Protein AF-A0A1H4ADT3-F1 (afdb_monomer)

Organism: NCBI:txid555874

Nearest PDB structures (foldseek):
  6vm5-assembly1_A  TM=3.570E-01  e=1.204E+00  Faucicola osloensis

pLDDT: mean 79.35, std 10.8, range [50.06, 96.25]

Structure (mmCIF, N/CA/C/O backbone):
data_AF-A0A1H4ADT3-F1
#
_entry.id   AF-A0A1H4ADT3-F1
#
loop_
_atom_site.group_PDB
_atom_site.id
_atom_site.type_symbol
_atom_site.label_atom_id
_atom_site.label_alt_id
_atom_site.label_comp_id
_atom_site.label_asym_id
_atom_site.label_entity_id
_atom_site.label_seq_id
_atom_site.pdbx_PDB_ins_code
_atom_site.Cartn_x
_atom_site.Cartn_y
_atom_site.Cartn_z
_atom_site.occupancy
_atom_site.B_iso_or_equiv
_atom_site.auth_seq_id
_atom_site.auth_comp_id
_atom_site.auth_asym_id
_atom_site.auth_atom_id
_atom_site.pdbx_PDB_model_num
ATOM 1 N N . MET A 1 1 ? 22.902 -7.382 -14.658 1.00 61.41 1 MET A N 1
ATOM 2 C CA . MET A 1 1 ? 22.842 -6.300 -13.655 1.00 61.41 1 MET A CA 1
ATOM 3 C C . MET A 1 1 ? 23.686 -5.143 -14.162 1.00 61.41 1 MET A C 1
ATOM 5 O O . MET A 1 1 ? 24.882 -5.331 -14.363 1.00 61.41 1 MET A O 1
ATOM 9 N N . LEU A 1 2 ? 23.043 -4.015 -14.463 1.00 73.69 2 LEU A N 1
ATOM 10 C CA . LEU A 1 2 ? 23.718 -2.799 -14.927 1.00 73.69 2 LEU A CA 1
ATOM 11 C C . LEU A 1 2 ? 24.548 -2.174 -13.803 1.00 73.69 2 LEU A C 1
ATOM 13 O O . LEU A 1 2 ? 24.147 -2.252 -12.641 1.00 73.69 2 LEU A O 1
ATOM 17 N N . SER A 1 3 ? 25.685 -1.561 -14.145 1.00 82.56 3 SER A N 1
ATOM 18 C CA . SER A 1 3 ? 26.408 -0.707 -13.197 1.00 82.56 3 SER A CA 1
ATOM 19 C C . SER A 1 3 ? 25.655 0.609 -12.965 1.00 82.56 3 SER A C 1
ATOM 21 O O . SER A 1 3 ? 24.796 1.001 -13.761 1.00 82.56 3 SER A O 1
ATOM 23 N N . ASP A 1 4 ? 25.994 1.319 -11.887 1.00 82.19 4 ASP A N 1
ATOM 24 C CA . ASP A 1 4 ? 25.439 2.650 -11.601 1.00 82.19 4 ASP A CA 1
ATOM 25 C C . ASP A 1 4 ? 25.806 3.661 -12.702 1.00 82.19 4 ASP A C 1
ATOM 27 O O . ASP A 1 4 ? 25.077 4.619 -12.969 1.00 82.19 4 ASP A O 1
ATOM 31 N N . GLU A 1 5 ? 26.957 3.469 -13.342 1.00 86.62 5 GLU A N 1
ATOM 32 C CA . GLU A 1 5 ? 27.428 4.231 -14.495 1.00 86.62 5 GLU A CA 1
ATOM 33 C C . GLU A 1 5 ? 26.579 3.952 -15.739 1.00 86.62 5 GLU A C 1
ATOM 35 O O . GLU A 1 5 ? 26.090 4.901 -16.357 1.00 86.62 5 GLU A O 1
ATOM 40 N N . ASP A 1 6 ? 26.323 2.676 -16.058 1.00 86.25 6 ASP A N 1
ATOM 41 C CA . ASP A 1 6 ? 25.465 2.301 -17.185 1.00 86.25 6 ASP A CA 1
ATOM 42 C C . ASP A 1 6 ? 24.042 2.835 -16.985 1.00 86.25 6 ASP A C 1
ATOM 44 O O . ASP A 1 6 ? 23.444 3.378 -17.911 1.00 86.25 6 ASP A O 1
ATOM 48 N N . ALA A 1 7 ? 23.499 2.726 -15.767 1.00 82.25 7 ALA A N 1
ATOM 49 C CA . ALA A 1 7 ? 22.165 3.222 -15.443 1.00 82.25 7 ALA A CA 1
ATOM 50 C C . ALA A 1 7 ? 22.060 4.745 -15.625 1.00 82.25 7 ALA A C 1
ATOM 52 O O . ALA A 1 7 ? 21.076 5.232 -16.183 1.00 82.25 7 ALA A O 1
ATOM 53 N N . ARG A 1 8 ? 23.081 5.509 -15.210 1.00 84.31 8 ARG A N 1
ATOM 54 C CA . ARG A 1 8 ? 23.125 6.968 -15.408 1.00 84.31 8 ARG A CA 1
ATOM 55 C C . ARG A 1 8 ? 23.204 7.349 -16.882 1.00 84.31 8 ARG A C 1
ATOM 57 O O . ARG A 1 8 ? 22.488 8.256 -17.307 1.00 84.31 8 ARG A O 1
ATOM 64 N N . PHE A 1 9 ? 24.041 6.658 -17.650 1.00 88.06 9 PHE A N 1
ATOM 65 C CA . PHE A 1 9 ? 24.161 6.887 -19.085 1.00 88.06 9 PHE A CA 1
ATOM 66 C C . PHE A 1 9 ? 22.857 6.561 -19.825 1.00 88.06 9 PHE A C 1
ATOM 68 O O . PHE A 1 9 ? 22.322 7.411 -20.536 1.00 88.06 9 PHE A O 1
ATOM 75 N N . LEU A 1 10 ? 22.289 5.376 -19.584 1.00 86.31 10 LEU A N 1
ATOM 76 C CA . LEU A 1 10 ? 21.028 4.946 -20.189 1.00 86.31 10 LEU A CA 1
ATOM 77 C C . LEU A 1 10 ? 19.874 5.881 -19.825 1.00 86.31 10 LEU A C 1
ATOM 79 O O . LEU A 1 10 ? 19.102 6.247 -20.706 1.00 86.31 10 LEU A O 1
ATOM 83 N N . ASN A 1 11 ? 19.775 6.333 -18.569 1.00 82.56 11 ASN A N 1
ATOM 84 C CA . ASN A 1 11 ? 18.749 7.301 -18.178 1.00 82.56 11 ASN A CA 1
ATOM 85 C C . ASN A 1 11 ? 18.854 8.589 -19.010 1.00 82.56 11 ASN A C 1
ATOM 87 O O . ASN A 1 11 ? 17.851 9.119 -19.493 1.00 82.56 11 ASN A O 1
ATOM 91 N N . ARG A 1 12 ? 20.084 9.064 -19.254 1.00 86.38 12 ARG A N 1
ATOM 92 C CA . ARG A 1 12 ? 20.294 10.252 -20.077 1.00 86.38 12 ARG A CA 1
ATOM 93 C C . ARG A 1 12 ? 19.873 10.029 -21.529 1.00 86.38 12 ARG A C 1
ATOM 95 O O . ARG A 1 12 ? 19.113 10.850 -22.037 1.00 86.38 12 ARG A O 1
ATOM 102 N N . CYS A 1 13 ? 20.292 8.936 -22.166 1.00 85.94 13 CYS A N 1
ATOM 103 C CA . CYS A 1 13 ? 19.871 8.603 -23.532 1.00 85.94 13 CYS A CA 1
ATOM 104 C C . CYS A 1 13 ? 18.343 8.522 -23.646 1.00 85.94 13 CYS A C 1
ATOM 106 O O . CYS A 1 13 ? 17.737 9.106 -24.540 1.00 85.94 13 CYS A O 1
ATOM 108 N N . LEU A 1 14 ? 17.703 7.818 -22.716 1.00 80.12 14 LEU A N 1
ATOM 109 C CA . LEU A 1 14 ? 16.277 7.512 -22.794 1.00 80.12 14 LEU A CA 1
ATOM 110 C C . LEU A 1 14 ? 15.388 8.722 -22.486 1.00 80.12 14 LEU A C 1
ATOM 112 O O . LEU A 1 14 ? 14.271 8.797 -22.988 1.00 80.12 14 LEU A O 1
ATOM 116 N N . SER A 1 15 ? 15.893 9.717 -21.751 1.00 79.00 15 SER A N 1
ATOM 117 C CA . SER A 1 15 ? 15.185 10.989 -21.545 1.00 79.00 15 SER A CA 1
ATOM 118 C C . SER A 1 15 ? 14.985 11.815 -22.828 1.00 79.00 15 SER A C 1
ATOM 120 O O . SER A 1 15 ? 14.126 12.697 -22.862 1.00 79.00 15 SER A O 1
ATOM 122 N N . GLU A 1 16 ? 15.731 11.516 -23.895 1.00 81.25 16 GLU A N 1
ATOM 123 C CA . GLU A 1 16 ? 15.599 12.174 -25.202 1.00 81.25 16 GLU A CA 1
ATOM 124 C C . GLU A 1 16 ? 14.550 11.516 -26.111 1.00 81.25 16 GLU A C 1
ATOM 126 O O . GLU A 1 16 ? 14.215 12.057 -27.169 1.00 81.25 16 GLU A O 1
ATOM 131 N N . VAL A 1 17 ? 14.005 10.364 -25.702 1.00 82.75 17 VAL A N 1
ATOM 132 C CA . VAL A 1 17 ? 12.922 9.695 -26.424 1.00 82.75 17 VAL A CA 1
ATOM 133 C C . VAL A 1 17 ? 11.679 10.589 -26.375 1.00 82.75 17 VAL A C 1
ATOM 135 O O . VAL A 1 17 ? 11.242 10.966 -25.288 1.00 82.75 17 VAL A O 1
ATOM 138 N N . PRO A 1 18 ? 11.084 10.950 -27.525 1.00 77.81 18 PRO A N 1
ATOM 139 C CA . PRO A 1 18 ? 9.972 11.888 -27.566 1.00 77.81 18 PRO A CA 1
ATOM 140 C C . PRO A 1 18 ? 8.718 11.337 -26.878 1.00 77.81 18 PRO A C 1
ATOM 142 O O . PRO A 1 18 ? 8.500 10.130 -26.798 1.00 77.81 18 PRO A O 1
ATOM 145 N N . SER A 1 19 ? 7.849 12.254 -26.449 1.00 76.31 19 SER A N 1
ATOM 146 C CA . SER A 1 19 ? 6.576 11.933 -25.792 1.00 76.31 19 SER A CA 1
ATOM 147 C C . SER A 1 19 ? 5.529 11.308 -26.706 1.00 76.31 19 SER A C 1
ATOM 149 O O . SER A 1 19 ? 4.576 10.702 -26.228 1.00 76.31 19 SER A O 1
ATOM 151 N N . HIS A 1 20 ? 5.694 11.451 -28.021 1.00 78.75 20 HIS A N 1
ATOM 152 C CA . HIS A 1 20 ? 4.776 10.927 -29.022 1.00 78.75 20 HIS A CA 1
ATOM 153 C C . HIS A 1 20 ? 5.537 10.149 -30.095 1.00 78.75 20 HIS A C 1
ATOM 155 O O . HIS A 1 20 ? 6.639 10.535 -30.488 1.00 78.75 20 HIS A O 1
ATOM 161 N N . GLY A 1 21 ? 4.882 9.121 -30.635 1.00 80.31 21 GLY A N 1
ATOM 162 C CA . GLY A 1 21 ? 5.435 8.247 -31.669 1.00 80.31 21 GLY A CA 1
ATOM 163 C C . GLY A 1 21 ? 6.061 6.976 -31.102 1.00 80.31 21 GLY A C 1
ATOM 164 O O . GLY A 1 21 ? 6.072 6.764 -29.887 1.00 80.31 21 GLY A O 1
ATOM 165 N N . ALA A 1 22 ? 6.539 6.120 -32.005 1.00 86.00 22 ALA A N 1
ATOM 166 C CA . ALA A 1 22 ? 7.173 4.862 -31.652 1.00 86.00 22 ALA A CA 1
ATOM 167 C C . ALA A 1 22 ? 8.625 5.090 -31.216 1.00 86.00 22 ALA A C 1
ATOM 169 O O . ALA A 1 22 ? 9.392 5.781 -31.887 1.00 86.00 22 ALA A O 1
ATOM 170 N N . VAL A 1 23 ? 9.024 4.442 -30.126 1.00 85.81 23 VAL A N 1
ATOM 171 C CA . VAL A 1 23 ? 10.401 4.458 -29.606 1.00 85.81 23 VAL A CA 1
ATOM 172 C C . VAL A 1 23 ? 11.405 3.986 -30.663 1.00 85.81 23 VAL A C 1
ATOM 174 O O . VAL A 1 23 ? 12.504 4.525 -30.766 1.00 85.81 23 VAL A O 1
ATOM 177 N N . THR A 1 24 ? 11.006 3.023 -31.495 1.00 86.88 24 THR A N 1
ATOM 178 C CA . THR A 1 24 ? 11.825 2.453 -32.574 1.00 86.88 24 THR A CA 1
ATOM 179 C C . THR A 1 24 ? 12.111 3.426 -33.718 1.00 86.88 24 THR A C 1
ATOM 181 O O . THR A 1 24 ? 13.000 3.164 -34.522 1.00 86.88 24 THR A O 1
ATOM 184 N N . ASP A 1 25 ? 11.380 4.539 -33.820 1.00 87.38 25 ASP A N 1
ATOM 185 C CA . ASP A 1 25 ? 11.632 5.558 -34.845 1.00 87.38 25 ASP A CA 1
ATOM 186 C C . ASP A 1 25 ? 12.758 6.521 -34.434 1.00 87.38 25 ASP A C 1
ATOM 188 O O . ASP A 1 25 ? 13.293 7.256 -35.272 1.00 87.38 25 ASP A O 1
ATOM 192 N N . TYR A 1 26 ? 13.125 6.532 -33.148 1.00 87.31 26 TYR A N 1
ATOM 193 C CA . TYR A 1 26 ? 14.148 7.421 -32.623 1.00 87.31 26 TYR A CA 1
ATOM 194 C C . TYR A 1 26 ? 15.556 6.868 -32.869 1.00 87.31 26 TYR A C 1
ATOM 196 O O . TYR A 1 26 ? 15.846 5.697 -32.631 1.00 87.31 26 TYR A O 1
ATOM 204 N N . GLN A 1 27 ? 16.434 7.745 -33.352 1.00 89.38 27 GLN A N 1
ATOM 205 C CA . GLN A 1 27 ? 17.790 7.423 -33.786 1.00 89.38 27 GLN A CA 1
ATOM 206 C C . GLN A 1 27 ? 18.801 8.130 -32.899 1.00 89.38 27 GLN A C 1
ATOM 208 O O . GLN A 1 27 ? 18.734 9.353 -32.762 1.00 89.38 27 GLN A O 1
ATOM 213 N N . PHE A 1 28 ? 19.751 7.356 -32.386 1.00 88.75 28 PHE A N 1
ATOM 214 C CA . PHE A 1 28 ? 20.910 7.834 -31.649 1.00 88.75 28 PHE A CA 1
ATOM 215 C C . PHE A 1 28 ? 22.157 7.720 -32.526 1.00 88.75 28 PHE A C 1
ATOM 217 O O . PHE A 1 28 ? 22.470 6.644 -33.048 1.00 88.75 28 PHE A O 1
ATOM 224 N N . PHE A 1 29 ? 22.884 8.823 -32.675 1.00 88.12 29 PHE A N 1
ATOM 225 C CA . PHE A 1 29 ? 24.156 8.847 -33.397 1.00 88.12 29 PHE A CA 1
ATOM 226 C C . PHE A 1 29 ? 25.338 8.808 -32.430 1.00 88.12 29 PHE A C 1
ATOM 228 O O . PHE A 1 29 ? 25.264 9.340 -31.328 1.00 88.12 29 PHE A O 1
ATOM 235 N N . GLU A 1 30 ? 26.460 8.229 -32.851 1.00 82.62 30 GLU A N 1
ATOM 236 C CA . GLU A 1 30 ? 27.661 8.098 -32.011 1.00 82.62 30 GLU A CA 1
ATOM 237 C C . GLU A 1 30 ? 28.138 9.429 -31.379 1.00 82.62 30 GLU A C 1
ATOM 239 O O . GLU A 1 30 ? 28.345 9.450 -30.167 1.00 82.62 30 GLU A O 1
ATOM 244 N N . PRO A 1 31 ? 28.165 10.577 -32.094 1.00 83.44 31 PRO A N 1
ATOM 245 C CA . PRO A 1 31 ? 28.488 11.866 -31.473 1.00 83.44 31 PRO A CA 1
ATOM 246 C C . PRO A 1 31 ? 27.483 12.320 -30.399 1.00 83.44 31 PRO A C 1
ATOM 248 O O . PRO A 1 31 ? 27.861 13.018 -29.463 1.00 83.44 31 PRO A O 1
ATOM 251 N N . GLU A 1 32 ? 26.204 11.949 -30.527 1.00 85.62 32 GLU A N 1
ATOM 252 C CA . GLU A 1 32 ? 25.180 12.252 -29.515 1.00 85.62 32 GLU A CA 1
ATOM 253 C C . GLU A 1 32 ? 25.372 11.364 -28.279 1.00 85.62 32 GLU A C 1
ATOM 255 O O . GLU A 1 32 ? 25.236 11.835 -27.154 1.00 85.62 32 GLU A O 1
ATOM 260 N N . MET A 1 33 ? 25.759 10.100 -28.473 1.00 85.38 33 MET A N 1
ATOM 261 C CA . MET A 1 33 ? 26.066 9.175 -27.379 1.00 85.38 33 MET A CA 1
ATOM 262 C C . MET A 1 33 ? 27.266 9.662 -26.551 1.00 85.38 33 MET A C 1
ATOM 264 O O . MET A 1 33 ? 27.198 9.658 -25.322 1.00 85.38 33 MET A O 1
ATOM 268 N N . GLU A 1 34 ? 28.324 10.162 -27.201 1.00 85.75 34 GLU A N 1
ATOM 269 C CA . GLU A 1 34 ? 29.459 10.811 -26.522 1.00 85.75 34 GLU A CA 1
ATOM 270 C C . GLU A 1 34 ? 29.021 12.053 -25.727 1.00 85.75 34 GLU A C 1
ATOM 272 O O . GLU A 1 34 ? 29.454 12.270 -24.589 1.00 85.75 34 GLU A O 1
ATOM 277 N N . GLU A 1 35 ? 28.129 12.868 -26.298 1.00 87.38 35 GLU A N 1
ATOM 278 C CA . GLU A 1 35 ? 27.579 14.034 -25.607 1.00 87.38 35 GLU A CA 1
ATOM 279 C C . GLU A 1 35 ? 26.752 13.622 -24.379 1.00 87.38 35 GLU A C 1
ATOM 281 O O . GLU A 1 35 ? 26.883 14.225 -23.309 1.00 87.38 35 GLU A O 1
ATOM 286 N N . PHE A 1 36 ? 25.938 12.572 -24.490 1.00 90.62 36 PHE A N 1
ATOM 287 C CA . PHE A 1 36 ? 25.140 12.054 -23.380 1.00 90.62 36 PHE A CA 1
ATOM 288 C C . PHE A 1 36 ? 25.999 11.465 -22.263 1.00 90.62 36 PHE A C 1
ATOM 290 O O . PHE A 1 36 ? 25.675 11.686 -21.096 1.00 90.62 36 PHE A O 1
ATOM 297 N N . LEU A 1 37 ? 27.122 10.813 -22.582 1.00 89.00 37 LEU A N 1
ATOM 298 C CA . LEU A 1 37 ? 28.102 10.381 -21.578 1.00 89.00 37 LEU A CA 1
ATOM 299 C C . LEU A 1 37 ? 28.660 11.561 -20.787 1.00 89.00 37 LEU A C 1
ATOM 301 O O . LEU A 1 37 ? 28.637 11.562 -19.551 1.00 89.00 37 LEU A O 1
ATOM 305 N N . TYR A 1 38 ? 29.076 12.612 -21.497 1.00 88.56 38 TYR A N 1
ATOM 306 C CA . TYR A 1 38 ? 29.566 13.833 -20.868 1.00 88.56 38 TYR A CA 1
ATOM 307 C C . TYR A 1 38 ? 28.500 14.485 -19.974 1.00 88.56 38 TYR A C 1
ATOM 309 O O . TYR A 1 38 ? 28.788 14.867 -18.837 1.00 88.56 38 TYR A O 1
ATOM 317 N N . GLN A 1 39 ? 27.257 14.582 -20.455 1.00 87.69 39 GLN A N 1
ATOM 318 C CA . GLN A 1 39 ? 26.138 15.158 -19.704 1.00 87.69 39 GLN A CA 1
ATOM 319 C C . GLN A 1 39 ? 25.752 14.318 -18.475 1.00 87.69 39 GLN A C 1
ATOM 321 O O . GLN A 1 39 ? 25.399 14.885 -17.441 1.00 87.69 39 GLN A O 1
ATOM 326 N N . ALA A 1 40 ? 25.848 12.988 -18.562 1.00 86.06 40 ALA A N 1
ATOM 327 C CA . ALA A 1 40 ? 25.620 12.073 -17.444 1.00 86.06 40 ALA A CA 1
ATOM 328 C C . ALA A 1 40 ? 26.760 12.094 -16.405 1.00 86.06 40 ALA A C 1
ATOM 330 O O . ALA A 1 40 ? 26.603 11.560 -15.303 1.00 86.06 40 ALA A O 1
ATOM 331 N N . GLY A 1 41 ? 27.900 12.718 -16.729 1.00 87.75 41 GLY A N 1
ATOM 332 C CA . GLY A 1 41 ? 29.083 12.751 -15.871 1.00 87.75 41 GLY A CA 1
ATOM 333 C C . GLY A 1 41 ? 29.727 11.373 -15.702 1.00 87.75 41 GLY A C 1
ATOM 334 O O . GLY A 1 41 ? 30.233 11.074 -14.619 1.00 87.75 41 GLY A O 1
ATOM 335 N N . VAL A 1 42 ? 29.658 10.538 -16.741 1.00 88.50 42 VAL A N 1
ATOM 336 C CA . VAL A 1 42 ? 30.201 9.175 -16.780 1.00 88.50 42 VAL A CA 1
ATOM 337 C C . VAL A 1 42 ? 31.373 9.142 -17.762 1.00 88.50 42 VAL A C 1
ATOM 339 O O . VAL A 1 42 ? 31.265 9.676 -18.865 1.00 88.50 42 VAL A O 1
ATOM 342 N N . ASP A 1 43 ? 32.498 8.551 -17.356 1.00 86.38 43 ASP A N 1
ATOM 343 C CA . ASP A 1 43 ? 33.618 8.281 -18.263 1.00 86.38 43 ASP A CA 1
ATOM 344 C C . ASP A 1 43 ? 33.322 7.005 -19.064 1.00 86.38 43 ASP A C 1
ATOM 346 O O . ASP A 1 43 ? 32.827 6.020 -18.514 1.00 86.38 43 ASP A O 1
ATOM 350 N N . GLU A 1 44 ? 33.641 7.002 -20.357 1.00 84.44 44 GLU A N 1
ATOM 351 C CA . GLU A 1 44 ? 33.470 5.837 -21.230 1.00 84.44 44 GLU A CA 1
ATOM 352 C C . GLU A 1 44 ? 34.213 4.611 -20.679 1.00 84.44 44 GLU A C 1
ATOM 354 O O . GLU A 1 44 ? 33.736 3.484 -20.805 1.00 84.44 44 GLU A O 1
ATOM 359 N N . THR A 1 45 ? 35.354 4.811 -20.005 1.00 86.69 45 THR A N 1
ATOM 360 C CA . THR A 1 45 ? 36.124 3.700 -19.423 1.00 86.69 45 THR A CA 1
ATOM 361 C C . THR A 1 45 ? 35.441 3.022 -18.240 1.00 86.69 45 THR A C 1
ATOM 363 O O . THR A 1 45 ? 35.835 1.911 -17.879 1.00 86.69 45 THR A O 1
ATOM 366 N N . ASP A 1 46 ? 34.461 3.691 -17.632 1.00 84.69 46 ASP A N 1
ATOM 367 C CA . ASP A 1 46 ? 33.713 3.186 -16.482 1.00 84.69 46 ASP A CA 1
ATOM 368 C C . ASP A 1 46 ? 32.416 2.469 -16.903 1.00 84.69 46 ASP A C 1
ATOM 370 O O . ASP A 1 46 ? 31.783 1.800 -16.083 1.00 84.69 46 ASP A O 1
ATOM 374 N N . LEU A 1 47 ? 32.034 2.563 -18.184 1.00 82.81 47 LEU A N 1
ATOM 375 C CA . LEU A 1 47 ? 30.903 1.824 -18.735 1.00 82.81 47 LEU A CA 1
ATOM 376 C C . LEU A 1 47 ? 31.210 0.333 -18.830 1.00 82.81 47 LEU A C 1
ATOM 378 O O . LEU A 1 47 ? 32.295 -0.096 -19.240 1.00 82.81 47 LEU A O 1
ATOM 382 N N . SER A 1 48 ? 30.205 -0.481 -18.526 1.00 82.06 48 SER A N 1
ATOM 383 C CA . SER A 1 48 ? 30.258 -1.899 -18.847 1.00 82.06 48 SER A CA 1
ATOM 384 C C . SER A 1 48 ? 29.818 -2.128 -20.297 1.00 82.06 48 SER A C 1
ATOM 386 O O . SER A 1 48 ? 29.203 -1.282 -20.932 1.00 82.06 48 SER A O 1
ATOM 388 N N . SER A 1 49 ? 30.081 -3.312 -20.853 1.00 77.56 49 SER A N 1
ATOM 389 C CA . SER A 1 49 ? 29.534 -3.669 -22.177 1.00 77.56 49 SER A CA 1
ATOM 390 C C . SER A 1 49 ? 28.011 -3.897 -22.172 1.00 77.56 49 SER A C 1
ATOM 392 O O . SER A 1 49 ? 27.425 -4.106 -23.232 1.00 77.56 49 SER A O 1
ATOM 394 N N . GLY A 1 50 ? 27.366 -3.862 -20.999 1.00 78.38 50 GLY A N 1
ATOM 395 C CA . GLY A 1 50 ? 25.948 -4.166 -20.818 1.00 78.38 50 GLY A CA 1
ATOM 396 C C . GLY A 1 50 ? 24.996 -3.127 -21.410 1.00 78.38 50 GLY A C 1
ATOM 397 O O . GLY A 1 50 ? 23.914 -3.501 -21.855 1.00 78.38 50 GLY A O 1
ATOM 398 N N . TRP A 1 51 ? 25.385 -1.849 -21.488 1.00 83.31 51 TRP A N 1
ATOM 399 C CA . TRP A 1 51 ? 24.505 -0.807 -22.034 1.00 83.31 51 TRP A CA 1
ATOM 400 C C . TRP A 1 51 ? 24.202 -1.007 -23.525 1.00 83.31 51 TRP A C 1
ATOM 402 O O . TRP A 1 51 ? 23.110 -0.671 -23.975 1.00 83.31 51 TRP A O 1
ATOM 412 N N . HIS A 1 52 ? 25.127 -1.598 -24.291 1.00 85.69 52 HIS A N 1
ATOM 413 C CA . HIS A 1 52 ? 24.938 -1.833 -25.725 1.00 85.69 52 HIS A CA 1
ATOM 414 C C . HIS A 1 52 ? 23.733 -2.724 -26.025 1.00 85.69 52 HIS A C 1
ATOM 416 O O . HIS A 1 52 ? 23.134 -2.585 -27.083 1.00 85.69 52 HIS A O 1
ATOM 422 N N . ALA A 1 53 ? 23.366 -3.620 -25.108 1.00 86.81 53 ALA A N 1
ATOM 423 C CA . ALA A 1 53 ? 22.261 -4.547 -25.315 1.00 86.81 53 ALA A CA 1
ATOM 424 C C . ALA A 1 53 ? 20.885 -3.852 -25.337 1.00 86.81 53 ALA A C 1
ATOM 426 O O . ALA A 1 53 ? 19.942 -4.392 -25.899 1.00 86.81 53 ALA A O 1
ATOM 427 N N . PHE A 1 54 ? 20.785 -2.623 -24.816 1.00 87.75 54 PHE A N 1
ATOM 428 C CA . PHE A 1 54 ? 19.576 -1.793 -24.903 1.00 87.75 54 PHE A CA 1
ATOM 429 C C . PHE A 1 54 ? 19.332 -1.237 -26.304 1.00 87.75 54 PHE A C 1
ATOM 431 O O . PHE A 1 54 ? 18.267 -0.669 -26.557 1.00 87.75 54 PHE A O 1
ATOM 438 N N . PHE A 1 55 ? 20.312 -1.374 -27.199 1.00 90.38 55 PHE A N 1
ATOM 439 C CA . PHE A 1 55 ? 20.264 -0.812 -28.531 1.00 90.38 55 PHE A CA 1
ATOM 440 C C . PHE A 1 55 ? 20.491 -1.875 -29.606 1.00 90.38 55 PHE A C 1
ATOM 442 O O . PHE A 1 55 ? 21.401 -2.698 -29.533 1.00 90.38 55 PHE A O 1
ATOM 449 N N . THR A 1 56 ? 19.721 -1.783 -30.683 1.00 91.00 56 THR A N 1
ATOM 450 C CA . THR A 1 56 ? 20.078 -2.381 -31.967 1.00 91.00 56 THR A CA 1
ATOM 451 C C . THR A 1 56 ? 20.900 -1.381 -32.772 1.00 91.00 56 THR A C 1
ATOM 453 O O . THR A 1 56 ? 20.607 -0.187 -32.798 1.00 91.00 56 THR A O 1
ATOM 456 N N . ALA A 1 57 ? 21.960 -1.859 -33.419 1.00 89.44 57 ALA A N 1
ATOM 457 C CA . ALA A 1 57 ? 22.825 -1.036 -34.253 1.00 89.44 57 ALA A CA 1
ATOM 458 C C . ALA A 1 57 ? 22.596 -1.365 -35.731 1.00 89.44 57 ALA A C 1
ATOM 460 O O . ALA A 1 57 ? 22.687 -2.525 -36.139 1.00 89.44 57 ALA A O 1
ATOM 461 N N . GLU A 1 58 ? 22.351 -0.344 -36.547 1.00 89.06 58 GLU A N 1
ATOM 462 C CA . GLU A 1 58 ? 22.303 -0.471 -37.999 1.00 89.06 58 GLU A CA 1
ATOM 463 C C . GLU A 1 58 ? 23.458 0.279 -38.653 1.00 89.06 58 GLU A C 1
ATOM 465 O O . GLU A 1 58 ? 23.717 1.446 -38.353 1.00 89.06 58 GLU A O 1
ATOM 470 N N . ALA A 1 59 ? 24.112 -0.379 -39.611 1.00 85.12 59 ALA A N 1
ATOM 471 C CA . ALA A 1 59 ? 25.132 0.257 -40.426 1.00 85.12 59 ALA A CA 1
ATOM 472 C C . ALA A 1 59 ? 24.473 1.092 -41.537 1.00 85.12 59 ALA A C 1
ATOM 474 O O . ALA A 1 59 ? 23.926 0.535 -42.496 1.00 85.12 59 ALA A O 1
ATOM 475 N N . ARG A 1 60 ? 24.517 2.421 -41.422 1.00 83.44 60 ARG A N 1
ATOM 476 C CA . ARG A 1 60 ? 24.015 3.358 -42.437 1.00 83.44 60 ARG A CA 1
ATOM 477 C C . ARG A 1 60 ? 24.935 4.567 -42.516 1.00 83.44 60 ARG A C 1
ATOM 479 O O . ARG A 1 60 ? 25.108 5.253 -41.522 1.00 83.44 60 ARG A O 1
ATOM 486 N N . ASP A 1 61 ? 25.434 4.855 -43.715 1.00 83.88 61 ASP A N 1
ATOM 487 C CA . ASP A 1 61 ? 26.260 6.037 -43.980 1.00 83.88 61 ASP A CA 1
ATOM 488 C C . ASP A 1 61 ? 25.364 7.281 -44.118 1.00 83.88 61 ASP A C 1
ATOM 490 O O . ASP A 1 61 ? 24.711 7.516 -45.151 1.00 83.88 61 ASP A O 1
ATOM 494 N N . VAL A 1 62 ? 25.269 8.045 -43.031 1.00 85.38 62 VAL A N 1
ATOM 495 C CA . VAL A 1 62 ? 24.421 9.237 -42.926 1.00 85.38 62 VAL A CA 1
ATOM 496 C C . VAL A 1 62 ? 25.186 10.405 -42.321 1.00 85.38 62 VAL A C 1
ATOM 498 O O . VAL A 1 62 ? 26.149 10.243 -41.577 1.00 85.38 62 VAL A O 1
ATOM 501 N N . CYS A 1 63 ? 24.746 11.622 -42.626 1.00 83.81 63 CYS A N 1
ATOM 502 C CA . CYS A 1 63 ? 25.302 12.810 -41.994 1.00 83.81 63 CYS A CA 1
ATOM 503 C C . CYS A 1 63 ? 24.644 13.042 -40.627 1.00 83.81 63 CYS A C 1
ATOM 505 O O . CYS A 1 63 ? 23.449 13.322 -40.572 1.00 83.81 63 CYS A O 1
ATOM 507 N N . ALA A 1 64 ? 25.420 13.031 -39.543 1.00 79.44 64 ALA A N 1
ATOM 508 C CA . ALA A 1 64 ? 24.938 13.283 -38.182 1.00 79.44 64 ALA A CA 1
ATOM 509 C C . ALA A 1 64 ? 24.250 14.657 -38.031 1.00 79.44 64 ALA A C 1
ATOM 511 O O . ALA A 1 64 ? 23.338 14.816 -37.228 1.00 79.44 64 ALA A O 1
ATOM 512 N N . SER A 1 65 ? 24.637 15.657 -38.833 1.00 80.75 65 SER A N 1
ATOM 513 C CA . SER A 1 65 ? 24.090 17.019 -38.733 1.00 80.75 65 SER A CA 1
ATOM 514 C C . SER A 1 65 ? 22.712 17.199 -39.377 1.00 80.75 65 SER A C 1
ATOM 516 O O . SER A 1 65 ? 21.915 17.993 -38.886 1.00 80.75 65 SER A O 1
ATOM 518 N N . CYS A 1 66 ? 22.421 16.518 -40.491 1.00 81.81 66 CYS A N 1
ATOM 519 C CA . CYS A 1 66 ? 21.133 16.642 -41.195 1.00 81.81 66 CYS A CA 1
ATOM 520 C C . CYS A 1 66 ? 20.340 15.333 -41.279 1.00 81.81 66 CYS A C 1
ATOM 522 O O . CYS A 1 66 ? 19.279 15.307 -41.904 1.00 81.81 66 CYS A O 1
ATOM 524 N N . ARG A 1 67 ? 20.867 14.252 -40.692 1.00 83.62 67 ARG A N 1
ATOM 525 C CA . ARG A 1 67 ? 20.292 12.897 -40.629 1.00 83.62 67 ARG A CA 1
ATOM 526 C C . ARG A 1 67 ? 19.929 12.298 -41.997 1.00 83.62 67 ARG A C 1
ATOM 528 O O . ARG A 1 67 ? 19.182 11.330 -42.085 1.00 83.62 67 ARG A O 1
ATOM 535 N N . SER A 1 68 ? 20.445 12.885 -43.078 1.00 82.44 68 SER A N 1
ATOM 536 C CA . SER A 1 68 ? 20.200 12.457 -44.458 1.00 82.44 68 SER A CA 1
ATOM 537 C C . SER A 1 68 ? 21.294 11.501 -44.921 1.00 82.44 68 SER A C 1
ATOM 539 O O . SER A 1 68 ? 22.424 11.561 -44.427 1.00 82.44 68 SER A O 1
ATOM 541 N N . SER A 1 69 ? 20.977 10.657 -45.904 1.00 81.94 69 SER A N 1
ATOM 542 C CA . SER A 1 69 ? 21.981 9.815 -46.559 1.00 81.94 69 SER A CA 1
ATOM 543 C C . SER A 1 69 ? 23.113 10.672 -47.135 1.00 81.94 69 SER A C 1
ATOM 545 O O . SER A 1 69 ? 22.878 11.799 -47.579 1.00 81.94 69 SER A O 1
ATOM 547 N N . VAL A 1 70 ? 24.345 10.154 -47.172 1.00 79.44 70 VAL A N 1
ATOM 548 C CA . VAL A 1 70 ? 25.485 10.897 -47.749 1.00 79.44 70 VAL A CA 1
ATOM 549 C C . VAL A 1 70 ? 25.225 11.333 -49.193 1.00 79.44 70 VAL A C 1
ATOM 551 O O . VAL A 1 70 ? 25.637 12.418 -49.598 1.00 79.44 70 VAL A O 1
ATOM 554 N N . ALA A 1 71 ? 24.479 10.534 -49.960 1.00 80.44 71 ALA A N 1
ATOM 555 C CA . ALA A 1 71 ? 24.099 10.862 -51.334 1.00 80.44 71 ALA A CA 1
ATOM 556 C C . ALA A 1 71 ? 23.171 12.090 -51.446 1.00 80.44 71 ALA A C 1
ATOM 558 O O . ALA A 1 71 ? 23.138 12.737 -52.493 1.00 80.44 71 ALA A O 1
ATOM 559 N N . GLU A 1 72 ? 22.428 12.409 -50.386 1.00 83.12 72 GLU A N 1
ATOM 560 C CA . GLU A 1 72 ? 21.432 13.487 -50.333 1.00 83.12 72 GLU A CA 1
ATOM 561 C C . GLU A 1 72 ? 21.861 14.639 -49.408 1.00 83.12 72 GLU A C 1
ATOM 563 O O . GLU A 1 72 ? 21.157 15.644 -49.288 1.00 83.12 72 GLU A O 1
ATOM 568 N N . CYS A 1 73 ? 23.023 14.521 -48.760 1.00 84.44 73 CYS A N 1
ATOM 569 C CA . CYS A 1 73 ? 23.525 15.509 -47.820 1.00 84.44 73 CYS A CA 1
ATOM 570 C C . CYS A 1 73 ? 23.982 16.793 -48.533 1.00 84.44 73 CYS A C 1
ATOM 572 O O . CYS A 1 73 ? 24.772 16.766 -49.478 1.00 84.44 73 CYS A O 1
ATOM 574 N N . SER A 1 74 ? 23.520 17.943 -48.037 1.00 83.94 74 SER A N 1
ATOM 575 C CA . SER A 1 74 ? 23.919 19.272 -48.516 1.00 83.94 74 SER A CA 1
ATOM 576 C C . SER A 1 74 ? 24.711 20.084 -47.481 1.00 83.94 74 SER A C 1
ATOM 578 O O . SER A 1 74 ? 24.802 21.307 -47.608 1.00 83.94 74 SER A O 1
ATOM 580 N N . CYS A 1 75 ? 25.225 19.450 -46.424 1.00 85.06 75 CYS A N 1
ATOM 581 C CA . CYS A 1 75 ? 25.998 20.120 -45.377 1.00 85.06 75 CYS A CA 1
ATOM 582 C C . CYS A 1 75 ? 27.384 20.540 -45.890 1.00 85.06 75 CYS A C 1
ATOM 584 O O . CYS A 1 75 ? 28.021 19.815 -46.648 1.00 85.06 75 CYS A O 1
ATOM 586 N N . THR A 1 76 ? 27.858 21.713 -45.461 1.00 78.75 76 THR A N 1
ATOM 587 C CA . THR A 1 76 ? 29.155 22.268 -45.889 1.00 78.75 76 THR A CA 1
ATOM 588 C C . THR A 1 76 ? 30.346 21.473 -45.341 1.00 78.75 76 THR A C 1
ATOM 590 O O . THR A 1 76 ? 31.338 21.334 -46.045 1.00 78.75 76 THR A O 1
ATOM 593 N N . ASP A 1 77 ? 30.210 20.922 -44.130 1.00 77.38 77 ASP A N 1
ATOM 594 C CA . ASP A 1 77 ? 31.168 20.025 -43.471 1.00 77.38 77 ASP A CA 1
ATOM 595 C C . ASP A 1 77 ? 30.386 18.828 -42.899 1.00 77.38 77 ASP A C 1
ATOM 597 O O . ASP A 1 77 ? 29.904 18.887 -41.765 1.00 77.38 77 ASP A O 1
ATOM 601 N N . PRO A 1 78 ? 30.136 17.778 -43.698 1.00 73.31 78 PRO A N 1
ATOM 602 C CA . PRO A 1 78 ? 29.286 16.683 -43.267 1.00 73.31 78 PRO A CA 1
ATOM 603 C C . PRO A 1 78 ? 30.045 15.769 -42.293 1.00 73.31 78 PRO A C 1
ATOM 605 O O . PRO A 1 78 ? 31.089 15.210 -42.623 1.00 73.31 78 PRO A O 1
ATOM 608 N N . ASN A 1 79 ? 29.511 15.618 -41.079 1.00 78.56 79 ASN A N 1
ATOM 609 C CA . ASN A 1 79 ? 29.989 14.629 -40.115 1.00 78.56 79 ASN A CA 1
ATOM 610 C C . ASN A 1 79 ? 29.326 13.283 -40.427 1.00 78.56 79 ASN A C 1
ATOM 612 O O . ASN A 1 79 ? 28.133 13.128 -40.168 1.00 78.56 79 ASN A O 1
ATOM 616 N N . HIS A 1 80 ? 30.049 12.374 -41.076 1.00 82.38 80 HIS A N 1
ATOM 617 C CA . HIS A 1 80 ? 29.512 11.072 -41.468 1.00 82.38 80 HIS A CA 1
ATOM 618 C C . HIS A 1 80 ? 29.623 10.097 -40.305 1.00 82.38 80 HIS A C 1
ATOM 620 O O . HIS A 1 80 ? 30.658 10.026 -39.646 1.00 82.38 80 HIS A O 1
ATOM 626 N N . VAL A 1 81 ? 28.551 9.355 -40.083 1.00 81.75 81 VAL A N 1
ATOM 627 C CA . VAL A 1 81 ? 28.478 8.285 -39.097 1.00 81.75 81 VAL A CA 1
ATOM 628 C C . VAL A 1 81 ? 28.042 7.021 -39.808 1.00 81.75 81 VAL A C 1
ATOM 630 O O . VAL A 1 81 ? 27.151 7.062 -40.655 1.00 81.75 81 VAL A O 1
ATOM 633 N N . ASP A 1 82 ? 28.692 5.918 -39.454 1.00 81.00 82 ASP A N 1
ATOM 634 C CA . ASP A 1 82 ? 28.461 4.618 -40.082 1.00 81.00 82 ASP A CA 1
ATOM 635 C C . ASP A 1 82 ? 27.485 3.754 -39.281 1.00 81.00 82 ASP A C 1
ATOM 637 O O . ASP A 1 82 ? 26.944 2.792 -39.822 1.00 81.00 82 ASP A O 1
ATOM 641 N N . THR A 1 83 ? 27.252 4.091 -38.009 1.00 84.94 83 THR A N 1
ATOM 642 C CA . THR A 1 83 ? 26.420 3.318 -37.082 1.00 84.94 83 THR A CA 1
ATOM 643 C C . THR A 1 83 ? 25.330 4.202 -36.491 1.00 84.94 83 THR A C 1
ATOM 645 O O . THR A 1 83 ? 25.605 5.285 -35.973 1.00 84.94 83 THR A O 1
ATOM 648 N N . ILE A 1 84 ? 24.091 3.721 -36.556 1.00 88.88 84 ILE A N 1
ATOM 649 C CA . ILE A 1 84 ? 22.926 4.333 -35.916 1.00 88.88 84 ILE A CA 1
ATOM 650 C C . ILE A 1 84 ? 22.388 3.349 -34.888 1.00 88.88 84 ILE A C 1
ATOM 652 O O . ILE A 1 84 ? 22.196 2.175 -35.207 1.00 88.88 84 ILE A O 1
ATOM 656 N N . TYR A 1 85 ? 22.129 3.831 -33.678 1.00 90.38 85 TYR A N 1
ATOM 657 C CA . TYR A 1 85 ? 21.552 3.033 -32.608 1.00 90.38 85 TYR A CA 1
ATOM 658 C C . TYR A 1 85 ? 20.054 3.322 -32.478 1.00 90.38 85 TYR A C 1
ATOM 660 O O . TYR A 1 85 ? 19.621 4.475 -32.519 1.00 90.38 85 TYR A O 1
ATOM 668 N N . PHE A 1 86 ? 19.272 2.265 -32.298 1.00 90.81 86 PHE A N 1
ATOM 669 C CA . PHE A 1 86 ? 17.838 2.299 -32.022 1.00 90.81 86 PHE A CA 1
ATOM 670 C C . PHE A 1 86 ? 17.588 1.544 -30.728 1.00 90.81 86 PHE A C 1
ATOM 672 O O . PHE A 1 86 ? 18.228 0.526 -30.495 1.00 90.81 86 PHE A O 1
ATOM 679 N N . ILE A 1 87 ? 16.655 1.998 -29.898 1.00 89.62 87 ILE A N 1
ATOM 680 C CA . ILE A 1 87 ? 16.278 1.245 -28.695 1.00 89.62 87 ILE A CA 1
ATOM 681 C C . ILE A 1 87 ? 15.702 -0.108 -29.113 1.00 89.62 87 ILE A C 1
ATOM 683 O O . ILE A 1 87 ? 14.929 -0.174 -30.066 1.00 89.62 87 ILE A O 1
ATOM 687 N N . ASP A 1 88 ? 16.078 -1.165 -28.397 1.00 90.75 88 ASP A N 1
ATOM 688 C CA . ASP A 1 88 ? 15.535 -2.514 -28.549 1.00 90.75 88 ASP A CA 1
ATOM 689 C C . ASP A 1 88 ? 14.380 -2.735 -27.553 1.00 90.75 88 ASP A C 1
ATOM 691 O O . ASP A 1 88 ? 14.634 -3.042 -26.384 1.00 90.75 88 ASP A O 1
ATOM 695 N N . PRO A 1 89 ? 13.100 -2.619 -27.963 1.00 89.31 89 PRO A N 1
ATOM 696 C CA . PRO A 1 89 ? 11.985 -2.770 -27.036 1.00 89.31 89 PRO A CA 1
ATOM 697 C C . PRO A 1 89 ? 11.946 -4.144 -26.362 1.00 89.31 89 PRO A C 1
ATOM 699 O O . PRO A 1 89 ? 11.403 -4.271 -25.264 1.00 89.31 89 PRO A O 1
ATOM 702 N N . ASP A 1 90 ? 12.418 -5.205 -27.030 1.00 90.38 90 ASP A N 1
ATOM 703 C CA . ASP A 1 90 ? 12.448 -6.568 -26.481 1.00 90.38 90 ASP A CA 1
ATOM 704 C C . ASP A 1 90 ? 13.454 -6.661 -25.356 1.00 90.38 90 ASP A C 1
ATOM 706 O O . ASP A 1 90 ? 13.082 -7.076 -24.257 1.00 90.38 90 ASP A O 1
ATOM 710 N N . TYR A 1 91 ? 14.674 -6.192 -25.592 1.00 88.81 91 TYR A N 1
ATOM 711 C CA . TYR A 1 91 ? 15.688 -6.203 -24.553 1.00 88.81 91 TYR A CA 1
ATOM 712 C C . TYR A 1 91 ? 15.288 -5.335 -23.357 1.00 88.81 91 TYR A C 1
ATOM 714 O O . TYR A 1 91 ? 15.339 -5.801 -22.218 1.00 88.81 91 TYR A O 1
ATOM 722 N N . VAL A 1 92 ? 14.832 -4.096 -23.594 1.00 86.81 92 VAL A N 1
ATOM 723 C CA . VAL A 1 92 ? 14.496 -3.186 -22.486 1.00 86.81 92 VAL A CA 1
ATOM 724 C C . VAL A 1 92 ? 13.329 -3.737 -21.651 1.00 86.81 92 VAL A C 1
ATOM 726 O O . VAL A 1 92 ? 13.370 -3.683 -20.424 1.00 86.81 92 VAL A O 1
ATOM 729 N N . PHE A 1 93 ? 12.314 -4.336 -22.284 1.00 88.06 93 PHE A N 1
ATOM 730 C CA . PHE A 1 93 ? 11.212 -4.976 -21.558 1.00 88.06 93 PHE A CA 1
ATOM 731 C C . PHE A 1 93 ? 11.644 -6.218 -20.769 1.00 88.06 93 PHE A C 1
ATOM 733 O O . PHE A 1 93 ? 11.148 -6.428 -19.666 1.00 88.06 93 PHE A O 1
ATOM 740 N N . GLN A 1 94 ? 12.548 -7.041 -21.302 1.00 89.81 94 GLN A N 1
ATOM 741 C CA . GLN A 1 94 ? 13.021 -8.220 -20.574 1.00 89.81 94 GLN A CA 1
ATOM 742 C C . GLN A 1 94 ? 13.879 -7.833 -19.371 1.00 89.81 94 GLN A C 1
ATOM 744 O O . GLN A 1 94 ? 13.613 -8.314 -18.275 1.00 89.81 94 GLN A O 1
ATOM 749 N N . GLU A 1 95 ? 14.814 -6.889 -19.520 1.00 85.56 95 GLU A N 1
ATOM 750 C CA . GLU A 1 95 ? 15.565 -6.363 -18.370 1.00 85.56 95 GLU A CA 1
ATOM 751 C C . GLU A 1 95 ? 14.608 -5.782 -17.318 1.00 85.56 95 GLU A C 1
ATOM 753 O O . GLU A 1 95 ? 14.813 -5.958 -16.117 1.00 85.56 95 GLU A O 1
ATOM 758 N N . TRP A 1 96 ? 13.547 -5.097 -17.754 1.00 85.00 96 TRP A N 1
ATOM 759 C CA . TRP A 1 96 ? 12.529 -4.593 -16.842 1.00 85.00 96 TRP A CA 1
ATOM 760 C C . TRP A 1 96 ? 11.870 -5.698 -16.016 1.00 85.00 96 TRP A C 1
ATOM 762 O O . TRP A 1 96 ? 11.791 -5.609 -14.790 1.00 85.00 96 TRP A O 1
ATOM 772 N N . ALA A 1 97 ? 11.378 -6.721 -16.714 1.00 88.81 97 ALA A N 1
ATOM 773 C CA . ALA A 1 97 ? 10.658 -7.834 -16.129 1.00 88.81 97 ALA A CA 1
ATOM 774 C C . ALA A 1 97 ? 11.556 -8.614 -15.167 1.00 88.81 97 ALA A C 1
ATOM 776 O O . ALA A 1 97 ? 11.146 -8.910 -14.049 1.00 88.81 97 ALA A O 1
ATOM 777 N N . GLU A 1 98 ? 12.808 -8.858 -15.562 1.00 87.19 98 GLU A N 1
ATOM 778 C CA . GLU A 1 98 ? 13.814 -9.503 -14.719 1.00 87.19 98 GLU A CA 1
ATOM 779 C C . GLU A 1 98 ? 14.087 -8.712 -13.436 1.00 87.19 98 GLU A C 1
ATOM 781 O O . GLU A 1 98 ? 14.310 -9.310 -12.387 1.00 87.19 98 GLU A O 1
ATOM 786 N N . ARG A 1 99 ? 14.059 -7.374 -13.479 1.00 82.06 99 ARG A N 1
ATOM 787 C CA . ARG A 1 99 ? 14.212 -6.556 -12.265 1.00 82.06 99 ARG A CA 1
ATOM 788 C C . ARG A 1 99 ? 13.015 -6.658 -11.335 1.00 82.06 99 ARG A C 1
ATOM 790 O O . ARG A 1 99 ? 13.215 -6.723 -10.128 1.00 82.06 99 ARG A O 1
ATOM 797 N N . ILE A 1 100 ? 11.798 -6.687 -11.879 1.00 81.88 100 ILE A N 1
ATOM 798 C CA . ILE A 1 100 ? 10.592 -6.938 -11.080 1.00 81.88 100 ILE A CA 1
ATOM 799 C C . ILE A 1 100 ? 10.691 -8.298 -10.384 1.00 81.88 100 ILE A C 1
ATOM 801 O O . ILE A 1 100 ? 10.422 -8.389 -9.189 1.00 81.88 100 ILE A O 1
ATOM 805 N N . ASP A 1 101 ? 11.129 -9.323 -11.110 1.00 82.81 101 ASP A N 1
ATOM 806 C CA . ASP A 1 101 ? 11.304 -10.677 -10.582 1.00 82.81 101 ASP A CA 1
ATOM 807 C C . ASP A 1 101 ? 12.378 -10.729 -9.475 1.00 82.81 101 ASP A C 1
ATOM 809 O O . ASP A 1 101 ? 12.155 -11.276 -8.398 1.00 82.81 101 ASP A O 1
ATOM 813 N N . GLN A 1 102 ? 13.513 -10.047 -9.674 1.00 82.75 102 GLN A N 1
ATOM 814 C CA . GLN A 1 102 ? 14.608 -9.946 -8.691 1.0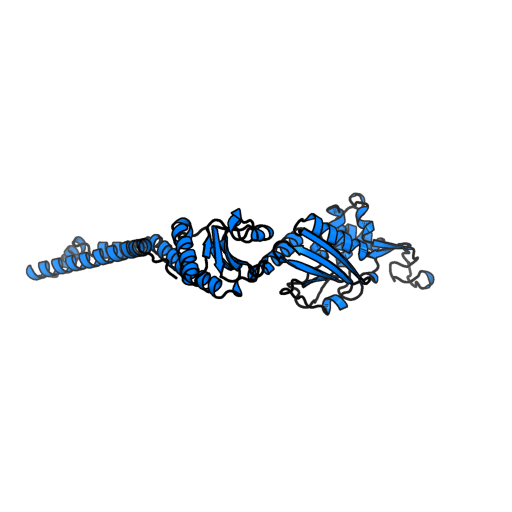0 82.75 102 GLN A CA 1
ATOM 815 C C . GLN A 1 102 ? 14.224 -9.245 -7.384 1.00 82.75 102 GLN A C 1
ATOM 817 O O . GLN A 1 102 ? 14.929 -9.395 -6.385 1.00 82.75 102 GLN A O 1
ATOM 822 N N . HIS A 1 103 ? 13.160 -8.443 -7.388 1.00 74.88 103 HIS A N 1
ATOM 823 C CA . HIS A 1 103 ? 12.670 -7.782 -6.185 1.00 74.88 103 HIS A CA 1
ATOM 824 C C . HIS A 1 103 ? 11.849 -8.708 -5.274 1.00 74.88 103 HIS A C 1
ATOM 826 O O . HIS A 1 103 ? 11.589 -8.320 -4.136 1.00 74.88 103 HIS A O 1
ATOM 832 N N . GLU A 1 104 ? 11.483 -9.909 -5.741 1.00 73.31 104 GLU A N 1
ATOM 833 C CA . GLU A 1 104 ? 10.755 -10.932 -4.972 1.00 73.31 104 GLU A CA 1
ATOM 834 C C . GLU A 1 104 ? 9.417 -10.424 -4.383 1.00 73.31 104 GLU A C 1
ATOM 836 O O . GLU A 1 104 ? 8.970 -10.874 -3.332 1.00 73.31 104 GLU A O 1
ATOM 841 N N . TRP A 1 105 ? 8.758 -9.465 -5.047 1.00 70.62 105 TRP A N 1
ATOM 842 C CA . TRP A 1 105 ? 7.449 -8.929 -4.624 1.00 70.62 105 TRP A CA 1
ATOM 843 C C . TRP A 1 105 ? 6.253 -9.780 -5.061 1.00 70.62 105 TRP A C 1
ATOM 845 O O . TRP A 1 105 ? 5.131 -9.575 -4.595 1.00 70.62 105 TRP A O 1
ATOM 855 N N . PHE A 1 106 ? 6.487 -10.681 -6.007 1.00 76.00 106 PHE A N 1
ATOM 856 C CA . PHE A 1 106 ? 5.477 -11.465 -6.697 1.00 76.00 106 PHE A CA 1
ATOM 857 C C . PHE A 1 106 ? 5.901 -12.930 -6.672 1.00 76.00 106 PHE A C 1
ATOM 859 O O . PHE A 1 106 ? 7.092 -13.227 -6.777 1.00 76.00 106 PHE A O 1
ATOM 866 N N . SER A 1 107 ? 4.938 -13.836 -6.533 1.00 71.56 107 SER A N 1
ATOM 867 C CA . SER A 1 107 ? 5.192 -15.279 -6.521 1.00 71.56 107 SER A CA 1
ATOM 868 C C . SER A 1 107 ? 5.412 -15.837 -7.920 1.00 71.56 107 SER A C 1
ATOM 870 O O . SER A 1 107 ? 6.179 -16.786 -8.098 1.00 71.56 107 SER A O 1
ATOM 872 N N . GLU A 1 108 ? 4.784 -15.225 -8.923 1.00 83.50 108 GLU A N 1
ATOM 873 C CA . GLU A 1 108 ? 4.994 -15.549 -10.327 1.00 83.50 108 GLU A CA 1
ATOM 874 C C . GLU A 1 108 ? 4.955 -14.285 -11.187 1.00 83.50 108 GLU A C 1
ATOM 876 O O . GLU A 1 108 ? 4.092 -13.422 -11.029 1.00 83.50 108 GLU A O 1
ATOM 881 N N . THR A 1 109 ? 5.874 -14.188 -12.148 1.00 88.75 109 THR A N 1
ATOM 882 C CA . THR A 1 109 ? 5.828 -13.176 -13.201 1.00 88.75 109 THR A CA 1
ATOM 883 C C . THR A 1 109 ? 5.761 -13.857 -14.565 1.00 88.75 109 THR A C 1
ATOM 885 O O . THR A 1 109 ? 6.545 -14.745 -14.896 1.00 88.75 109 THR A O 1
ATOM 888 N N . THR A 1 110 ? 4.798 -13.450 -15.390 1.00 92.44 110 THR A N 1
ATOM 889 C CA . THR A 1 110 ? 4.673 -13.914 -16.772 1.00 92.44 110 THR A CA 1
ATOM 890 C C . THR A 1 110 ? 4.699 -12.732 -17.723 1.00 92.44 110 THR A C 1
ATOM 892 O O . THR A 1 110 ? 4.083 -11.689 -17.496 1.00 92.44 110 THR A O 1
ATOM 895 N N . THR A 1 111 ? 5.438 -12.885 -18.816 1.00 92.69 111 THR A N 1
ATOM 896 C CA . THR A 1 111 ? 5.576 -11.851 -19.838 1.00 92.69 111 THR A CA 1
ATOM 897 C C . THR A 1 111 ? 4.958 -12.303 -21.151 1.00 92.69 111 THR A C 1
ATOM 899 O O . THR A 1 111 ? 5.016 -13.469 -21.539 1.00 92.69 111 THR A O 1
ATOM 902 N N . GLU A 1 112 ? 4.343 -11.362 -21.857 1.00 88.00 112 GLU A N 1
ATOM 903 C CA . GLU A 1 112 ? 3.731 -11.591 -23.157 1.00 88.00 112 GLU A CA 1
ATOM 904 C C . GLU A 1 112 ? 3.989 -10.390 -24.072 1.00 88.00 112 GLU A C 1
ATOM 906 O O . GLU A 1 112 ? 3.651 -9.248 -23.747 1.00 88.00 112 GLU A O 1
ATOM 911 N N . SER A 1 113 ? 4.537 -10.658 -25.257 1.00 85.44 113 SER A N 1
ATOM 912 C CA . SER A 1 113 ? 4.585 -9.683 -26.347 1.00 85.44 113 SER A CA 1
ATOM 913 C C . SER A 1 113 ? 3.254 -9.694 -27.095 1.00 85.44 113 SER A C 1
ATOM 915 O O . SER A 1 113 ? 2.877 -10.704 -27.690 1.00 85.44 113 SER A O 1
ATOM 917 N N . ILE A 1 114 ? 2.536 -8.571 -27.062 1.00 79.06 114 ILE A N 1
ATOM 918 C CA . ILE A 1 114 ? 1.261 -8.409 -27.774 1.00 79.06 114 ILE A CA 1
ATOM 919 C C . ILE A 1 114 ? 1.556 -8.011 -29.222 1.00 79.06 114 ILE A C 1
ATOM 921 O O . ILE A 1 114 ? 1.002 -8.585 -30.158 1.00 79.06 114 ILE A O 1
ATOM 925 N N . ASP A 1 115 ? 2.438 -7.022 -29.382 1.00 82.44 115 ASP A N 1
ATOM 926 C CA . ASP A 1 115 ? 3.052 -6.598 -30.637 1.00 82.44 115 ASP A CA 1
ATOM 927 C C . ASP A 1 115 ? 4.425 -5.949 -30.359 1.00 82.44 115 ASP A C 1
ATOM 929 O O . ASP A 1 115 ? 4.873 -5.896 -29.212 1.00 82.44 115 ASP A O 1
ATOM 933 N N . ASP A 1 116 ? 5.098 -5.459 -31.402 1.00 78.38 116 ASP A N 1
ATOM 934 C CA . ASP A 1 116 ? 6.456 -4.899 -31.312 1.00 78.38 116 ASP A CA 1
ATOM 935 C C . ASP A 1 116 ? 6.555 -3.661 -30.394 1.00 78.38 116 ASP A C 1
ATOM 937 O O . ASP A 1 116 ? 7.628 -3.356 -29.875 1.00 78.38 116 ASP A O 1
ATOM 941 N N . LEU A 1 117 ? 5.441 -2.953 -30.165 1.00 83.94 117 LEU A N 1
ATOM 942 C CA . LEU A 1 117 ? 5.378 -1.716 -29.379 1.00 83.94 117 LEU A CA 1
ATOM 943 C C . LEU A 1 117 ? 4.479 -1.819 -28.138 1.00 83.94 117 LEU A C 1
ATOM 945 O O . LEU A 1 117 ? 4.379 -0.858 -27.376 1.00 83.94 117 LEU A O 1
ATOM 949 N N . ASN A 1 118 ? 3.827 -2.961 -27.920 1.00 82.94 118 ASN A N 1
ATOM 950 C CA . ASN A 1 118 ? 2.946 -3.217 -26.788 1.00 82.94 118 ASN A CA 1
ATOM 951 C C . ASN A 1 118 ? 3.273 -4.558 -26.145 1.00 82.94 118 ASN A C 1
ATOM 953 O O . ASN A 1 118 ? 3.223 -5.611 -26.790 1.00 82.94 118 ASN A O 1
ATOM 957 N N . LYS A 1 119 ? 3.495 -4.542 -24.835 1.00 89.44 119 LYS A N 1
ATOM 958 C CA . LYS A 1 119 ? 3.815 -5.750 -24.070 1.00 89.44 119 LYS A CA 1
ATOM 959 C C . LYS A 1 119 ? 2.988 -5.818 -22.806 1.00 89.44 119 LYS A C 1
ATOM 961 O O . LYS A 1 119 ? 2.323 -4.857 -22.411 1.00 89.44 119 LYS A O 1
ATOM 966 N N . ARG A 1 120 ? 2.961 -6.993 -22.202 1.00 89.50 120 ARG A N 1
ATOM 967 C CA . ARG A 1 120 ? 2.241 -7.249 -20.966 1.00 89.50 120 ARG A CA 1
ATOM 968 C C . ARG A 1 120 ? 3.137 -8.017 -20.016 1.00 89.50 120 ARG A C 1
ATOM 970 O O . ARG A 1 120 ? 3.695 -9.040 -20.398 1.00 89.50 120 ARG A O 1
ATOM 977 N N . LEU A 1 121 ? 3.213 -7.534 -18.785 1.00 92.19 121 LEU A N 1
ATOM 978 C CA . LEU A 1 121 ? 3.704 -8.301 -17.653 1.00 92.19 121 LEU A CA 1
ATOM 979 C C . LEU A 1 121 ? 2.515 -8.552 -16.731 1.00 92.19 121 LEU A C 1
ATOM 981 O O . LEU A 1 121 ? 1.818 -7.613 -16.348 1.00 92.19 121 LEU A O 1
ATOM 985 N N . VAL A 1 122 ? 2.249 -9.818 -16.447 1.00 87.50 122 VAL A N 1
ATOM 986 C CA . VAL A 1 122 ? 1.286 -10.238 -15.434 1.00 87.50 122 VAL A CA 1
ATOM 987 C C . VAL A 1 122 ? 2.090 -10.738 -14.252 1.00 87.50 122 VAL A C 1
ATOM 989 O O . VAL A 1 122 ? 2.935 -11.615 -14.415 1.00 87.50 122 VAL A O 1
ATOM 992 N N . ALA A 1 123 ? 1.861 -10.144 -13.094 1.00 84.94 123 ALA A N 1
ATOM 993 C CA . ALA A 1 123 ? 2.509 -10.525 -11.859 1.00 84.94 123 ALA A CA 1
ATOM 994 C C . ALA A 1 123 ? 1.446 -11.039 -10.891 1.00 84.94 123 ALA A C 1
ATOM 996 O O . ALA A 1 123 ? 0.482 -10.330 -10.604 1.00 84.94 123 ALA A O 1
ATOM 997 N N . GLU A 1 124 ? 1.616 -12.260 -10.408 1.00 76.19 124 GLU A N 1
ATOM 998 C CA . GLU A 1 124 ? 0.802 -12.805 -9.332 1.00 76.19 124 GLU A CA 1
ATOM 999 C C . GLU A 1 124 ? 1.406 -12.359 -8.011 1.00 76.19 124 GLU A C 1
ATOM 1001 O O . GLU A 1 124 ? 2.551 -12.670 -7.677 1.00 76.19 124 GLU A O 1
ATOM 1006 N N . SER A 1 125 ? 0.644 -11.566 -7.270 1.00 65.38 125 SER A N 1
ATOM 1007 C CA . SER A 1 125 ? 0.971 -11.274 -5.887 1.00 65.38 125 SER A CA 1
ATOM 1008 C C . SER A 1 125 ? 0.150 -12.175 -4.990 1.00 65.38 125 SER A C 1
ATOM 1010 O O . SER A 1 125 ? -1.074 -12.203 -5.103 1.00 65.38 125 SER A O 1
ATOM 1012 N N . ASP A 1 126 ? 0.799 -12.801 -4.020 1.00 53.19 126 ASP A N 1
ATOM 1013 C CA . ASP A 1 126 ? 0.105 -13.609 -3.016 1.00 53.19 126 ASP A CA 1
ATOM 1014 C C . ASP A 1 126 ? -0.904 -12.776 -2.207 1.00 53.19 126 ASP A C 1
ATOM 1016 O O . ASP A 1 126 ? -1.915 -13.286 -1.748 1.00 53.19 126 ASP A O 1
ATOM 1020 N N . SER A 1 127 ? -0.698 -11.457 -2.105 1.00 50.06 127 SER A N 1
ATOM 1021 C CA . SER A 1 127 ? -1.554 -10.552 -1.323 1.00 50.06 127 SER A CA 1
ATOM 1022 C C . SER A 1 127 ? -2.581 -9.771 -2.152 1.00 50.06 127 SER A C 1
ATOM 1024 O O . SER A 1 127 ? -3.677 -9.484 -1.669 1.00 50.06 127 SER A O 1
ATOM 1026 N N . VAL A 1 128 ? -2.258 -9.406 -3.402 1.00 52.88 128 VAL A N 1
ATOM 1027 C CA . VAL A 1 128 ? -3.161 -8.638 -4.284 1.00 52.88 128 VAL A CA 1
ATOM 1028 C C . VAL A 1 128 ? -3.675 -9.423 -5.486 1.00 52.88 128 VAL A C 1
ATOM 1030 O O . VAL A 1 128 ? -4.432 -8.863 -6.274 1.00 52.88 128 VAL A O 1
ATOM 1033 N N . GLY A 1 129 ? -3.354 -10.703 -5.640 1.00 57.66 129 GLY A N 1
ATOM 1034 C CA . GLY A 1 129 ? -3.676 -11.464 -6.848 1.00 57.66 129 GLY A CA 1
ATOM 1035 C C . GLY A 1 129 ? -3.055 -10.848 -8.106 1.00 57.66 129 GLY A C 1
ATOM 1036 O O . GLY A 1 129 ? -2.038 -10.155 -8.033 1.00 57.66 129 GLY A O 1
ATOM 1037 N N . GLU A 1 130 ? -3.699 -11.072 -9.251 1.00 76.06 130 GLU A N 1
ATOM 1038 C CA . GLU A 1 130 ? -3.192 -10.657 -10.561 1.00 76.06 130 GLU A CA 1
ATOM 1039 C C . GLU A 1 130 ? -3.023 -9.126 -10.672 1.00 76.06 130 GLU A C 1
ATOM 1041 O O . GLU A 1 130 ? -3.994 -8.360 -10.645 1.00 76.06 130 GLU A O 1
ATOM 1046 N N . VAL A 1 131 ? -1.780 -8.681 -10.865 1.00 80.69 131 VAL A N 1
ATOM 1047 C CA . VAL A 1 131 ? -1.415 -7.316 -11.259 1.00 80.69 131 VAL A CA 1
ATOM 1048 C C . VAL A 1 131 ? -0.983 -7.328 -12.718 1.00 80.69 131 VAL A C 1
ATOM 1050 O O . VAL A 1 131 ? -0.103 -8.086 -13.121 1.00 80.69 131 VAL A O 1
ATOM 1053 N N . VAL A 1 132 ? -1.584 -6.465 -13.537 1.00 84.38 132 VAL A N 1
ATOM 1054 C CA . VAL A 1 132 ? -1.297 -6.407 -14.974 1.00 84.38 132 VAL A CA 1
ATOM 1055 C C . VAL A 1 132 ? -0.647 -5.084 -15.330 1.00 84.38 132 VAL A C 1
ATOM 1057 O O . VAL A 1 132 ? -1.292 -4.036 -15.340 1.00 84.38 132 VAL A O 1
ATOM 1060 N N . PHE A 1 133 ? 0.606 -5.147 -15.753 1.00 88.56 133 PHE A N 1
ATOM 1061 C CA . PHE A 1 133 ? 1.305 -4.020 -16.342 1.00 88.56 133 PHE A CA 1
ATOM 1062 C C . PHE A 1 133 ? 1.185 -4.069 -17.864 1.00 88.56 133 PHE A C 1
ATOM 1064 O O . PHE A 1 133 ? 1.597 -5.034 -18.517 1.00 88.56 133 PHE A O 1
ATOM 1071 N N . ARG A 1 134 ? 0.603 -3.023 -18.452 1.00 87.38 134 ARG A N 1
ATOM 1072 C CA . ARG A 1 134 ? 0.551 -2.820 -19.903 1.00 87.38 134 ARG A CA 1
ATOM 1073 C C . ARG A 1 134 ? 1.671 -1.878 -20.304 1.00 87.38 134 ARG A C 1
ATOM 1075 O O . ARG A 1 134 ? 1.642 -0.705 -19.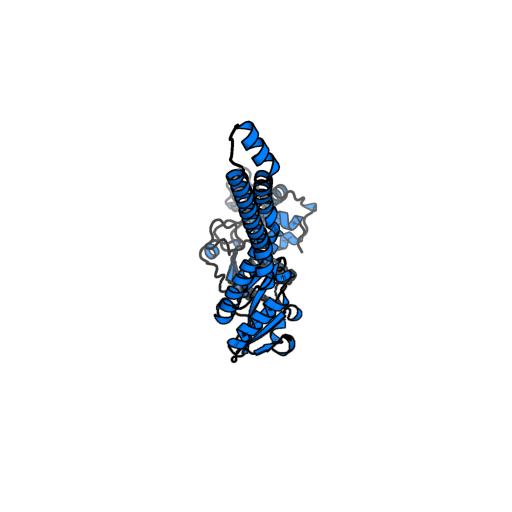961 1.00 87.38 134 ARG A O 1
ATOM 1082 N N . VAL A 1 135 ? 2.644 -2.406 -21.029 1.00 88.56 135 VAL A N 1
ATOM 1083 C CA . VAL A 1 135 ? 3.858 -1.691 -21.411 1.00 88.56 135 VAL A CA 1
ATOM 1084 C C . VAL A 1 135 ? 3.715 -1.123 -22.817 1.00 88.56 135 VAL A C 1
ATOM 1086 O O . VAL A 1 135 ? 3.365 -1.857 -23.744 1.00 88.56 135 VAL A O 1
ATOM 1089 N N . PHE A 1 136 ? 4.022 0.163 -22.973 1.00 88.38 136 PHE A N 1
ATOM 1090 C CA . PHE A 1 136 ? 3.895 0.910 -24.219 1.00 88.38 136 PHE A CA 1
ATOM 1091 C C . PHE A 1 136 ? 5.235 1.514 -24.648 1.00 88.38 136 PHE A C 1
ATOM 1093 O O . PHE A 1 136 ? 5.840 2.301 -23.921 1.00 88.38 136 PHE A O 1
ATOM 1100 N N . PHE A 1 137 ? 5.638 1.204 -25.879 1.00 88.25 137 PHE A N 1
ATOM 1101 C CA . PHE A 1 137 ? 6.752 1.824 -26.609 1.00 88.25 137 PHE A CA 1
ATOM 1102 C C . PHE A 1 137 ? 6.247 2.783 -27.701 1.00 88.25 137 PHE A C 1
ATOM 1104 O O . PHE A 1 137 ? 6.965 3.113 -28.642 1.00 88.25 137 PHE A O 1
ATOM 1111 N N . ASP A 1 138 ? 4.988 3.207 -27.602 1.00 85.94 138 ASP A N 1
ATOM 1112 C CA . ASP A 1 138 ? 4.368 4.199 -28.472 1.00 85.94 138 ASP A CA 1
ATOM 1113 C C . ASP A 1 138 ? 3.614 5.212 -27.609 1.00 85.94 138 ASP A C 1
ATOM 1115 O O . ASP A 1 138 ? 2.665 4.860 -26.898 1.00 85.94 138 ASP A O 1
ATOM 1119 N N . GLY A 1 139 ? 4.039 6.474 -27.673 1.00 82.31 139 GLY A N 1
ATOM 1120 C CA . GLY A 1 139 ? 3.463 7.533 -26.845 1.00 82.31 139 GLY A CA 1
ATOM 1121 C C . GLY A 1 139 ? 1.992 7.802 -27.138 1.00 82.31 139 GLY A C 1
ATOM 1122 O O . GLY A 1 139 ? 1.208 8.014 -26.220 1.00 82.31 139 GLY A O 1
ATOM 1123 N N . GLN A 1 140 ? 1.563 7.688 -28.397 1.00 82.44 140 GLN A N 1
ATOM 1124 C CA . GLN A 1 140 ? 0.161 7.902 -28.747 1.00 82.44 140 GLN A CA 1
ATOM 1125 C C . GLN A 1 140 ? -0.732 6.781 -28.198 1.00 82.44 140 GLN A C 1
ATOM 1127 O O . GLN A 1 140 ? -1.869 7.031 -27.795 1.00 82.44 140 GLN A O 1
ATOM 1132 N N . ARG A 1 141 ? -0.254 5.534 -28.177 1.00 80.12 141 ARG A N 1
ATOM 1133 C CA . ARG A 1 141 ? -0.993 4.410 -27.580 1.00 80.12 141 ARG A CA 1
ATOM 1134 C C . ARG A 1 141 ? -1.110 4.556 -26.068 1.00 80.12 141 ARG A C 1
ATOM 1136 O O . ARG A 1 141 ? -2.197 4.318 -25.546 1.00 80.12 141 ARG A O 1
ATOM 1143 N N . LEU A 1 142 ? -0.038 4.991 -25.407 1.00 82.50 142 LEU A N 1
ATOM 1144 C CA . LEU A 1 142 ? -0.022 5.261 -23.971 1.00 82.50 142 LEU A CA 1
ATOM 1145 C C . LEU A 1 142 ? -1.031 6.353 -23.584 1.00 82.50 142 LEU A C 1
ATOM 1147 O O . LEU A 1 142 ? -1.827 6.154 -22.677 1.00 82.50 142 LEU A O 1
ATOM 1151 N N . GLU A 1 143 ? -1.062 7.470 -24.314 1.00 81.06 143 GLU A N 1
ATOM 1152 C CA . GLU A 1 143 ? -1.984 8.591 -24.056 1.00 81.06 143 GLU A CA 1
ATOM 1153 C C . GLU A 1 143 ? -3.464 8.219 -24.172 1.00 81.06 143 GLU A C 1
ATOM 1155 O O . GLU A 1 143 ? -4.321 8.812 -23.516 1.00 81.06 143 GLU A O 1
ATOM 1160 N N . ASN A 1 144 ? -3.769 7.243 -25.026 1.00 76.12 144 ASN A N 1
ATOM 1161 C CA . ASN A 1 144 ? -5.123 6.742 -25.230 1.00 76.12 144 ASN A CA 1
ATOM 1162 C C . ASN A 1 144 ? -5.474 5.571 -24.297 1.00 76.12 144 ASN A C 1
ATOM 1164 O O . ASN A 1 144 ? -6.565 5.007 -24.420 1.00 76.12 144 ASN A O 1
ATOM 1168 N N . HIS A 1 145 ? -4.566 5.181 -23.399 1.00 74.50 145 HIS A N 1
ATOM 1169 C CA . HIS A 1 145 ? -4.802 4.153 -22.397 1.00 74.50 145 HIS A CA 1
ATOM 1170 C C . HIS A 1 145 ? -5.136 4.798 -21.051 1.00 74.50 145 HIS A C 1
ATOM 1172 O O . HIS A 1 145 ? -4.440 5.704 -20.606 1.00 74.50 145 HIS A O 1
ATOM 1178 N N . SER A 1 146 ? -6.188 4.312 -20.398 1.00 71.56 146 SER A N 1
ATOM 1179 C CA . SER A 1 146 ? -6.542 4.719 -19.036 1.00 71.56 146 SER A CA 1
ATOM 1180 C C . SER A 1 146 ? -6.128 3.621 -18.066 1.00 71.56 146 SER A C 1
ATOM 1182 O O . SER A 1 146 ? -6.311 2.434 -18.364 1.00 71.56 146 SER A O 1
ATOM 1184 N N . ALA A 1 147 ? -5.594 4.007 -16.911 1.00 69.25 147 ALA A N 1
ATOM 1185 C CA . ALA A 1 147 ? -5.347 3.066 -15.831 1.00 69.25 147 ALA A CA 1
ATOM 1186 C C . ALA A 1 147 ? -6.679 2.520 -15.283 1.00 69.25 147 ALA A C 1
ATOM 1188 O O . ALA A 1 147 ? -7.711 3.193 -15.310 1.00 69.25 147 ALA A O 1
ATOM 1189 N N . ASP A 1 148 ? -6.670 1.290 -14.769 1.00 65.19 148 ASP A N 1
ATOM 1190 C CA . ASP A 1 148 ? -7.800 0.733 -14.015 1.00 65.19 148 ASP A CA 1
ATOM 1191 C C . ASP A 1 148 ? -7.268 0.178 -12.687 1.00 65.19 148 ASP A C 1
ATOM 1193 O O . ASP A 1 148 ? -7.011 -1.028 -12.577 1.00 65.19 148 ASP A O 1
ATOM 1197 N N . PRO A 1 149 ? -7.063 1.051 -11.682 1.00 62.78 149 PRO A N 1
ATOM 1198 C CA . PRO A 1 149 ? -6.469 0.661 -10.406 1.00 62.78 149 PRO A CA 1
ATOM 1199 C C . PRO A 1 149 ? -7.318 -0.374 -9.659 1.00 62.78 149 PRO A C 1
ATOM 1201 O O . PRO A 1 149 ? -6.777 -1.285 -9.039 1.00 62.78 149 PRO A O 1
ATOM 1204 N N . LEU A 1 150 ? -8.651 -0.307 -9.796 1.00 57.75 150 LEU A N 1
ATOM 1205 C CA . LEU A 1 150 ? -9.585 -1.276 -9.205 1.00 57.75 150 LEU A CA 1
ATOM 1206 C C . LEU A 1 150 ? -9.406 -2.684 -9.784 1.00 57.75 150 LEU A C 1
ATOM 1208 O O . LEU A 1 150 ? -9.596 -3.673 -9.080 1.00 57.75 150 LEU A O 1
ATOM 1212 N N . LYS A 1 151 ? -9.031 -2.786 -11.064 1.00 61.78 151 LYS A N 1
ATOM 1213 C CA . LYS A 1 151 ? -8.665 -4.058 -11.706 1.00 61.78 151 LYS A CA 1
ATOM 1214 C C . LYS A 1 151 ? -7.163 -4.337 -11.691 1.00 61.78 151 LYS A C 1
ATOM 1216 O O . LYS A 1 151 ? -6.745 -5.267 -12.378 1.00 61.78 151 LYS A O 1
ATOM 1221 N N . LYS A 1 152 ? -6.373 -3.543 -10.958 1.00 71.19 152 LYS A N 1
ATOM 1222 C CA . LYS A 1 152 ? -4.913 -3.681 -10.824 1.00 71.19 152 LYS A CA 1
ATOM 1223 C C . LYS A 1 152 ? -4.202 -3.651 -12.182 1.00 71.19 152 LYS A C 1
ATOM 1225 O O . LYS A 1 152 ? -3.291 -4.434 -12.442 1.00 71.19 152 LYS A O 1
ATOM 1230 N N . ARG A 1 153 ? -4.665 -2.770 -13.081 1.00 77.06 153 ARG A N 1
ATOM 1231 C CA . ARG A 1 153 ? -4.121 -2.615 -14.438 1.00 77.06 153 ARG A CA 1
ATOM 1232 C C . ARG A 1 153 ? -3.429 -1.275 -14.586 1.00 77.06 153 ARG A C 1
ATOM 1234 O O . ARG A 1 153 ? -4.098 -0.241 -14.603 1.00 77.06 153 ARG A O 1
ATOM 1241 N N . PHE A 1 154 ? -2.114 -1.321 -14.755 1.00 84.12 154 PHE A N 1
ATOM 1242 C CA . PHE A 1 154 ? -1.261 -0.139 -14.772 1.00 84.12 154 PHE A CA 1
ATOM 1243 C C . PHE A 1 154 ? -0.582 0.033 -16.132 1.00 84.12 154 PHE A C 1
ATOM 1245 O O . PHE A 1 154 ? 0.026 -0.918 -16.636 1.00 84.12 154 PHE A O 1
ATOM 1252 N N . PRO A 1 155 ? -0.678 1.216 -16.757 1.00 85.38 155 PRO A N 1
ATOM 1253 C CA . PRO A 1 155 ? 0.147 1.551 -17.904 1.00 85.38 155 PRO A CA 1
ATOM 1254 C C . PRO A 1 155 ? 1.598 1.811 -17.484 1.00 85.38 155 PRO A C 1
ATOM 1256 O O . PRO A 1 155 ? 1.864 2.470 -16.481 1.00 85.38 155 PRO A O 1
ATOM 1259 N N . VAL A 1 156 ? 2.536 1.331 -18.297 1.00 86.19 156 VAL A N 1
ATOM 1260 C CA . VAL A 1 156 ? 3.968 1.610 -18.172 1.00 86.19 156 VAL A CA 1
ATOM 1261 C C . VAL A 1 156 ? 4.472 2.192 -19.488 1.00 86.19 156 VAL A C 1
ATOM 1263 O O . VAL A 1 156 ? 4.403 1.538 -20.531 1.00 86.19 156 VAL A O 1
ATOM 1266 N N . GLY A 1 157 ? 4.957 3.428 -19.457 1.00 86.44 157 GLY A N 1
ATOM 1267 C CA . GLY A 1 157 ? 5.465 4.145 -20.620 1.00 86.44 157 GLY A CA 1
ATOM 1268 C C . GLY A 1 157 ? 6.982 4.061 -20.748 1.00 86.44 157 GLY A C 1
ATOM 1269 O O . GLY A 1 157 ? 7.716 4.473 -19.853 1.00 86.44 157 GLY A O 1
ATOM 1270 N N . PHE A 1 158 ? 7.463 3.604 -21.902 1.00 83.81 158 PHE A N 1
ATOM 1271 C CA . PHE A 1 158 ? 8.882 3.641 -22.284 1.00 83.81 158 PHE A CA 1
ATOM 1272 C C . PHE A 1 158 ? 9.158 4.819 -23.231 1.00 83.81 158 PHE A C 1
ATOM 1274 O O . PHE A 1 158 ? 9.921 4.727 -24.187 1.00 83.81 158 PHE A O 1
ATOM 1281 N N . VAL A 1 159 ? 8.482 5.931 -22.962 1.00 79.88 159 VAL A N 1
ATOM 1282 C CA . VAL A 1 159 ? 8.522 7.208 -23.682 1.00 79.88 159 VAL A CA 1
ATOM 1283 C C . VAL A 1 159 ? 8.511 8.321 -22.643 1.00 79.88 159 VAL A C 1
ATOM 1285 O O . VAL A 1 159 ? 7.981 8.134 -21.547 1.00 79.88 159 VAL A O 1
ATOM 1288 N N . ASN A 1 160 ? 9.079 9.478 -22.965 1.00 71.94 160 ASN A N 1
ATOM 1289 C CA . ASN A 1 160 ? 9.093 10.603 -22.037 1.00 71.94 160 ASN A CA 1
ATOM 1290 C C . ASN A 1 160 ? 7.691 11.230 -21.970 1.00 71.94 160 ASN A C 1
ATOM 1292 O O . ASN A 1 160 ? 7.283 11.915 -22.901 1.00 71.94 160 ASN A O 1
ATOM 1296 N N . ALA A 1 161 ? 6.900 10.958 -20.935 1.00 61.34 161 ALA A N 1
ATOM 1297 C CA . ALA A 1 161 ? 5.512 11.406 -20.916 1.00 61.34 161 ALA A CA 1
ATOM 1298 C C . ALA A 1 161 ? 5.380 12.868 -20.492 1.00 61.34 161 ALA A C 1
ATOM 1300 O O . ALA A 1 161 ? 5.953 13.306 -19.500 1.00 61.34 161 ALA A O 1
ATOM 1301 N N . VAL A 1 162 ? 4.562 13.617 -21.234 1.00 59.22 162 VAL A N 1
ATOM 1302 C CA . VAL A 1 162 ? 4.125 14.953 -20.810 1.00 59.22 162 VAL A CA 1
ATOM 1303 C C . VAL A 1 162 ? 2.643 14.938 -20.415 1.00 59.22 162 VAL A C 1
ATOM 1305 O O . VAL A 1 162 ? 2.274 15.719 -19.548 1.00 59.22 162 VAL A O 1
ATOM 1308 N N . HIS A 1 163 ? 1.798 14.042 -20.960 1.00 57.59 163 HIS A N 1
ATOM 1309 C CA . HIS A 1 163 ? 0.351 14.012 -20.673 1.00 57.59 163 HIS A CA 1
ATOM 1310 C C . HIS A 1 163 ? -0.306 12.629 -20.902 1.00 57.59 163 HIS A C 1
ATOM 1312 O O . HIS A 1 163 ? -0.947 12.428 -21.930 1.00 57.59 163 HIS A O 1
ATOM 1318 N N . CYS A 1 164 ? -0.221 11.684 -19.959 1.00 63.97 164 CYS A N 1
ATOM 1319 C CA . CYS A 1 164 ? -1.099 10.498 -19.981 1.00 63.97 164 CYS A CA 1
ATOM 1320 C C . CYS A 1 164 ? -2.373 10.733 -19.145 1.00 63.97 164 CYS A C 1
ATOM 1322 O O . CYS A 1 164 ? -2.403 11.608 -18.277 1.00 63.97 164 CYS A O 1
ATOM 1324 N N . GLN A 1 165 ? -3.455 10.002 -19.438 1.00 57.28 165 GLN A N 1
ATOM 1325 C CA . GLN A 1 165 ? -4.630 10.003 -18.562 1.00 57.28 165 GLN A CA 1
ATOM 1326 C C . GLN A 1 165 ? -4.305 9.233 -17.281 1.00 57.28 165 GLN A C 1
ATOM 1328 O O . GLN A 1 165 ? -3.677 8.182 -17.353 1.00 57.28 165 GLN A O 1
ATOM 1333 N N . ASP A 1 166 ? -4.755 9.749 -16.135 1.00 62.88 166 ASP A N 1
ATOM 1334 C CA . ASP A 1 166 ? -4.541 9.132 -14.821 1.00 62.88 166 ASP A CA 1
ATOM 1335 C C . ASP A 1 166 ? -3.047 8.944 -14.481 1.00 62.88 166 ASP A C 1
ATOM 1337 O O . ASP A 1 166 ? -2.624 7.877 -14.046 1.00 62.88 166 ASP A O 1
ATOM 1341 N N . GLU A 1 167 ? -2.251 10.006 -14.680 1.00 66.62 167 GLU A N 1
ATOM 1342 C CA . GLU A 1 167 ? -0.789 10.048 -14.464 1.00 66.62 167 GLU A CA 1
ATOM 1343 C C . GLU A 1 167 ? -0.349 9.519 -13.091 1.00 66.62 167 GLU A C 1
ATOM 1345 O O . GLU A 1 167 ? 0.719 8.934 -12.977 1.00 66.62 167 GLU A O 1
ATOM 1350 N N . GLU A 1 168 ? -1.193 9.646 -12.064 1.00 66.12 168 GLU A N 1
ATOM 1351 C CA . GLU A 1 168 ? -0.935 9.113 -10.718 1.00 66.12 168 GLU A CA 1
ATOM 1352 C C . GLU A 1 168 ? -0.875 7.573 -10.646 1.00 66.12 168 GLU A C 1
ATOM 1354 O O . GLU A 1 168 ? -0.396 7.029 -9.656 1.00 66.12 168 GLU A O 1
ATOM 1359 N N . TYR A 1 169 ? -1.346 6.872 -11.682 1.00 70.44 169 TYR A N 1
ATOM 1360 C CA . TYR A 1 169 ? -1.341 5.410 -11.795 1.00 70.44 169 TYR A CA 1
ATOM 1361 C C . TYR A 1 169 ? -0.568 4.911 -13.024 1.00 70.44 169 TYR A C 1
ATOM 1363 O O . TYR A 1 169 ? -0.685 3.738 -13.395 1.00 70.44 169 TYR A O 1
ATOM 1371 N N . ALA A 1 170 ? 0.189 5.791 -13.679 1.00 76.25 170 ALA A N 1
ATOM 1372 C CA . ALA A 1 170 ? 1.066 5.453 -14.789 1.00 76.25 170 ALA A CA 1
ATOM 1373 C C . ALA A 1 170 ? 2.523 5.465 -14.327 1.00 76.25 170 ALA A C 1
ATOM 1375 O O . ALA A 1 170 ? 2.938 6.342 -13.580 1.00 76.25 170 ALA A O 1
ATOM 1376 N N . PHE A 1 171 ? 3.304 4.501 -14.806 1.00 80.06 171 PHE A N 1
ATOM 1377 C CA . PHE A 1 171 ? 4.721 4.379 -14.466 1.00 80.06 171 PHE A CA 1
ATOM 1378 C C . PHE A 1 171 ? 5.591 4.650 -15.689 1.00 80.06 171 PHE A C 1
ATOM 1380 O O . PHE A 1 171 ? 5.214 4.282 -16.806 1.00 80.06 171 PHE A O 1
ATOM 1387 N N . PHE A 1 172 ? 6.775 5.234 -15.503 1.00 78.00 172 PHE A N 1
ATOM 1388 C CA . PHE A 1 172 ? 7.662 5.561 -16.624 1.00 78.00 172 PHE A CA 1
ATOM 1389 C C . PHE A 1 172 ? 9.047 4.940 -16.495 1.00 78.00 172 PHE A C 1
ATOM 1391 O O . PHE A 1 172 ? 9.610 4.800 -15.413 1.00 78.00 172 PHE A O 1
ATOM 1398 N N . TRP A 1 173 ? 9.651 4.603 -17.633 1.00 70.19 173 TRP A N 1
ATOM 1399 C CA . TRP A 1 173 ? 10.964 3.962 -17.642 1.00 70.19 173 TRP A CA 1
ATOM 1400 C C . TRP A 1 173 ? 12.110 4.821 -17.115 1.00 70.19 173 TRP A C 1
ATOM 1402 O O . TRP A 1 173 ? 13.040 4.296 -16.507 1.00 70.19 173 TRP A O 1
ATOM 1412 N N . THR A 1 174 ? 12.041 6.140 -17.260 1.00 65.62 174 THR A N 1
ATOM 1413 C CA . THR A 1 174 ? 13.019 7.032 -16.619 1.00 65.62 174 THR A CA 1
ATOM 1414 C C . THR A 1 174 ? 13.026 6.873 -15.100 1.00 65.62 174 THR A C 1
ATOM 1416 O O . THR A 1 174 ? 14.064 7.031 -14.465 1.00 65.62 174 THR A O 1
ATOM 1419 N N . GLU A 1 175 ? 11.890 6.497 -14.519 1.00 64.56 175 GLU A N 1
ATOM 1420 C CA . GLU A 1 175 ? 11.761 6.263 -13.089 1.00 64.56 175 GLU A CA 1
ATOM 1421 C C . GLU A 1 175 ? 12.325 4.884 -12.705 1.00 64.56 175 GLU A C 1
ATOM 1423 O O . GLU A 1 175 ? 12.920 4.742 -11.644 1.00 64.56 175 GLU A O 1
ATOM 1428 N N . LEU A 1 176 ? 12.281 3.887 -13.597 1.00 61.16 176 LEU A N 1
ATOM 1429 C CA . LEU A 1 176 ? 12.772 2.519 -13.351 1.00 61.16 176 LEU A CA 1
ATOM 1430 C C . LEU A 1 176 ? 14.264 2.403 -13.014 1.00 61.16 176 LEU A C 1
ATOM 1432 O O . LEU A 1 176 ? 14.712 1.414 -12.422 1.00 61.16 176 LEU A O 1
ATOM 1436 N N . LEU A 1 177 ? 15.044 3.416 -13.380 1.00 60.84 177 LEU A N 1
ATOM 1437 C CA . LEU A 1 177 ? 16.470 3.508 -13.078 1.00 60.84 177 LEU A CA 1
ATOM 1438 C C . LEU A 1 177 ? 16.741 4.221 -11.742 1.00 60.84 177 LEU A C 1
ATOM 1440 O O . LEU A 1 177 ? 17.879 4.232 -11.272 1.00 60.84 177 LEU A O 1
ATOM 1444 N N . GLU A 1 178 ? 15.715 4.776 -11.094 1.00 62.16 178 GLU A N 1
ATOM 1445 C CA . GLU A 1 178 ? 15.817 5.423 -9.792 1.00 62.16 178 GLU A CA 1
ATOM 1446 C C . GLU A 1 178 ? 15.451 4.466 -8.650 1.00 62.16 178 GLU A C 1
ATOM 1448 O O . GLU A 1 178 ? 14.386 3.854 -8.619 1.00 62.16 178 GLU A O 1
ATOM 1453 N N . HIS A 1 179 ? 16.283 4.409 -7.607 1.00 55.31 179 HIS A N 1
ATOM 1454 C CA . HIS A 1 179 ? 15.995 3.600 -6.413 1.00 55.31 179 HIS A CA 1
ATOM 1455 C C . HIS A 1 179 ? 14.656 3.943 -5.730 1.00 55.31 179 HIS A C 1
ATOM 1457 O O . HIS A 1 179 ? 14.075 3.096 -5.055 1.00 55.31 179 HIS A O 1
ATOM 1463 N N . ARG A 1 180 ? 14.171 5.184 -5.880 1.00 54.09 180 ARG A N 1
ATOM 1464 C CA . ARG A 1 180 ? 12.919 5.659 -5.267 1.00 54.09 180 ARG A CA 1
ATOM 1465 C C . ARG A 1 180 ? 11.669 5.196 -6.006 1.00 54.09 180 ARG A C 1
ATOM 1467 O O . ARG A 1 180 ? 10.607 5.127 -5.387 1.00 54.09 180 ARG A O 1
ATOM 1474 N N . PHE A 1 181 ? 11.786 4.874 -7.288 1.00 63.44 181 PHE A N 1
ATOM 1475 C CA . PHE A 1 181 ? 10.670 4.364 -8.070 1.00 63.44 181 PHE A CA 1
ATOM 1476 C C . PHE A 1 181 ? 10.198 3.026 -7.531 1.00 63.44 181 PHE A C 1
ATOM 1478 O O . PHE A 1 181 ? 9.022 2.869 -7.247 1.00 63.44 181 PHE A O 1
ATOM 1485 N N . TRP A 1 182 ? 11.125 2.104 -7.275 1.00 63.66 182 TRP A N 1
ATOM 1486 C CA . TRP A 1 182 ? 10.801 0.775 -6.762 1.00 63.66 182 TRP A CA 1
ATOM 1487 C C . TRP A 1 182 ? 10.069 0.838 -5.415 1.00 63.66 182 TRP A C 1
ATOM 1489 O O . TRP A 1 182 ? 9.072 0.152 -5.217 1.00 63.66 182 TRP A O 1
ATOM 1499 N N . SER A 1 183 ? 10.485 1.736 -4.516 1.00 57.53 183 SER A N 1
ATOM 1500 C CA . SER A 1 183 ? 9.755 1.976 -3.265 1.00 57.53 183 SER A CA 1
ATOM 1501 C C . SER A 1 183 ? 8.391 2.647 -3.462 1.00 57.53 183 SER A C 1
ATOM 1503 O O . SER A 1 183 ? 7.495 2.418 -2.655 1.00 57.53 183 SER A O 1
ATOM 1505 N N . SER A 1 184 ? 8.234 3.473 -4.503 1.00 61.09 184 SER A N 1
ATOM 1506 C CA . SER A 1 184 ? 6.968 4.156 -4.809 1.00 61.09 184 SER A CA 1
ATOM 1507 C C . SER A 1 184 ? 5.979 3.186 -5.451 1.00 61.09 184 SER A C 1
ATOM 1509 O O . SER A 1 184 ? 4.901 3.016 -4.911 1.00 61.09 184 SER A O 1
ATOM 1511 N N . LEU A 1 185 ? 6.403 2.425 -6.467 1.00 66.25 185 LEU A N 1
ATOM 1512 C CA . LEU A 1 185 ? 5.647 1.331 -7.082 1.00 66.25 185 LEU A CA 1
ATOM 1513 C C . LEU A 1 185 ? 5.175 0.312 -6.037 1.00 66.25 185 LEU A C 1
ATOM 1515 O O . LEU A 1 185 ? 3.997 -0.028 -6.001 1.00 66.25 185 LEU A O 1
ATOM 1519 N N . HIS A 1 186 ? 6.066 -0.135 -5.146 1.00 62.62 186 HIS A N 1
ATOM 1520 C CA . HIS A 1 186 ? 5.683 -1.008 -4.036 1.00 62.62 186 HIS A CA 1
ATOM 1521 C C . HIS A 1 186 ? 4.673 -0.322 -3.102 1.00 62.62 186 HIS A C 1
ATOM 1523 O O . HIS A 1 186 ? 3.668 -0.919 -2.734 1.00 62.62 186 HIS A O 1
ATOM 1529 N N . GLY A 1 187 ? 4.900 0.945 -2.744 1.00 61.12 187 GLY A N 1
ATOM 1530 C CA . GLY A 1 187 ? 3.974 1.732 -1.929 1.00 61.12 187 GLY A CA 1
ATOM 1531 C C . GLY A 1 187 ? 2.597 1.925 -2.570 1.00 61.12 187 GLY A C 1
ATOM 1532 O O . GLY A 1 187 ? 1.601 1.908 -1.853 1.00 61.12 187 GLY A O 1
ATOM 1533 N N . ASP A 1 188 ? 2.526 2.063 -3.890 1.00 64.50 188 ASP A N 1
ATOM 1534 C CA . ASP A 1 188 ? 1.287 2.234 -4.645 1.00 64.50 188 ASP A CA 1
ATOM 1535 C C . ASP A 1 188 ? 0.543 0.901 -4.763 1.00 64.50 188 ASP A C 1
ATOM 1537 O O . ASP A 1 188 ? -0.655 0.852 -4.489 1.00 64.50 188 ASP A O 1
ATOM 1541 N N . ILE A 1 189 ? 1.251 -0.206 -5.027 1.00 63.50 189 ILE A N 1
ATOM 1542 C CA . ILE A 1 189 ? 0.709 -1.576 -4.943 1.00 63.50 189 ILE A CA 1
ATOM 1543 C C . ILE A 1 189 ? 0.153 -1.853 -3.537 1.00 63.50 189 ILE A C 1
ATOM 1545 O O . ILE A 1 189 ? -0.956 -2.368 -3.406 1.00 63.50 189 ILE A O 1
ATOM 1549 N N . VAL A 1 190 ? 0.871 -1.448 -2.486 1.00 58.12 190 VAL A N 1
ATOM 1550 C CA . VAL A 1 190 ? 0.414 -1.553 -1.092 1.00 58.12 190 VAL A CA 1
ATOM 1551 C C . VAL A 1 190 ? -0.771 -0.624 -0.813 1.00 58.12 190 VAL A C 1
ATOM 1553 O O . VAL A 1 190 ? -1.717 -0.995 -0.129 1.00 58.12 190 VAL A O 1
ATOM 1556 N N . GLN A 1 191 ? -0.811 0.586 -1.367 1.00 55.47 191 GLN A N 1
ATOM 1557 C CA . GLN A 1 191 ? -1.973 1.465 -1.204 1.00 55.47 191 GLN A CA 1
ATOM 1558 C C . GLN A 1 191 ? -3.221 0.921 -1.901 1.00 55.47 191 GLN A C 1
ATOM 1560 O O . GLN A 1 191 ? -4.328 1.120 -1.394 1.00 55.47 191 GLN A O 1
ATOM 1565 N N . LEU A 1 192 ? -3.046 0.185 -2.999 1.00 54.66 192 LEU A N 1
ATOM 1566 C CA . LEU A 1 192 ? -4.095 -0.578 -3.675 1.00 54.66 192 LEU A CA 1
ATOM 1567 C C . LEU A 1 192 ? -4.545 -1.817 -2.877 1.00 54.66 192 LEU A C 1
ATOM 1569 O O . LEU A 1 192 ? -5.577 -2.394 -3.220 1.00 54.66 192 LEU A O 1
ATOM 1573 N N . GLN A 1 193 ? -3.840 -2.185 -1.795 1.00 52.66 193 GLN A N 1
ATOM 1574 C CA . GLN A 1 193 ? -4.286 -3.154 -0.778 1.00 52.66 193 GLN A CA 1
ATOM 1575 C C . GLN A 1 193 ? -5.251 -2.549 0.259 1.00 52.66 193 GLN A C 1
ATOM 157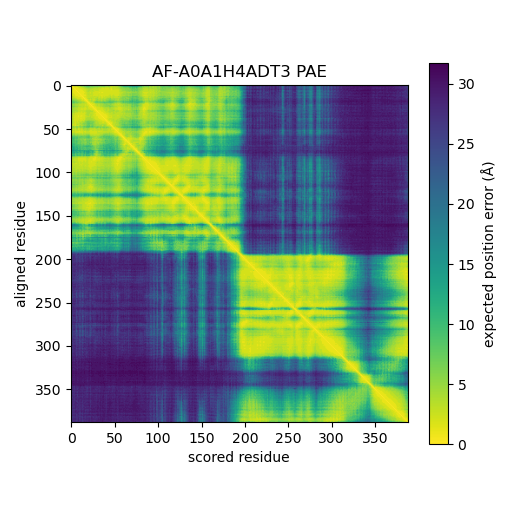7 O O . GLN A 1 193 ? -5.887 -3.308 0.982 1.00 52.66 193 GLN A O 1
ATOM 1582 N N . ASN A 1 194 ? -5.444 -1.221 0.335 1.00 52.28 194 ASN A N 1
ATOM 1583 C CA . ASN A 1 194 ? -6.369 -0.610 1.312 1.00 52.28 194 ASN A CA 1
ATOM 1584 C C . ASN A 1 194 ? -7.852 -1.046 1.241 1.00 52.28 194 ASN A C 1
ATOM 1586 O O . ASN A 1 194 ? -8.513 -0.917 2.268 1.00 52.28 194 ASN A O 1
ATOM 1590 N N . PRO A 1 195 ? -8.436 -1.545 0.130 1.00 56.09 195 PRO A N 1
ATOM 1591 C CA . PRO A 1 195 ? -9.758 -2.165 0.213 1.00 56.09 195 PRO A CA 1
ATOM 1592 C C . PRO A 1 195 ? -9.732 -3.531 0.923 1.00 56.09 195 PRO A C 1
ATOM 1594 O O . PRO A 1 195 ? -10.758 -3.962 1.421 1.00 56.09 195 PRO A O 1
ATOM 1597 N N . LEU A 1 196 ? -8.588 -4.216 1.035 1.00 65.06 196 LEU A N 1
ATOM 1598 C CA . LEU A 1 196 ? -8.486 -5.547 1.658 1.00 65.06 196 LEU A CA 1
ATOM 1599 C C . LEU A 1 196 ? -8.283 -5.502 3.179 1.00 65.06 196 LEU A C 1
ATOM 1601 O O . LEU A 1 196 ? -8.371 -6.545 3.829 1.00 65.06 196 LEU A O 1
ATOM 1605 N N . SER A 1 197 ? -7.994 -4.327 3.754 1.00 75.62 197 SER A N 1
ATOM 1606 C CA . SER A 1 197 ? -7.802 -4.168 5.195 1.00 75.62 197 SER A CA 1
ATOM 1607 C C . SER A 1 197 ? -8.512 -2.943 5.773 1.00 75.62 197 SER A C 1
ATOM 1609 O O . SER A 1 197 ? -8.527 -1.854 5.200 1.00 75.62 197 SER A O 1
ATOM 1611 N N . LEU A 1 198 ? -9.122 -3.107 6.949 1.00 81.56 198 LEU A N 1
ATOM 1612 C CA . LEU A 1 198 ? -9.876 -2.054 7.619 1.00 81.56 198 LEU A CA 1
ATOM 1613 C C . LEU A 1 198 ? -9.215 -1.665 8.934 1.00 81.56 198 LEU A C 1
ATOM 1615 O O . LEU A 1 198 ? -9.387 -2.326 9.957 1.00 81.56 198 LEU A O 1
ATOM 1619 N N . ARG A 1 199 ? -8.491 -0.544 8.929 1.00 81.06 199 ARG A N 1
ATOM 1620 C CA . ARG A 1 199 ? -7.815 -0.020 10.126 1.00 81.06 199 ARG A CA 1
ATOM 1621 C C . ARG A 1 199 ? -8.787 0.250 11.272 1.00 81.06 199 ARG A C 1
ATOM 1623 O O . ARG A 1 199 ? -9.626 1.158 11.193 1.00 81.06 199 ARG A O 1
ATOM 1630 N N . LEU A 1 200 ? -8.567 -0.454 12.375 1.00 85.00 200 LEU A N 1
ATOM 1631 C CA . LEU A 1 200 ? -9.235 -0.238 13.647 1.00 85.00 200 LEU A CA 1
ATOM 1632 C C . LEU A 1 200 ? -8.552 0.895 14.424 1.00 85.00 200 LEU A C 1
ATOM 1634 O O . LEU A 1 200 ? -9.156 1.948 14.652 1.00 85.00 200 LEU A O 1
ATOM 1638 N N . CYS A 1 201 ? -7.281 0.718 14.796 1.00 77.56 201 CYS A N 1
ATOM 1639 C CA . CYS A 1 201 ? -6.539 1.689 15.603 1.00 77.56 201 CYS A CA 1
ATOM 1640 C C . CYS A 1 201 ? -5.021 1.486 15.557 1.00 77.56 201 CYS A C 1
ATOM 1642 O O . CYS A 1 201 ? -4.535 0.420 15.203 1.00 77.56 201 CYS A O 1
ATOM 1644 N N . ARG A 1 202 ? -4.264 2.498 15.995 1.00 72.00 202 ARG A N 1
ATOM 1645 C CA . ARG A 1 202 ? -2.815 2.388 16.220 1.00 72.00 202 ARG A CA 1
ATOM 1646 C C . ARG A 1 202 ? -2.510 1.605 17.492 1.00 72.00 202 ARG A C 1
ATOM 1648 O O . ARG A 1 202 ? -3.136 1.857 18.525 1.00 72.00 202 ARG A O 1
ATOM 1655 N N . LEU A 1 203 ? -1.482 0.764 17.439 1.00 76.75 203 LEU A N 1
ATOM 1656 C CA . LEU A 1 203 ? -1.032 -0.024 18.590 1.00 76.75 203 LEU A CA 1
ATOM 1657 C C . LEU A 1 203 ? -0.406 0.847 19.693 1.00 76.75 203 LEU A C 1
ATOM 1659 O O . LEU A 1 203 ? -0.488 0.526 20.875 1.00 76.75 203 LEU A O 1
ATOM 1663 N N . ASN A 1 204 ? 0.169 1.997 19.335 1.00 73.44 204 ASN A N 1
ATOM 1664 C CA . ASN A 1 204 ? 0.828 2.915 20.269 1.00 73.44 204 ASN A CA 1
ATOM 1665 C C . ASN A 1 204 ? -0.128 3.902 20.969 1.00 73.44 204 ASN A C 1
ATOM 1667 O O . ASN A 1 204 ? 0.187 5.085 21.109 1.00 73.44 204 ASN A O 1
ATOM 1671 N N . THR A 1 205 ? -1.296 3.431 21.408 1.00 75.81 205 THR A N 1
ATOM 1672 C CA . THR A 1 205 ? -2.290 4.255 22.115 1.00 75.81 205 THR A CA 1
ATOM 1673 C C . THR A 1 205 ? -2.532 3.776 23.546 1.00 75.81 205 THR A C 1
ATOM 1675 O O . THR A 1 205 ? -2.322 2.606 23.875 1.00 75.81 205 THR A O 1
ATOM 1678 N N . ASP A 1 206 ? -2.993 4.680 24.415 1.00 80.00 206 ASP A N 1
ATOM 1679 C CA . ASP A 1 206 ? -3.324 4.358 25.811 1.00 80.00 206 ASP A CA 1
ATOM 1680 C C . ASP A 1 206 ? -4.431 3.296 25.903 1.00 80.00 206 ASP A C 1
ATOM 1682 O O . ASP A 1 206 ? -4.380 2.432 26.772 1.00 80.00 206 ASP A O 1
ATOM 1686 N N . ALA A 1 207 ? -5.409 3.341 24.993 1.00 82.88 207 ALA A N 1
ATOM 1687 C CA . ALA A 1 207 ? -6.458 2.331 24.866 1.00 82.88 207 ALA A CA 1
ATOM 1688 C C . ALA A 1 207 ? -5.879 0.929 24.643 1.00 82.88 207 ALA A C 1
ATOM 1690 O O . ALA A 1 207 ? -6.133 0.037 25.442 1.00 82.88 207 ALA A O 1
ATOM 1691 N N . VAL A 1 208 ? -5.059 0.750 23.603 1.00 81.56 208 VAL A N 1
ATOM 1692 C CA . VAL A 1 208 ? -4.504 -0.567 23.258 1.00 81.56 208 VAL A CA 1
ATOM 1693 C C . VAL A 1 208 ? -3.527 -1.037 24.334 1.00 81.56 208 VAL A C 1
ATOM 1695 O O . VAL A 1 208 ? -3.638 -2.152 24.824 1.00 81.56 208 VAL A O 1
ATOM 1698 N N . SER A 1 209 ? -2.615 -0.177 24.792 1.00 83.38 209 SER A N 1
ATOM 1699 C CA . SER A 1 209 ? -1.597 -0.568 25.782 1.00 83.38 209 SER A CA 1
ATOM 1700 C C . SER A 1 209 ? -2.153 -1.006 27.143 1.00 83.38 209 SER A C 1
ATOM 1702 O O . SER A 1 209 ? -1.463 -1.720 27.872 1.00 83.38 209 SER A O 1
ATOM 1704 N N . ILE A 1 210 ? -3.363 -0.568 27.506 1.00 83.62 210 ILE A N 1
ATOM 1705 C CA . ILE A 1 210 ? -3.988 -0.874 28.800 1.00 83.62 210 ILE A CA 1
ATOM 1706 C C . ILE A 1 210 ? -5.122 -1.889 28.657 1.00 83.62 210 ILE A C 1
ATOM 1708 O O . ILE A 1 210 ? -5.297 -2.691 29.570 1.00 83.62 210 ILE A O 1
ATOM 1712 N N . SER A 1 211 ? -5.872 -1.840 27.554 1.00 87.88 211 SER A N 1
ATOM 1713 C CA . SER A 1 211 ? -7.132 -2.568 27.388 1.00 87.88 211 SER A CA 1
ATOM 1714 C C . SER A 1 211 ? -7.180 -3.422 26.121 1.00 87.88 211 SER A C 1
ATOM 1716 O O . SER A 1 211 ? -8.197 -3.470 25.438 1.00 87.88 211 SER A O 1
ATOM 1718 N N . THR A 1 212 ? -6.055 -4.055 25.773 1.00 90.12 212 THR A N 1
ATOM 1719 C CA . THR A 1 212 ? -5.969 -4.966 24.617 1.00 90.12 212 THR A CA 1
ATOM 1720 C C . THR A 1 212 ? -7.007 -6.088 24.718 1.00 90.12 212 THR A C 1
ATOM 1722 O O . THR A 1 212 ? -7.816 -6.233 23.809 1.00 90.12 212 THR A O 1
ATOM 1725 N N . GLU A 1 213 ? -7.020 -6.818 25.839 1.00 90.69 213 GLU A N 1
ATOM 1726 C CA . GLU A 1 213 ? -7.919 -7.963 26.050 1.00 90.69 213 GLU A CA 1
ATOM 1727 C C . GLU A 1 213 ? -9.392 -7.530 26.003 1.00 90.69 213 GLU A C 1
ATOM 1729 O O . GLU A 1 213 ? -10.189 -8.158 25.321 1.00 90.69 213 GLU A O 1
ATOM 1734 N N . GLU A 1 214 ? -9.765 -6.407 26.630 1.00 91.56 214 GLU A N 1
ATOM 1735 C CA . GLU A 1 214 ? -11.161 -5.951 26.611 1.00 91.56 214 GLU A CA 1
ATOM 1736 C C . GLU A 1 214 ? -11.637 -5.492 25.224 1.00 91.56 214 GLU A C 1
ATOM 1738 O O . GLU A 1 214 ? -12.828 -5.580 24.928 1.00 91.56 214 GLU A O 1
ATOM 1743 N N . ILE A 1 215 ? -10.734 -4.982 24.379 1.00 92.31 215 ILE A N 1
ATOM 1744 C CA . ILE A 1 215 ? -11.059 -4.629 22.991 1.00 92.31 215 ILE A CA 1
ATOM 1745 C C . ILE A 1 215 ? -11.283 -5.901 22.166 1.00 92.31 215 ILE A C 1
ATOM 1747 O O . ILE A 1 215 ? -12.253 -5.965 21.412 1.00 92.31 215 ILE A O 1
ATOM 1751 N N . GLU A 1 216 ? -10.407 -6.898 22.303 1.00 93.94 216 GLU A N 1
ATOM 1752 C CA . GLU A 1 216 ? -10.538 -8.182 21.608 1.00 93.94 216 GLU A CA 1
ATOM 1753 C C . GLU A 1 216 ? -11.807 -8.924 22.047 1.00 93.94 216 GLU A C 1
ATOM 1755 O O . GLU A 1 216 ? -12.610 -9.289 21.190 1.00 93.94 216 GLU A O 1
ATOM 1760 N N . ASP A 1 217 ? -12.039 -9.065 23.356 1.00 94.56 217 ASP A N 1
ATOM 1761 C CA . ASP A 1 217 ? -13.214 -9.735 23.931 1.00 94.56 217 ASP A CA 1
ATOM 1762 C C . ASP A 1 217 ? -14.528 -9.131 23.423 1.00 94.56 217 ASP A C 1
ATOM 1764 O O . ASP A 1 217 ? -15.480 -9.848 23.112 1.00 94.56 217 ASP A O 1
ATOM 1768 N N . GLU A 1 218 ? -14.597 -7.805 23.326 1.00 95.56 218 GLU A N 1
ATOM 1769 C CA . GLU A 1 218 ? -15.806 -7.126 22.874 1.00 95.56 218 GLU A CA 1
ATOM 1770 C C . GLU A 1 218 ? -16.029 -7.273 21.365 1.00 95.56 218 GLU A C 1
ATOM 1772 O O . GLU A 1 218 ? -17.162 -7.459 20.924 1.00 95.56 218 GLU A O 1
ATOM 1777 N N . LEU A 1 219 ? -14.964 -7.237 20.559 1.00 96.25 219 LEU A N 1
ATOM 1778 C CA . LEU A 1 219 ? -15.072 -7.528 19.129 1.00 96.25 219 LEU A CA 1
ATOM 1779 C C . LEU A 1 219 ? -15.542 -8.970 18.902 1.00 96.25 219 LEU A C 1
ATOM 1781 O O . LEU A 1 219 ? -16.438 -9.199 18.090 1.00 96.25 219 LEU A O 1
ATOM 1785 N N . GLN A 1 220 ? -14.991 -9.928 19.650 1.00 96.25 220 GLN A N 1
ATOM 1786 C CA . GLN A 1 220 ? -15.433 -11.322 19.623 1.00 96.25 220 GLN A CA 1
ATOM 1787 C C . GLN A 1 220 ? -16.907 -11.452 20.036 1.00 96.25 220 GLN A C 1
ATOM 1789 O O . GLN A 1 220 ? -17.681 -12.114 19.345 1.00 96.25 220 GLN A O 1
ATOM 1794 N N . ALA A 1 221 ? -17.321 -10.779 21.115 1.00 95.38 221 ALA A N 1
ATOM 1795 C CA . ALA A 1 221 ? -18.708 -10.775 21.576 1.00 95.38 221 ALA A CA 1
ATOM 1796 C C . ALA A 1 221 ? -19.664 -10.175 20.535 1.00 95.38 221 ALA A C 1
ATOM 1798 O O . ALA A 1 221 ? -20.759 -10.699 20.332 1.00 95.38 221 ALA A O 1
ATOM 1799 N N . HIS A 1 222 ? -19.258 -9.111 19.842 1.00 95.75 222 HIS A N 1
ATOM 1800 C CA . HIS A 1 222 ? -20.052 -8.516 18.773 1.00 95.75 222 HIS A CA 1
ATOM 1801 C C . HIS A 1 222 ? -20.304 -9.515 17.636 1.00 95.75 222 HIS A C 1
ATOM 1803 O O . HIS A 1 222 ? -21.460 -9.747 17.274 1.00 95.75 222 HIS A O 1
ATOM 1809 N N . PHE A 1 223 ? -19.260 -10.179 17.136 1.00 96.12 223 PHE A N 1
ATOM 1810 C CA . PHE A 1 223 ? -19.404 -11.210 16.104 1.00 96.12 223 PHE A CA 1
ATOM 1811 C C . PHE A 1 223 ? -20.238 -12.417 16.586 1.00 96.12 223 PHE A C 1
ATOM 1813 O O . PHE A 1 223 ? -21.120 -12.881 15.860 1.00 96.12 223 PHE A O 1
ATOM 1820 N N . ASP A 1 224 ? -20.061 -12.870 17.833 1.00 94.50 224 ASP A N 1
ATOM 1821 C CA . ASP A 1 224 ? -20.878 -13.943 18.431 1.00 94.50 224 ASP A CA 1
ATOM 1822 C C . ASP A 1 224 ? -22.372 -13.562 18.483 1.00 94.50 224 ASP A C 1
ATOM 1824 O O . ASP A 1 224 ? -23.245 -14.362 18.139 1.00 94.50 224 ASP A O 1
ATOM 1828 N N . THR A 1 225 ? -22.705 -12.303 18.808 1.00 93.94 225 THR A N 1
ATOM 1829 C CA . THR A 1 225 ? -24.108 -11.837 18.806 1.00 93.94 225 THR A CA 1
ATOM 1830 C C . THR A 1 225 ? -24.747 -11.824 17.418 1.00 93.94 225 THR A C 1
ATOM 1832 O O . THR A 1 225 ? -25.972 -11.940 17.305 1.00 93.94 225 THR A O 1
ATOM 1835 N N . GLN A 1 226 ? -23.932 -11.724 16.368 1.00 92.06 226 GLN A N 1
ATOM 1836 C CA . GLN A 1 226 ? -24.353 -11.833 14.972 1.00 92.06 226 GLN A CA 1
ATOM 1837 C C . GLN A 1 226 ? -24.396 -13.289 14.480 1.00 92.06 226 GLN A C 1
ATOM 1839 O O . GLN A 1 226 ? -24.815 -13.548 13.352 1.00 92.06 226 GLN A O 1
ATOM 1844 N N . GLY A 1 227 ? -24.035 -14.251 15.334 1.00 92.94 227 GLY A N 1
ATOM 1845 C CA . GLY A 1 227 ? -24.067 -15.681 15.039 1.00 92.94 227 GLY A CA 1
ATOM 1846 C C . GLY A 1 227 ? -22.834 -16.193 14.298 1.00 92.94 227 GLY A C 1
ATOM 1847 O O . GLY A 1 227 ? -22.943 -17.207 13.610 1.00 92.94 227 GLY A O 1
ATOM 1848 N N . TRP A 1 228 ? -21.703 -15.492 14.400 1.00 96.12 228 TRP A N 1
ATOM 1849 C CA . TRP A 1 228 ? -20.424 -15.943 13.859 1.00 96.12 228 TRP A CA 1
ATOM 1850 C C . TRP A 1 228 ? -19.689 -16.796 14.897 1.00 96.12 228 TRP A C 1
ATOM 1852 O O . TRP A 1 228 ? -19.679 -16.477 16.083 1.00 96.12 228 TRP A O 1
ATOM 1862 N N . ASP A 1 229 ? -19.035 -17.861 14.445 1.00 95.12 229 ASP A N 1
ATOM 1863 C CA . ASP A 1 229 ? -18.238 -18.744 15.290 1.00 95.12 229 ASP A CA 1
ATOM 1864 C C . ASP A 1 229 ? -16.828 -18.166 15.491 1.00 95.12 229 ASP A C 1
ATOM 1866 O O . ASP A 1 229 ? -16.090 -17.936 14.530 1.00 95.12 229 ASP A O 1
ATOM 1870 N N . ILE A 1 230 ? -16.436 -17.949 16.747 1.00 96.00 230 ILE A N 1
ATOM 1871 C CA . ILE A 1 230 ? -15.157 -17.321 17.106 1.00 96.00 230 ILE A CA 1
ATOM 1872 C C . ILE A 1 230 ? -14.082 -18.368 17.408 1.00 96.00 230 ILE A C 1
ATOM 1874 O O . ILE A 1 230 ? -14.330 -19.361 18.097 1.00 96.00 230 ILE A O 1
ATOM 1878 N N . SER A 1 231 ? -12.859 -18.121 16.941 1.00 93.12 231 SER A N 1
ATOM 1879 C CA . SER A 1 231 ? -11.677 -18.911 17.282 1.00 93.12 231 SER A CA 1
ATOM 1880 C C . SER A 1 231 ? -10.437 -18.035 17.453 1.00 93.12 231 SER A C 1
ATOM 1882 O O . SER A 1 231 ? -10.027 -17.326 16.539 1.00 93.12 231 SER A O 1
ATOM 1884 N N . GLU A 1 232 ? -9.767 -18.175 18.596 1.00 91.62 232 GLU A N 1
ATOM 1885 C CA . GLU A 1 232 ? -8.421 -17.630 18.857 1.00 91.62 232 GLU A CA 1
ATOM 1886 C C . GLU A 1 232 ? -7.304 -18.467 18.203 1.00 91.62 232 GLU A C 1
ATOM 1888 O O . GLU A 1 232 ? -6.122 -18.175 18.340 1.00 91.62 232 GLU A O 1
ATOM 1893 N N . HIS A 1 233 ? -7.659 -19.561 17.521 1.00 89.75 233 HIS A N 1
ATOM 1894 C CA . HIS A 1 233 ? -6.714 -20.450 16.844 1.00 89.75 233 HIS A CA 1
ATOM 1895 C C . HIS A 1 233 ? -6.987 -20.422 15.334 1.00 89.75 233 HIS A C 1
ATOM 1897 O O . HIS A 1 233 ? -7.539 -21.392 14.795 1.00 89.75 233 HIS A O 1
ATOM 1903 N N . PRO A 1 234 ? -6.645 -19.320 14.638 1.00 84.81 234 PRO A N 1
ATOM 1904 C CA . PRO A 1 234 ? -6.967 -19.134 13.223 1.00 84.81 234 PRO A CA 1
ATOM 1905 C C . PRO A 1 234 ? -6.387 -20.250 12.343 1.00 84.81 234 PRO A C 1
ATOM 1907 O O . PRO A 1 234 ? -7.078 -20.742 11.455 1.00 84.81 234 PRO A O 1
ATOM 1910 N N . GLN A 1 235 ? -5.202 -20.771 12.687 1.00 81.56 235 GLN A N 1
ATOM 1911 C CA . GLN A 1 235 ? -4.536 -21.884 11.987 1.00 81.56 235 GLN A CA 1
ATOM 1912 C C . GLN A 1 235 ? -5.374 -23.172 11.905 1.00 81.56 235 GLN A C 1
ATOM 1914 O O . GLN A 1 235 ? -5.128 -24.018 11.049 1.00 81.56 235 GLN A O 1
ATOM 1919 N N . LEU A 1 236 ? -6.330 -23.369 12.821 1.00 84.62 236 LEU A N 1
ATOM 1920 C CA . LEU A 1 236 ? -7.182 -24.561 12.846 1.00 84.62 236 LEU A CA 1
ATOM 1921 C C . LEU A 1 236 ? -8.472 -24.394 12.042 1.00 84.62 236 LEU A C 1
ATOM 1923 O O . LEU A 1 236 ? -9.071 -25.399 11.663 1.00 84.62 236 LEU A O 1
ATOM 1927 N N . VAL A 1 237 ? -8.918 -23.153 11.845 1.00 85.31 237 VAL A N 1
ATOM 1928 C CA . VAL A 1 237 ? -10.252 -22.835 11.312 1.00 85.31 237 VAL A CA 1
ATOM 1929 C C . VAL A 1 237 ? -10.174 -22.289 9.893 1.00 85.31 237 VAL A C 1
ATOM 1931 O O . VAL A 1 237 ? -11.041 -22.601 9.087 1.00 85.31 237 VAL A O 1
ATOM 1934 N N . CYS A 1 238 ? -9.127 -21.529 9.577 1.00 80.00 238 CYS A N 1
ATOM 1935 C CA . CYS A 1 238 ? -8.920 -20.941 8.261 1.00 80.00 238 CYS A CA 1
ATOM 1936 C C . CYS A 1 238 ? -7.433 -21.031 7.858 1.00 80.00 238 CYS A C 1
ATOM 1938 O O . CYS A 1 238 ? -6.755 -20.009 7.764 1.00 80.00 238 CYS A O 1
ATOM 1940 N N . PRO A 1 239 ? -6.881 -22.249 7.683 1.00 73.56 239 PRO A N 1
ATOM 1941 C CA . PRO A 1 239 ? -5.461 -22.432 7.369 1.00 73.56 239 PRO A CA 1
ATOM 1942 C C . PRO A 1 239 ? -5.064 -21.821 6.019 1.00 73.56 239 PRO A C 1
ATOM 1944 O O . PRO A 1 239 ? -3.924 -21.398 5.862 1.00 73.56 239 PRO A O 1
ATOM 1947 N N . ASP A 1 240 ? -6.002 -21.737 5.074 1.00 67.00 240 ASP A N 1
ATOM 1948 C CA . ASP A 1 240 ? -5.765 -21.232 3.718 1.00 67.00 240 ASP A CA 1
ATOM 1949 C C . ASP A 1 240 ? -5.463 -19.718 3.696 1.00 67.00 240 ASP A C 1
ATOM 1951 O O . ASP A 1 240 ? -4.909 -19.201 2.731 1.00 67.00 240 ASP A O 1
ATOM 1955 N N . VAL A 1 241 ? -5.759 -18.992 4.784 1.00 67.19 241 VAL A N 1
ATOM 1956 C CA . VAL A 1 241 ? -5.395 -17.571 4.925 1.00 67.19 241 VAL A CA 1
ATOM 1957 C C . VAL A 1 241 ? -3.885 -17.362 5.036 1.00 67.19 241 VAL A C 1
ATOM 1959 O O . VAL A 1 241 ? -3.418 -16.285 4.669 1.00 67.19 241 VAL A O 1
ATOM 1962 N N . ASP A 1 242 ? -3.117 -18.368 5.474 1.00 62.47 242 ASP A N 1
ATOM 1963 C CA . ASP A 1 242 ? -1.654 -18.262 5.606 1.00 62.47 242 ASP A CA 1
ATOM 1964 C C . ASP A 1 242 ? -0.954 -17.993 4.258 1.00 62.47 242 ASP A C 1
ATOM 1966 O O . ASP A 1 242 ? 0.152 -17.461 4.224 1.00 62.47 242 ASP A O 1
ATOM 1970 N N . GLU A 1 243 ? -1.625 -18.290 3.136 1.00 54.25 243 GLU A N 1
ATOM 1971 C CA . GLU A 1 243 ? -1.165 -17.935 1.785 1.00 54.25 243 GLU A CA 1
ATOM 1972 C C . GLU A 1 243 ? -1.179 -16.416 1.530 1.00 54.25 243 GLU A C 1
ATOM 1974 O O . GLU A 1 243 ? -0.402 -15.921 0.719 1.00 54.25 243 GLU A O 1
ATOM 1979 N N . TYR A 1 244 ? -2.035 -15.666 2.233 1.00 60.28 244 TYR A N 1
ATOM 1980 C CA . TYR A 1 244 ? -2.271 -14.232 2.018 1.00 60.28 244 TYR A CA 1
ATOM 1981 C C . TYR A 1 244 ? -1.722 -13.361 3.151 1.00 60.28 244 TYR A C 1
ATOM 1983 O O . TYR A 1 244 ? -1.257 -12.241 2.924 1.00 60.28 244 TYR A O 1
ATOM 1991 N N . ILE A 1 245 ? -1.849 -13.840 4.389 1.00 65.94 245 ILE A N 1
ATOM 1992 C CA . ILE A 1 245 ? -1.535 -13.116 5.621 1.00 65.94 245 ILE A CA 1
ATOM 1993 C C . ILE A 1 245 ? -0.843 -14.098 6.553 1.00 65.94 245 ILE A C 1
ATOM 1995 O O . ILE A 1 245 ? -1.393 -15.157 6.824 1.00 65.94 245 ILE A O 1
ATOM 1999 N N . ASN A 1 246 ? 0.306 -13.713 7.115 1.00 68.75 246 ASN A N 1
ATOM 2000 C CA . ASN A 1 246 ? 0.975 -14.509 8.141 1.00 68.75 246 ASN A CA 1
ATOM 2001 C C . ASN A 1 246 ? 0.013 -14.793 9.307 1.00 68.75 246 ASN A C 1
ATOM 2003 O O . ASN A 1 246 ? -0.302 -13.899 10.102 1.00 68.75 246 ASN A O 1
ATOM 2007 N N . ILE A 1 247 ? -0.451 -16.039 9.407 1.00 74.00 247 ILE A N 1
ATOM 2008 C CA . ILE A 1 247 ? -1.549 -16.405 10.303 1.00 74.00 247 ILE A CA 1
ATOM 2009 C C . ILE A 1 247 ? -1.155 -16.314 11.782 1.00 74.00 247 ILE A C 1
ATOM 2011 O O . ILE A 1 247 ? -2.016 -16.176 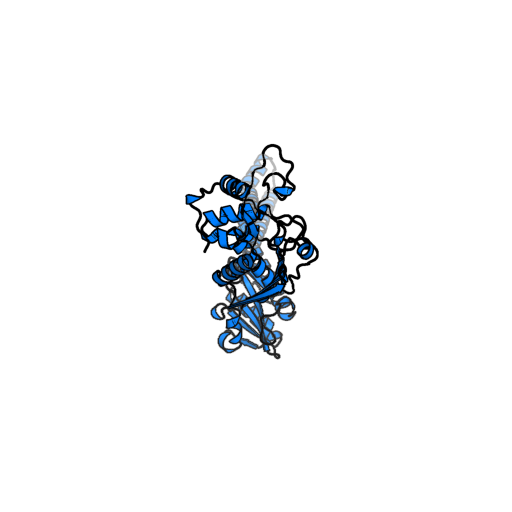12.649 1.00 74.00 247 ILE A O 1
ATOM 2015 N N . ASP A 1 248 ? 0.149 -16.321 12.078 1.00 76.81 248 ASP A N 1
ATOM 2016 C CA . ASP A 1 248 ? 0.686 -16.128 13.429 1.00 76.81 248 ASP A CA 1
ATOM 2017 C C . ASP A 1 248 ? 0.531 -14.680 13.930 1.00 76.81 248 ASP A C 1
ATOM 2019 O O . ASP A 1 248 ? 0.702 -14.413 15.120 1.00 76.81 248 ASP A O 1
ATOM 2023 N N . GLN A 1 249 ? 0.222 -13.736 13.035 1.00 81.19 249 GLN A N 1
ATOM 2024 C CA . GLN A 1 249 ? -0.046 -12.330 13.358 1.00 81.19 249 GLN A CA 1
ATOM 2025 C C . GLN A 1 249 ? -1.551 -12.009 13.439 1.00 81.19 249 GLN A C 1
ATOM 2027 O O . GLN A 1 249 ? -1.924 -10.838 13.575 1.00 81.19 249 GLN A O 1
ATOM 2032 N N . VAL A 1 250 ? -2.414 -13.026 13.351 1.00 88.50 250 VAL A N 1
ATOM 2033 C CA . VAL A 1 250 ? -3.868 -12.912 13.516 1.00 88.50 250 VAL A CA 1
ATOM 2034 C C . VAL A 1 250 ? -4.224 -13.177 14.979 1.00 88.50 250 VAL A C 1
ATOM 2036 O O . VAL A 1 250 ? -3.919 -14.242 15.509 1.00 88.50 250 VAL A O 1
ATOM 2039 N N . ASP A 1 251 ? -4.879 -12.211 15.626 1.00 91.25 251 ASP A N 1
ATOM 2040 C CA . ASP A 1 251 ? -5.259 -12.304 17.041 1.00 91.25 251 ASP A CA 1
ATOM 2041 C C . ASP A 1 251 ? -6.482 -13.232 17.220 1.00 91.25 251 ASP A C 1
ATOM 2043 O O . ASP A 1 251 ? -6.491 -14.095 18.095 1.00 91.25 251 ASP A O 1
ATOM 2047 N N . PHE A 1 252 ? -7.496 -13.120 16.351 1.00 94.69 252 PHE A N 1
ATOM 2048 C CA . PHE A 1 252 ? -8.612 -14.073 16.283 1.00 94.69 252 PHE A CA 1
ATOM 2049 C C . PHE A 1 252 ? -9.273 -14.092 14.898 1.00 94.69 252 PHE A C 1
ATOM 2051 O O . PHE A 1 252 ? -9.120 -13.163 14.098 1.00 94.69 252 PHE A O 1
ATOM 2058 N N . VAL A 1 253 ? -10.058 -15.143 14.643 1.00 94.69 253 VAL A N 1
ATOM 2059 C CA . VAL A 1 253 ? -10.947 -15.261 13.481 1.00 94.69 253 VAL A CA 1
ATOM 2060 C C . VAL A 1 253 ? -12.402 -15.430 13.919 1.00 94.69 253 VAL A C 1
ATOM 2062 O O . VAL A 1 253 ? -12.703 -16.214 14.819 1.00 94.69 253 VAL A O 1
ATOM 2065 N N . ALA A 1 254 ? -13.309 -14.705 13.271 1.00 96.00 254 ALA A N 1
ATOM 2066 C CA . ALA A 1 254 ? -14.749 -14.908 13.363 1.00 96.00 254 ALA A CA 1
ATOM 2067 C C . ALA A 1 254 ? -15.250 -15.508 12.047 1.00 96.00 254 ALA A C 1
ATOM 2069 O O . ALA A 1 254 ? -14.915 -14.996 10.983 1.00 96.00 254 ALA A O 1
ATOM 2070 N N . THR A 1 255 ? -16.045 -16.575 12.104 1.00 94.25 255 THR A N 1
ATOM 2071 C CA . THR A 1 255 ? -16.487 -17.341 10.928 1.00 94.25 255 THR A CA 1
ATOM 2072 C C . THR A 1 255 ? -18.003 -17.307 10.790 1.00 94.25 255 THR A C 1
ATOM 2074 O O . THR A 1 255 ? -18.724 -17.759 11.676 1.00 94.25 255 THR A O 1
ATOM 2077 N N . ALA A 1 256 ? -18.500 -16.799 9.669 1.00 92.69 256 ALA A N 1
ATOM 2078 C CA . ALA A 1 256 ? -19.912 -16.825 9.322 1.00 92.69 256 ALA A CA 1
ATOM 2079 C C . ALA A 1 256 ? -20.342 -18.209 8.793 1.00 92.69 256 ALA A C 1
ATOM 2081 O O . ALA A 1 256 ? -19.529 -19.026 8.364 1.00 92.69 256 ALA A O 1
ATOM 2082 N N . ALA A 1 257 ? -21.655 -18.459 8.756 1.00 77.06 257 ALA A N 1
ATOM 2083 C CA . ALA A 1 257 ? -22.228 -19.743 8.331 1.00 77.06 257 ALA A CA 1
ATOM 2084 C C . ALA A 1 257 ? -21.932 -20.143 6.865 1.00 77.06 257 ALA A C 1
ATOM 2086 O O . ALA A 1 257 ? -22.122 -21.307 6.513 1.00 77.06 257 ALA A O 1
ATOM 2087 N N . GLU A 1 258 ? -21.494 -19.203 6.022 1.00 75.25 258 GLU A N 1
ATOM 2088 C CA . GLU A 1 258 ? -21.121 -19.419 4.613 1.00 75.25 258 GLU A CA 1
ATOM 2089 C C . GLU A 1 258 ? -19.595 -19.536 4.409 1.00 75.25 258 GLU A C 1
ATOM 2091 O O . GLU A 1 258 ? -19.120 -19.354 3.298 1.00 75.25 258 GLU A O 1
ATOM 2096 N N . GLU A 1 259 ? -18.829 -19.846 5.466 1.00 76.75 259 GLU A N 1
ATOM 2097 C CA . GLU A 1 259 ? -17.350 -19.923 5.447 1.00 76.75 259 GLU A CA 1
ATOM 2098 C C . GLU A 1 259 ? -16.652 -18.588 5.114 1.00 76.75 259 GLU A C 1
ATOM 2100 O O . GLU A 1 259 ? -15.474 -18.557 4.772 1.00 76.75 259 GLU A O 1
ATOM 2105 N N . ALA A 1 260 ? -17.351 -17.461 5.272 1.00 89.88 260 ALA A N 1
ATOM 2106 C CA . ALA A 1 260 ? -16.710 -16.153 5.289 1.00 89.88 260 ALA A CA 1
ATOM 2107 C C . ALA A 1 260 ? -16.048 -15.907 6.653 1.00 89.88 260 ALA A C 1
ATOM 2109 O O . ALA A 1 260 ? -16.631 -16.199 7.699 1.00 89.88 260 ALA A O 1
ATOM 2110 N N . HIS A 1 261 ? -14.850 -15.337 6.656 1.00 92.19 261 HIS A N 1
ATOM 2111 C CA . HIS A 1 261 ? -14.043 -15.118 7.845 1.00 92.19 261 HIS A CA 1
ATOM 2112 C C . HIS A 1 261 ? -13.651 -13.648 7.992 1.00 92.19 261 HIS A C 1
ATOM 2114 O O . HIS A 1 261 ? -13.148 -13.023 7.060 1.00 92.19 261 HIS A O 1
ATOM 2120 N N . ALA A 1 262 ? -13.820 -13.100 9.190 1.00 94.69 262 ALA A N 1
ATOM 2121 C CA . ALA A 1 262 ? -13.249 -11.822 9.587 1.00 94.69 262 ALA A CA 1
ATOM 2122 C C . ALA A 1 262 ? -12.040 -12.079 10.480 1.00 94.69 262 ALA A C 1
ATOM 2124 O O . ALA A 1 262 ? -12.139 -12.807 11.468 1.00 94.69 262 ALA A O 1
ATOM 2125 N N . LEU A 1 263 ? -10.904 -11.481 10.138 1.00 93.06 263 LEU A N 1
ATOM 2126 C CA . LEU A 1 263 ? -9.647 -11.679 10.853 1.00 93.06 263 LEU A CA 1
ATOM 2127 C C . LEU A 1 263 ? -9.193 -10.353 11.449 1.00 93.06 263 LEU A C 1
ATOM 2129 O O . LEU A 1 263 ? -8.983 -9.400 10.701 1.00 93.06 263 LEU A O 1
ATOM 2133 N N . LEU A 1 264 ? -9.019 -10.284 12.768 1.00 94.50 264 LEU A N 1
ATOM 2134 C CA . LEU A 1 264 ? -8.330 -9.159 13.401 1.00 94.50 264 LEU A CA 1
ATOM 2135 C C . LEU A 1 264 ? -6.836 -9.474 13.449 1.00 94.50 264 LEU A C 1
ATOM 2137 O O . LEU A 1 264 ? -6.448 -10.509 13.986 1.00 94.50 264 LEU A O 1
ATOM 2141 N N . CYS A 1 265 ? -5.991 -8.601 12.905 1.00 88.81 265 CYS A N 1
ATOM 2142 C CA . CYS A 1 265 ? -4.558 -8.877 12.842 1.00 88.81 265 CYS A CA 1
ATOM 2143 C C . CYS A 1 265 ? -3.672 -7.638 13.016 1.00 88.81 265 CYS A C 1
ATOM 2145 O O . CYS A 1 265 ? -4.130 -6.487 12.999 1.00 88.81 265 CYS A O 1
ATOM 2147 N N . LYS A 1 266 ? -2.374 -7.920 13.172 1.00 84.19 266 LYS A N 1
ATOM 2148 C CA . LYS A 1 266 ? -1.250 -6.970 13.184 1.00 84.19 266 LYS A CA 1
ATOM 2149 C C . LYS A 1 266 ? -0.242 -7.363 12.102 1.00 84.19 266 LYS A C 1
ATOM 2151 O O . LYS A 1 266 ? 0.944 -7.519 12.396 1.00 84.19 266 LYS A O 1
ATOM 2156 N N . CYS A 1 267 ? -0.726 -7.647 10.893 1.00 70.44 267 CYS A N 1
ATOM 2157 C CA . CYS A 1 267 ? 0.132 -8.235 9.878 1.00 70.44 267 CYS A CA 1
ATOM 2158 C C . CYS A 1 267 ? 1.111 -7.232 9.249 1.00 70.44 267 CYS A C 1
ATOM 2160 O O . CYS A 1 267 ? 0.943 -6.016 9.375 1.00 70.44 267 CYS A O 1
ATOM 2162 N N . ASP A 1 268 ? 2.112 -7.742 8.531 1.00 60.44 268 ASP A N 1
ATOM 2163 C CA . ASP A 1 268 ? 3.164 -6.940 7.888 1.00 60.44 268 ASP A CA 1
ATOM 2164 C C . ASP A 1 268 ? 2.638 -5.893 6.883 1.00 60.44 268 ASP A C 1
ATOM 2166 O O . ASP A 1 268 ? 3.348 -4.933 6.576 1.00 60.44 268 ASP A O 1
ATOM 2170 N N . SER A 1 269 ? 1.392 -6.024 6.405 1.00 61.81 269 SER A N 1
ATOM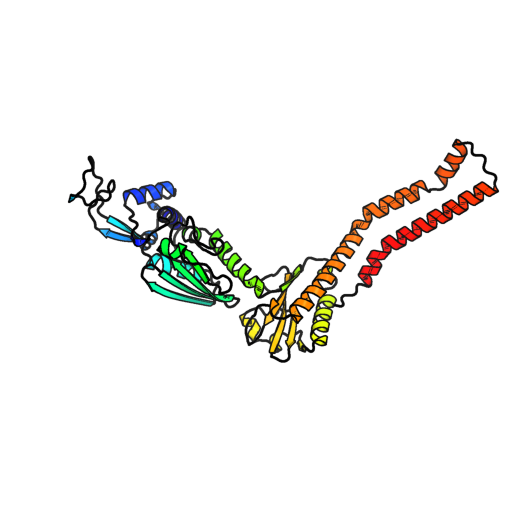 2171 C CA . SER A 1 269 ? 0.754 -5.010 5.549 1.00 61.81 269 SER A CA 1
ATOM 2172 C C . SER A 1 269 ? 0.494 -3.687 6.286 1.00 61.81 269 SER A C 1
ATOM 2174 O O . SER A 1 269 ? 0.513 -2.615 5.674 1.00 61.81 269 SER A O 1
ATOM 2176 N N . ASP A 1 270 ? 0.301 -3.738 7.609 1.00 65.94 270 ASP A N 1
ATOM 2177 C CA . ASP A 1 270 ? 0.160 -2.560 8.463 1.00 65.94 270 ASP A CA 1
ATOM 2178 C C . ASP A 1 270 ? 0.581 -2.846 9.921 1.00 65.94 270 ASP A C 1
ATOM 2180 O O . ASP A 1 270 ? -0.260 -2.946 10.823 1.00 65.94 270 ASP A O 1
ATOM 2184 N N . PRO A 1 271 ? 1.895 -2.951 10.186 1.00 68.00 271 PRO A N 1
ATOM 2185 C CA . PRO A 1 271 ? 2.423 -3.479 11.447 1.00 68.00 271 PRO A CA 1
ATOM 2186 C C . PRO A 1 271 ? 2.200 -2.551 12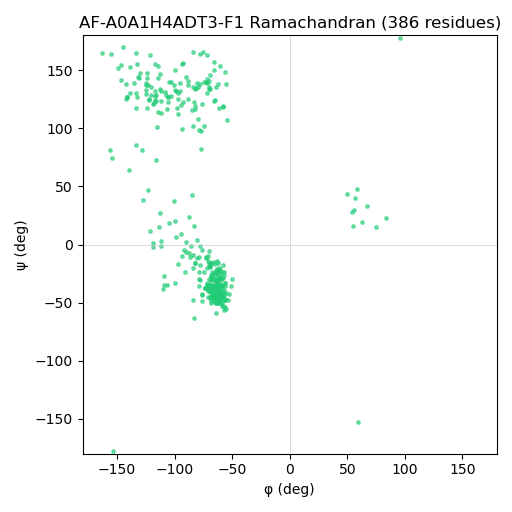.652 1.00 68.00 271 PRO A C 1
ATOM 2188 O O . PRO A 1 271 ? 2.316 -2.974 13.801 1.00 68.00 271 PRO A O 1
ATOM 2191 N N . ASP A 1 272 ? 1.879 -1.276 12.412 1.00 72.56 272 ASP A N 1
ATOM 2192 C CA . ASP A 1 272 ? 1.647 -0.276 13.462 1.00 72.56 272 ASP A CA 1
ATOM 2193 C C . ASP A 1 272 ? 0.170 -0.175 13.886 1.00 72.56 272 ASP A C 1
ATOM 2195 O O . ASP A 1 272 ? -0.166 0.580 14.815 1.00 72.56 272 ASP A O 1
ATOM 2199 N N . HIS A 1 273 ? -0.730 -0.906 13.219 1.00 81.44 273 HIS A N 1
ATOM 2200 C CA . HIS A 1 273 ? -2.168 -0.818 13.442 1.00 81.44 273 HIS A CA 1
ATOM 2201 C C . HIS A 1 273 ? -2.817 -2.188 13.606 1.00 81.44 273 HIS A C 1
ATOM 2203 O O . HIS A 1 273 ? -2.522 -3.140 12.892 1.00 81.44 273 HIS A O 1
ATOM 2209 N N . TRP A 1 274 ? -3.822 -2.234 14.475 1.00 87.19 274 TRP A N 1
ATOM 2210 C CA . TRP A 1 274 ? -4.856 -3.247 14.366 1.00 87.19 274 TRP A CA 1
ATOM 2211 C C . TRP A 1 274 ? -5.734 -2.978 13.159 1.00 87.19 274 TRP A C 1
ATOM 2213 O O . TRP A 1 274 ? -6.196 -1.846 12.957 1.00 87.19 274 TRP A O 1
ATOM 2223 N N . HIS A 1 275 ? -6.002 -4.025 12.392 1.00 89.44 275 HIS A N 1
ATOM 2224 C CA . HIS A 1 275 ? -6.859 -3.955 11.224 1.00 89.44 275 HIS A CA 1
ATOM 2225 C C . HIS A 1 275 ? -7.591 -5.273 10.985 1.00 89.44 275 HIS A C 1
ATOM 2227 O O . HIS A 1 275 ? -7.118 -6.344 11.363 1.00 89.44 275 HIS A O 1
ATOM 2233 N N . PHE A 1 276 ? -8.763 -5.162 10.364 1.00 92.81 276 PHE A N 1
ATOM 2234 C CA . PHE A 1 276 ? -9.529 -6.315 9.916 1.00 92.81 276 PHE A CA 1
ATOM 2235 C C . PHE A 1 276 ? -9.164 -6.705 8.495 1.00 92.81 276 PHE A C 1
ATOM 2237 O O . PHE A 1 276 ? -8.992 -5.827 7.655 1.00 92.81 276 PHE A O 1
ATOM 2244 N N . HIS A 1 277 ? -9.165 -8.001 8.224 1.00 89.69 277 HIS A N 1
ATOM 2245 C CA . HIS A 1 277 ? -9.278 -8.568 6.889 1.00 89.69 277 HIS A CA 1
ATOM 2246 C C . HIS A 1 277 ? -10.583 -9.344 6.766 1.00 89.69 277 HIS A C 1
ATOM 2248 O O . HIS A 1 277 ? -11.105 -9.851 7.761 1.00 89.69 277 HIS A O 1
ATOM 2254 N N . TYR A 1 278 ? -11.088 -9.445 5.540 1.00 90.69 278 TYR A N 1
ATOM 2255 C CA . TYR A 1 278 ? -12.257 -10.251 5.227 1.00 90.69 278 TYR A CA 1
ATOM 2256 C C . TYR A 1 278 ? -11.897 -11.285 4.167 1.00 90.69 278 TYR A C 1
ATOM 2258 O O . TYR A 1 278 ? -11.376 -10.946 3.105 1.00 90.69 278 TYR A O 1
ATOM 2266 N N . PHE A 1 279 ? -12.144 -12.547 4.477 1.00 85.94 279 PHE A N 1
ATOM 2267 C CA . PHE A 1 279 ? -11.867 -13.677 3.611 1.00 85.94 279 PHE A CA 1
ATOM 2268 C C . PHE A 1 279 ? -13.187 -14.349 3.268 1.00 85.94 279 PHE A C 1
ATOM 2270 O O . PHE A 1 279 ? -13.945 -14.708 4.159 1.00 85.94 279 PHE A O 1
ATOM 2277 N N . ASP A 1 280 ? -13.477 -14.487 1.986 1.00 85.62 280 ASP A N 1
ATOM 2278 C CA . ASP A 1 280 ? -14.751 -15.011 1.503 1.00 85.62 280 ASP A CA 1
ATOM 2279 C C . ASP A 1 280 ? -14.511 -15.802 0.216 1.00 85.62 280 ASP A C 1
ATOM 2281 O O . ASP A 1 280 ? -13.668 -15.419 -0.600 1.00 85.62 280 ASP A O 1
ATOM 2285 N N . ASP A 1 281 ? -15.221 -16.919 0.049 1.00 81.38 281 ASP A N 1
ATOM 2286 C CA . ASP A 1 281 ? -15.086 -17.832 -1.099 1.00 81.38 281 ASP A CA 1
ATOM 2287 C C . ASP A 1 281 ? -13.621 -18.237 -1.390 1.00 81.38 281 ASP A C 1
ATOM 2289 O O . ASP A 1 281 ? -13.156 -18.223 -2.532 1.00 81.38 281 ASP A O 1
ATOM 2293 N N . GLY A 1 282 ? -12.858 -18.551 -0.334 1.00 70.31 282 GLY A N 1
ATOM 2294 C CA . GLY A 1 282 ? -11.478 -19.037 -0.455 1.00 70.31 282 GLY A CA 1
ATOM 2295 C C . GLY A 1 282 ? -10.437 -17.973 -0.818 1.00 70.31 282 GLY A C 1
ATOM 2296 O O . GLY A 1 282 ? -9.340 -18.333 -1.238 1.00 70.31 282 GLY A O 1
ATOM 2297 N N . ARG A 1 283 ? -10.756 -16.678 -0.702 1.00 75.62 283 ARG A N 1
ATOM 2298 C CA . ARG A 1 283 ? -9.835 -15.586 -1.052 1.00 75.62 283 ARG A CA 1
ATOM 2299 C C . ARG A 1 283 ? -9.994 -14.357 -0.165 1.00 75.62 283 ARG A C 1
ATOM 2301 O O . ARG A 1 283 ? -11.080 -14.041 0.326 1.00 75.62 283 ARG A O 1
ATOM 2308 N N . LEU A 1 284 ? -8.913 -13.589 -0.056 1.00 74.25 284 LEU A N 1
ATOM 2309 C CA . LEU A 1 284 ? -8.939 -12.265 0.556 1.00 74.25 284 LEU A CA 1
ATOM 2310 C C . LEU A 1 284 ? -9.791 -11.307 -0.297 1.00 74.25 284 LEU A C 1
ATOM 2312 O O . LEU A 1 284 ? -9.539 -11.119 -1.490 1.00 74.25 284 LEU A O 1
ATOM 2316 N N . THR A 1 285 ? -10.811 -10.711 0.315 1.00 78.31 285 THR A N 1
ATOM 2317 C CA . THR A 1 285 ? -11.812 -9.867 -0.349 1.00 78.31 285 THR A CA 1
ATOM 2318 C C . THR A 1 285 ? -11.825 -8.470 0.272 1.00 78.31 285 THR A C 1
ATOM 2320 O O . THR A 1 285 ? -11.268 -8.236 1.344 1.00 78.31 285 THR A O 1
ATOM 2323 N N . ASP A 1 286 ? -12.419 -7.504 -0.433 1.00 78.31 286 ASP A N 1
ATOM 2324 C CA . ASP A 1 286 ? -12.587 -6.152 0.090 1.00 78.31 286 ASP A CA 1
ATOM 2325 C C . ASP A 1 286 ? -13.388 -6.189 1.399 1.00 78.31 286 ASP A C 1
ATOM 2327 O O . ASP A 1 286 ? -14.540 -6.621 1.435 1.00 78.31 286 ASP A O 1
ATOM 2331 N N . VAL A 1 287 ? -12.772 -5.725 2.479 1.00 83.94 287 VAL A N 1
ATOM 2332 C CA . VAL A 1 287 ? -13.319 -5.760 3.839 1.00 83.94 287 VAL A CA 1
ATOM 2333 C C . VAL A 1 287 ? -14.590 -4.925 3.991 1.00 83.94 287 VAL A C 1
ATOM 2335 O O . VAL A 1 287 ? -15.427 -5.218 4.839 1.00 83.94 287 VAL A O 1
ATOM 2338 N N . THR A 1 288 ? -14.770 -3.905 3.147 1.00 80.88 288 THR A N 1
ATOM 2339 C CA . THR A 1 288 ? -15.953 -3.035 3.158 1.00 80.88 288 THR A CA 1
ATOM 2340 C C . THR A 1 288 ? -17.182 -3.694 2.536 1.00 80.88 288 THR A C 1
ATOM 2342 O O . THR A 1 288 ? -18.268 -3.120 2.575 1.00 80.88 288 THR A O 1
ATOM 2345 N N . THR A 1 289 ? -17.034 -4.899 1.975 1.00 83.06 289 THR A N 1
ATOM 2346 C CA . THR A 1 289 ? -18.162 -5.695 1.469 1.00 83.06 289 THR A CA 1
ATOM 2347 C C . THR A 1 289 ? -18.950 -6.396 2.575 1.00 83.06 289 THR A C 1
ATOM 2349 O O . THR A 1 289 ? -20.100 -6.759 2.334 1.00 83.06 289 THR A O 1
ATOM 2352 N N . SER A 1 290 ? -18.379 -6.534 3.779 1.00 89.00 290 SER A N 1
ATOM 2353 C CA . SER A 1 290 ? -19.104 -6.977 4.972 1.00 89.00 290 SER A CA 1
ATOM 2354 C C . SER A 1 290 ? -19.525 -5.774 5.816 1.00 89.00 290 SER A C 1
ATOM 2356 O O . SER A 1 290 ? -18.693 -5.030 6.355 1.00 89.00 290 SER A O 1
ATOM 2358 N N . ASP A 1 291 ? -20.841 -5.610 5.952 1.00 90.69 291 ASP A N 1
ATOM 2359 C CA . ASP A 1 291 ? -21.438 -4.609 6.836 1.00 90.69 291 ASP A CA 1
ATOM 2360 C C . ASP A 1 291 ? -21.078 -4.921 8.299 1.00 90.69 291 ASP A C 1
ATOM 2362 O O . ASP A 1 291 ? -20.711 -4.017 9.045 1.00 90.69 291 ASP A O 1
ATOM 2366 N N . GLU A 1 292 ? -21.068 -6.199 8.686 1.00 92.81 292 GLU A N 1
ATOM 2367 C CA . GLU A 1 292 ? -20.737 -6.685 10.030 1.00 92.81 292 GLU A CA 1
ATOM 2368 C C . GLU A 1 292 ? -19.325 -6.275 10.469 1.00 92.81 292 GLU A C 1
ATOM 2370 O O . GLU A 1 292 ? -19.139 -5.697 11.542 1.00 92.81 292 GLU A O 1
ATOM 2375 N N . VAL A 1 293 ? -18.320 -6.516 9.620 1.00 93.00 293 VAL A N 1
ATOM 2376 C CA . VAL A 1 293 ? -16.926 -6.142 9.912 1.00 93.00 293 VAL A CA 1
ATOM 2377 C C . VAL A 1 293 ? -16.770 -4.624 9.974 1.00 93.00 293 VAL A C 1
ATOM 2379 O O . VAL A 1 293 ? -16.039 -4.092 10.819 1.00 93.00 293 VAL A O 1
ATOM 2382 N N . THR A 1 294 ? -17.476 -3.905 9.101 1.00 90.75 294 THR A N 1
ATOM 2383 C CA . THR A 1 294 ? -17.445 -2.440 9.070 1.00 90.75 294 THR A CA 1
ATOM 2384 C C . THR A 1 294 ? -18.082 -1.838 10.326 1.00 90.75 294 THR A C 1
ATOM 2386 O O . THR A 1 294 ? -17.494 -0.938 10.934 1.00 90.75 294 THR A O 1
ATOM 2389 N N . GLU A 1 295 ? -19.232 -2.359 10.762 1.00 93.06 295 GLU A N 1
ATOM 2390 C CA . GLU A 1 295 ? -19.921 -1.958 11.994 1.00 93.06 295 GLU A CA 1
ATOM 2391 C C . GLU A 1 295 ? -19.069 -2.245 13.235 1.00 93.06 295 GLU A C 1
ATOM 2393 O O . GLU A 1 295 ? -18.862 -1.339 14.052 1.00 93.06 295 GLU A O 1
ATOM 2398 N N . ALA A 1 296 ? -18.497 -3.452 13.333 1.00 94.06 296 ALA A N 1
ATOM 2399 C CA . ALA A 1 296 ? -17.600 -3.836 14.420 1.00 94.06 296 ALA A CA 1
ATOM 2400 C C . ALA A 1 296 ? -16.410 -2.869 14.527 1.00 94.06 296 ALA A C 1
ATOM 2402 O O . ALA A 1 296 ? -16.100 -2.336 15.602 1.00 94.06 296 ALA A O 1
ATOM 2403 N N . ARG A 1 297 ? -15.774 -2.566 13.385 1.00 91.88 297 ARG A N 1
ATOM 2404 C CA . ARG A 1 297 ? -14.663 -1.611 13.318 1.00 91.88 297 ARG A CA 1
ATOM 2405 C C . ARG A 1 297 ? -15.085 -0.217 13.761 1.00 91.88 297 ARG A C 1
ATOM 2407 O O . ARG A 1 297 ? -14.356 0.420 14.525 1.00 91.88 297 ARG A O 1
ATOM 2414 N N . ASP A 1 298 ? -16.196 0.304 13.253 1.00 87.25 298 ASP A N 1
ATOM 2415 C CA . ASP A 1 298 ? -16.611 1.688 13.501 1.00 87.25 298 ASP A CA 1
ATOM 2416 C C . ASP A 1 298 ? -17.078 1.908 14.944 1.00 87.25 298 ASP A C 1
ATOM 2418 O O . ASP A 1 298 ? -16.709 2.916 15.569 1.00 87.25 298 ASP A O 1
ATOM 2422 N N . GLY A 1 299 ? -17.814 0.942 15.500 1.00 89.75 299 GLY A N 1
ATOM 2423 C CA . GLY A 1 299 ? -18.191 0.921 16.911 1.00 89.75 299 GLY A CA 1
ATOM 2424 C C . GLY A 1 299 ? -16.954 0.933 17.804 1.00 89.75 299 GLY A C 1
ATOM 2425 O O . GLY A 1 299 ? -16.774 1.837 18.631 1.00 89.75 299 GLY A O 1
ATOM 2426 N N . MET A 1 300 ? -16.029 0.000 17.569 1.00 93.00 300 MET A N 1
ATOM 2427 C CA . MET A 1 300 ? -14.860 -0.145 18.429 1.00 93.00 300 MET A CA 1
ATOM 2428 C C . MET A 1 300 ? -13.890 1.035 18.288 1.00 93.00 300 MET A C 1
ATOM 2430 O O . MET A 1 300 ? -13.412 1.587 19.282 1.00 93.00 300 MET A O 1
ATOM 2434 N N . ARG A 1 301 ? -13.663 1.536 17.069 1.00 85.81 301 ARG A N 1
ATOM 2435 C CA . ARG A 1 301 ? -12.843 2.736 16.833 1.00 85.81 301 ARG A CA 1
ATOM 2436 C C . ARG A 1 301 ? -13.394 3.968 17.553 1.00 85.81 301 ARG A C 1
ATOM 2438 O O . ARG A 1 301 ? -12.617 4.795 18.052 1.00 85.81 301 ARG A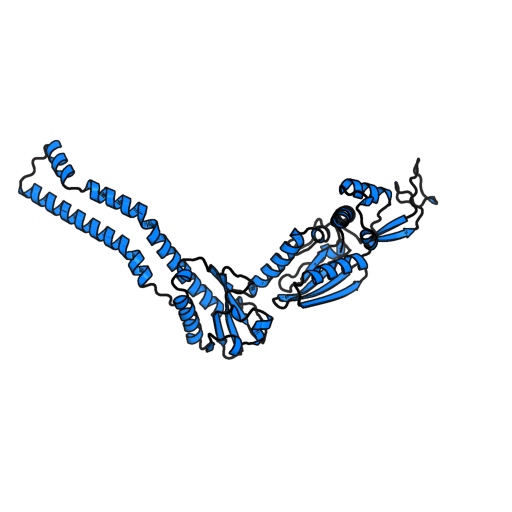 O 1
ATOM 2445 N N . THR A 1 302 ? -14.718 4.099 17.632 1.00 83.44 302 THR A N 1
ATOM 2446 C CA . THR A 1 302 ? -15.377 5.167 18.396 1.00 83.44 302 THR A CA 1
ATOM 2447 C C . THR A 1 302 ? -15.067 5.046 19.889 1.00 83.44 302 THR A C 1
ATOM 2449 O O . THR A 1 302 ? -14.689 6.042 20.520 1.00 83.44 302 THR A O 1
ATOM 2452 N N . ASN A 1 303 ? -15.140 3.836 20.446 1.00 88.56 303 ASN A N 1
ATOM 2453 C CA . ASN A 1 303 ? -14.820 3.569 21.849 1.00 88.56 303 ASN A CA 1
ATOM 2454 C C . ASN A 1 303 ? -13.336 3.802 22.164 1.00 88.56 303 ASN A C 1
ATOM 2456 O O . ASN A 1 303 ? -13.027 4.539 23.103 1.00 88.56 303 ASN A O 1
ATOM 2460 N N . ILE A 1 304 ? -12.423 3.325 21.316 1.00 85.38 304 ILE A N 1
ATOM 2461 C CA . ILE A 1 304 ? -10.976 3.577 21.426 1.00 85.38 304 ILE A CA 1
ATOM 2462 C C . ILE A 1 304 ? -10.679 5.080 21.437 1.00 85.38 304 ILE A C 1
ATOM 2464 O O . ILE A 1 304 ? -9.956 5.585 22.300 1.00 85.38 304 ILE A O 1
ATOM 2468 N N . THR A 1 305 ? -11.281 5.834 20.515 1.00 81.06 305 THR A N 1
ATOM 2469 C CA . THR A 1 305 ? -11.112 7.293 20.447 1.00 81.06 305 THR A CA 1
ATOM 2470 C C . THR A 1 305 ? -11.628 7.972 21.718 1.00 81.06 305 THR A C 1
ATOM 2472 O O . THR A 1 305 ? -10.986 8.874 22.262 1.00 81.06 305 THR A O 1
ATOM 2475 N N . ARG A 1 306 ? -12.782 7.536 22.233 1.00 86.06 306 ARG A N 1
ATOM 2476 C CA . ARG A 1 306 ? -13.366 8.064 23.469 1.00 86.06 306 ARG A CA 1
ATOM 2477 C C . ARG A 1 306 ? -12.491 7.768 24.689 1.00 86.06 306 ARG A C 1
ATOM 2479 O O . ARG A 1 306 ? -12.345 8.650 25.537 1.00 86.06 306 ARG A O 1
ATOM 2486 N N . TYR A 1 307 ? -11.909 6.574 24.769 1.00 88.88 307 TYR A N 1
ATOM 2487 C CA . TYR A 1 307 ? -10.993 6.193 25.841 1.00 88.88 307 TYR A CA 1
ATOM 2488 C C . TYR A 1 307 ? -9.718 7.040 25.812 1.00 88.88 307 TYR A C 1
ATOM 2490 O O . TYR A 1 307 ? -9.372 7.655 26.821 1.00 88.88 307 TYR A O 1
ATOM 2498 N N . ASN A 1 308 ? -9.071 7.158 24.647 1.00 82.56 308 ASN A N 1
ATOM 2499 C CA . ASN A 1 308 ? -7.857 7.963 24.487 1.00 82.56 308 ASN A CA 1
ATOM 2500 C C . ASN A 1 308 ? -8.097 9.429 24.891 1.00 82.56 308 ASN A C 1
ATOM 2502 O O . ASN A 1 308 ? -7.361 9.968 25.712 1.00 82.56 308 ASN A O 1
ATOM 2506 N N . ASN A 1 309 ? -9.212 10.031 24.459 1.00 82.38 309 ASN A N 1
ATOM 2507 C CA . ASN A 1 309 ? -9.587 11.391 24.868 1.00 82.38 309 ASN A CA 1
ATOM 2508 C C . ASN A 1 309 ? -9.791 11.537 26.392 1.00 82.38 309 ASN A C 1
ATOM 2510 O O . ASN A 1 309 ? -9.481 12.583 26.975 1.00 82.38 309 ASN A O 1
ATOM 2514 N N . LEU A 1 310 ? -10.341 10.515 27.061 1.00 84.88 310 LEU A N 1
ATOM 2515 C CA . LEU A 1 310 ? -10.484 10.495 28.523 1.00 84.88 310 LEU A CA 1
ATOM 2516 C C . LEU A 1 310 ? -9.128 10.344 29.224 1.00 84.88 310 LEU A C 1
ATOM 2518 O O . LEU A 1 310 ? -8.926 10.960 30.277 1.00 84.88 310 LEU A O 1
ATOM 2522 N N . SER A 1 311 ? -8.213 9.557 28.652 1.00 83.06 311 SER A N 1
ATOM 2523 C CA . SER A 1 311 ? -6.847 9.397 29.158 1.00 83.06 311 SER A CA 1
ATOM 2524 C C . SER A 1 311 ? -6.060 10.703 29.052 1.00 83.06 311 SER A C 1
ATOM 2526 O O . SER A 1 311 ? -5.526 11.179 30.056 1.00 83.06 311 SER A O 1
ATOM 2528 N N . ASP A 1 312 ? -6.112 11.372 27.901 1.00 80.88 312 ASP A N 1
ATOM 2529 C CA . ASP A 1 312 ? -5.482 12.681 27.696 1.00 80.88 312 ASP A CA 1
ATOM 2530 C C . ASP A 1 312 ? -6.037 13.722 28.681 1.00 80.88 312 ASP A C 1
ATOM 2532 O O . ASP A 1 312 ? -5.291 14.423 29.370 1.00 80.88 312 ASP A O 1
ATOM 2536 N N . SER A 1 313 ? -7.362 13.742 28.869 1.00 74.50 313 SER A N 1
ATOM 2537 C CA . SER A 1 313 ? -8.027 14.630 29.835 1.00 74.50 313 SER A CA 1
ATOM 2538 C C . SER A 1 313 ? -7.584 14.395 31.287 1.00 74.50 313 SER A C 1
ATOM 2540 O O . SER A 1 313 ? -7.622 15.316 32.107 1.00 74.50 313 SER A O 1
ATOM 2542 N N . ARG A 1 314 ? -7.168 13.170 31.640 1.00 73.00 314 ARG A N 1
ATOM 2543 C CA . ARG A 1 314 ? -6.585 12.861 32.955 1.00 73.00 314 ARG A CA 1
ATOM 2544 C C . ARG A 1 314 ? -5.181 13.457 33.089 1.00 73.00 314 ARG A C 1
ATOM 2546 O O . ARG A 1 314 ? -4.835 13.915 34.181 1.00 73.00 314 ARG A O 1
ATOM 2553 N N . GLN A 1 315 ? -4.380 13.446 32.026 1.00 65.31 315 GLN A N 1
ATOM 2554 C CA . GLN A 1 315 ? -3.024 14.005 32.030 1.00 65.31 315 GLN A CA 1
ATOM 2555 C C . GLN A 1 315 ? -3.048 15.546 32.089 1.00 65.31 315 GLN A C 1
ATOM 2557 O O . GLN A 1 315 ? -2.262 16.156 32.819 1.00 65.31 315 GLN A O 1
ATOM 2562 N N . ASP A 1 316 ? -4.041 16.171 31.451 1.00 64.44 316 ASP A N 1
ATOM 2563 C CA . ASP A 1 316 ? -4.211 17.628 31.365 1.00 64.44 316 ASP A CA 1
ATOM 2564 C C . ASP A 1 316 ? -4.904 18.295 32.573 1.00 64.44 316 ASP A C 1
ATOM 2566 O O . ASP A 1 316 ? -5.276 19.471 32.534 1.00 64.44 316 ASP A O 1
ATOM 2570 N N . LEU A 1 317 ? -5.016 17.620 33.722 1.00 64.56 317 LEU A N 1
ATOM 2571 C CA . LEU A 1 317 ? -5.580 18.223 34.945 1.00 64.56 317 LEU A CA 1
ATOM 2572 C C . LEU A 1 317 ? -4.753 19.411 35.496 1.00 64.56 317 LEU A C 1
ATOM 2574 O O . LEU A 1 317 ? -5.238 20.175 36.337 1.00 64.56 317 LEU A O 1
ATOM 2578 N N . GLY A 1 318 ? -3.513 19.607 35.034 1.00 64.31 318 GLY A N 1
ATOM 2579 C CA . GLY A 1 318 ? -2.562 20.601 35.549 1.00 64.31 318 GLY A CA 1
ATOM 2580 C C . GLY A 1 318 ? -3.064 22.058 35.567 1.00 64.31 318 GLY A C 1
ATOM 2581 O O . GLY A 1 318 ? -3.048 22.686 36.633 1.00 64.31 318 GLY A O 1
ATOM 2582 N N . PRO A 1 319 ? -3.511 22.641 34.438 1.00 64.81 319 PRO A N 1
ATOM 2583 C CA . PRO A 1 319 ? -4.033 24.010 34.391 1.00 64.81 319 PRO A CA 1
ATOM 2584 C C . PRO A 1 319 ? -5.308 24.206 35.226 1.00 64.81 319 PRO A C 1
ATOM 2586 O O . PRO A 1 319 ? -5.468 25.242 35.875 1.00 64.81 319 PRO A O 1
ATOM 2589 N N . PHE A 1 320 ? -6.182 23.197 35.271 1.00 63.94 320 PHE A N 1
ATOM 2590 C CA . PHE A 1 320 ? -7.439 23.244 36.023 1.00 63.94 320 PHE A CA 1
ATOM 2591 C C . PHE A 1 320 ? -7.198 23.233 37.537 1.00 63.94 320 PHE A C 1
ATOM 2593 O O . PHE A 1 320 ? -7.732 24.074 38.264 1.00 63.94 320 PHE A O 1
ATOM 2600 N N . VAL A 1 321 ? -6.322 22.343 38.017 1.00 65.38 321 VAL A N 1
ATOM 2601 C CA . VAL A 1 321 ? -5.909 22.302 39.428 1.00 65.38 321 VAL A CA 1
ATOM 2602 C C . VAL A 1 321 ? -5.243 23.619 39.835 1.00 65.38 321 VAL A C 1
ATOM 2604 O O . VAL A 1 321 ? -5.519 24.126 40.920 1.00 65.38 321 VAL A O 1
ATOM 2607 N N . ARG A 1 322 ? -4.430 24.232 38.960 1.00 63.41 322 ARG A N 1
ATOM 2608 C CA . ARG A 1 322 ? -3.832 25.558 39.209 1.00 63.41 322 ARG A CA 1
ATOM 2609 C C . ARG A 1 322 ? -4.888 26.658 39.348 1.00 63.41 322 ARG A C 1
ATOM 2611 O O . ARG A 1 322 ? -4.796 27.451 40.282 1.00 63.41 322 ARG A O 1
ATOM 2618 N N . PHE A 1 323 ? -5.897 26.699 38.476 1.00 64.62 323 PHE A N 1
ATOM 2619 C CA . PHE A 1 323 ? -6.981 27.688 38.543 1.00 64.62 323 PHE A CA 1
ATOM 2620 C C . PHE A 1 323 ? -7.767 27.596 39.860 1.00 64.62 323 PHE A C 1
ATOM 2622 O O . PHE A 1 323 ? -7.961 28.598 40.550 1.00 64.62 323 PHE A O 1
ATOM 2629 N N . PHE A 1 324 ? -8.150 26.389 40.271 1.00 65.56 324 PHE A N 1
ATOM 2630 C CA . PHE A 1 324 ? -8.852 26.191 41.539 1.00 65.56 324 PHE A CA 1
ATOM 2631 C C . PHE A 1 324 ? -7.955 26.375 42.767 1.00 65.56 324 PHE A C 1
ATOM 2633 O O . PHE A 1 324 ? -8.437 26.875 43.779 1.00 65.56 324 PHE A O 1
ATOM 2640 N N . ALA A 1 325 ? -6.664 26.034 42.701 1.00 64.19 325 ALA A N 1
ATOM 2641 C CA . ALA A 1 325 ? -5.713 26.326 43.775 1.00 64.19 325 ALA A CA 1
ATOM 2642 C C . ALA A 1 325 ? -5.547 27.839 43.989 1.00 64.19 325 ALA A C 1
ATOM 2644 O O . ALA A 1 325 ? -5.446 28.286 45.129 1.00 64.19 325 ALA A O 1
ATOM 2645 N N . ILE A 1 326 ? -5.584 28.638 42.914 1.00 64.00 326 ILE A N 1
ATOM 2646 C CA . ILE A 1 326 ? -5.617 30.105 42.994 1.00 64.00 326 ILE A CA 1
ATOM 2647 C C . ILE A 1 326 ? -6.914 30.573 43.664 1.00 64.00 326 ILE A C 1
ATOM 2649 O O . ILE A 1 326 ? -6.854 31.392 44.576 1.00 64.00 326 ILE A O 1
ATOM 2653 N N . ILE A 1 327 ? -8.075 30.027 43.284 1.00 64.50 327 ILE A N 1
ATOM 2654 C CA . ILE A 1 327 ? -9.360 30.367 43.918 1.00 64.50 327 ILE A CA 1
ATOM 2655 C C . ILE A 1 327 ? -9.357 29.994 45.409 1.00 64.50 327 ILE A C 1
ATOM 2657 O O . ILE A 1 327 ? -9.647 30.844 46.245 1.00 64.50 327 ILE A O 1
ATOM 2661 N N . LEU A 1 328 ? -8.962 28.770 45.770 1.00 64.44 328 LEU A N 1
ATOM 2662 C CA . LEU A 1 328 ? -8.840 28.329 47.168 1.00 64.44 328 LEU A CA 1
ATOM 2663 C C . LEU A 1 328 ? -7.805 29.165 47.945 1.00 64.44 328 LEU A C 1
ATOM 2665 O O . LEU A 1 328 ? -7.997 29.451 49.124 1.00 64.44 328 LEU A O 1
ATOM 2669 N N . GLY A 1 329 ? -6.731 29.607 47.283 1.00 62.59 329 GLY A N 1
ATOM 2670 C CA . GLY A 1 329 ? -5.720 30.502 47.845 1.00 62.59 329 GLY A CA 1
ATOM 2671 C C . GLY A 1 329 ? -6.224 31.928 48.091 1.00 62.59 329 GLY A C 1
ATOM 2672 O O . GLY A 1 329 ? -5.860 32.529 49.100 1.00 62.59 329 GLY A O 1
ATOM 2673 N N . ILE A 1 330 ? -7.086 32.460 47.219 1.00 58.91 330 ILE A N 1
ATOM 2674 C CA . ILE A 1 330 ? -7.733 33.776 47.373 1.00 58.91 330 ILE A CA 1
ATOM 2675 C C . ILE A 1 330 ? -8.801 33.735 48.478 1.00 58.91 330 ILE A C 1
ATOM 2677 O O . ILE A 1 330 ? -8.940 34.696 49.231 1.00 58.91 330 ILE A O 1
ATOM 2681 N N . ILE A 1 331 ? -9.512 32.613 48.631 1.00 58.19 331 ILE A N 1
ATOM 2682 C CA . ILE A 1 331 ? -10.529 32.391 49.677 1.00 58.19 331 ILE A CA 1
ATOM 2683 C C . ILE A 1 331 ? -9.881 31.844 50.973 1.00 58.19 331 ILE A C 1
ATOM 2685 O O . ILE A 1 331 ? -10.527 31.208 51.811 1.00 58.19 331 ILE A O 1
ATOM 2689 N N . ASN A 1 332 ? -8.586 32.091 51.197 1.00 58.41 332 ASN A N 1
ATOM 2690 C CA . ASN A 1 332 ? -8.006 31.875 52.517 1.00 58.41 332 ASN A CA 1
ATOM 2691 C C . ASN A 1 332 ? -8.556 32.926 53.493 1.00 58.41 332 ASN A C 1
ATOM 2693 O O . ASN A 1 332 ? -8.600 34.122 53.212 1.00 58.41 332 ASN A O 1
ATOM 2697 N N . LEU A 1 333 ? -8.973 32.472 54.672 1.00 59.00 333 LEU A N 1
ATOM 2698 C CA . LEU A 1 333 ? -9.674 33.288 55.671 1.00 59.00 333 LEU A CA 1
ATOM 2699 C C . LEU A 1 333 ? -8.812 34.439 56.235 1.00 59.00 333 LEU A C 1
ATOM 2701 O O . LEU A 1 333 ? -9.355 35.426 56.724 1.00 59.00 333 LEU A O 1
ATOM 2705 N N . GLY A 1 334 ? -7.480 34.338 56.150 1.00 61.28 334 GLY A N 1
ATOM 2706 C CA . GLY A 1 334 ? -6.541 35.345 56.663 1.00 61.28 334 GLY A CA 1
ATOM 2707 C C . GLY A 1 334 ? -6.640 36.705 55.951 1.00 61.28 334 GLY A C 1
ATOM 2708 O O . GLY A 1 334 ? -6.940 37.702 56.611 1.00 61.28 334 GLY A O 1
ATOM 2709 N N . PRO A 1 335 ? -6.439 36.768 54.620 1.00 63.72 335 PRO A N 1
ATOM 2710 C CA . PRO A 1 335 ? -6.563 38.004 53.847 1.00 63.72 335 PRO A CA 1
ATOM 2711 C C . PRO A 1 335 ? -7.949 38.659 53.897 1.00 63.72 335 PRO A C 1
ATOM 2713 O O . PRO A 1 335 ? -8.025 39.881 53.931 1.00 63.72 335 PRO A O 1
ATOM 2716 N N . LEU A 1 336 ? -9.043 37.887 53.949 1.00 62.00 336 LEU A N 1
ATOM 2717 C CA . LEU A 1 336 ? -10.405 38.440 54.019 1.00 62.00 336 LEU A CA 1
ATOM 2718 C C . LEU A 1 336 ? -10.662 39.169 55.349 1.00 62.00 336 LEU A C 1
ATOM 2720 O O . LEU A 1 336 ? -11.219 40.266 55.359 1.00 62.00 336 LEU A O 1
ATOM 2724 N N . VAL A 1 337 ? -10.223 38.586 56.470 1.00 62.06 337 VAL A N 1
ATOM 2725 C CA . VAL A 1 337 ? -10.331 39.217 57.797 1.00 62.06 337 VAL A CA 1
ATOM 2726 C C . VAL A 1 337 ? -9.472 40.481 57.865 1.00 62.06 337 VAL A C 1
ATOM 2728 O O . VAL A 1 337 ? -9.938 41.505 58.360 1.00 62.06 337 VAL A O 1
ATOM 2731 N N . GLN A 1 338 ? -8.255 40.441 57.314 1.00 62.66 338 GLN A N 1
ATOM 2732 C CA . GLN A 1 338 ? -7.382 41.616 57.230 1.00 62.66 338 GLN A CA 1
ATOM 2733 C C . GLN A 1 338 ? -7.953 42.702 56.304 1.00 62.66 338 GLN A C 1
ATOM 2735 O O . GLN A 1 338 ? -7.897 43.880 56.637 1.00 62.66 338 GLN A O 1
ATOM 2740 N N . PHE A 1 339 ? -8.558 42.332 55.174 1.00 65.56 339 PHE A N 1
ATOM 2741 C CA . PHE A 1 339 ? -9.193 43.265 54.241 1.00 65.56 339 PHE A CA 1
ATOM 2742 C C . PHE A 1 339 ? -10.405 43.973 54.859 1.00 65.56 339 PHE A C 1
ATOM 2744 O O . PHE A 1 339 ? -10.529 45.189 54.742 1.00 65.56 339 PHE A O 1
ATOM 2751 N N . LEU A 1 340 ? -11.270 43.243 55.571 1.00 65.69 340 LEU A N 1
ATOM 2752 C CA . LEU A 1 340 ? -12.410 43.830 56.286 1.00 65.69 340 LEU A CA 1
ATOM 2753 C C . LEU A 1 340 ? -11.962 44.789 57.401 1.00 65.69 340 LEU A C 1
ATOM 2755 O O . LEU A 1 340 ? -12.608 45.813 57.612 1.00 65.69 340 LEU A O 1
ATOM 2759 N N . GLN A 1 341 ? -10.838 44.488 58.063 1.00 64.50 341 GLN A N 1
ATOM 2760 C CA . GLN A 1 341 ? -10.202 45.384 59.035 1.00 64.50 341 GLN A CA 1
ATOM 2761 C C . GLN A 1 341 ? -9.611 46.642 58.377 1.00 64.50 341 GLN A C 1
ATOM 2763 O O . GLN A 1 341 ? -9.734 47.725 58.935 1.00 64.50 341 GLN A O 1
ATOM 2768 N N . VAL A 1 342 ? -9.002 46.528 57.191 1.00 66.75 342 VAL A N 1
ATOM 2769 C CA . VAL A 1 342 ? -8.441 47.671 56.439 1.00 66.75 342 VAL A CA 1
ATOM 2770 C C . VAL A 1 342 ? -9.533 48.572 55.851 1.00 66.75 342 VAL A C 1
ATOM 2772 O O . VAL A 1 342 ? -9.360 49.786 55.801 1.00 66.75 342 VAL A O 1
ATOM 2775 N N . MET A 1 343 ? -10.662 48.001 55.429 1.00 70.31 343 MET A N 1
ATOM 2776 C CA . MET A 1 343 ? -11.811 48.738 54.883 1.00 70.31 343 MET A CA 1
ATOM 2777 C C . MET A 1 343 ? -12.710 49.366 55.964 1.00 70.31 343 MET A C 1
ATOM 2779 O O . MET A 1 343 ? -13.752 49.928 55.631 1.00 70.31 343 MET A O 1
ATOM 2783 N N . ASP A 1 344 ? -12.328 49.251 57.242 1.00 65.81 344 ASP A N 1
ATOM 2784 C CA . ASP A 1 344 ? -13.046 49.779 58.412 1.00 65.81 344 ASP A CA 1
ATOM 2785 C C . ASP A 1 344 ? -14.522 49.324 58.487 1.00 65.81 344 ASP A C 1
ATOM 2787 O O . ASP A 1 344 ? -15.407 49.989 59.038 1.00 65.81 344 ASP A O 1
ATOM 2791 N N . VAL A 1 345 ? -14.809 48.149 57.912 1.00 70.50 345 VAL A N 1
ATOM 2792 C CA . VAL A 1 345 ? -16.146 47.553 57.908 1.00 70.50 345 VAL A CA 1
ATOM 2793 C C . VAL A 1 345 ? -16.387 46.943 59.283 1.00 70.50 345 VAL A C 1
ATOM 2795 O O . VAL A 1 345 ? -15.970 45.824 59.587 1.00 70.50 345 VAL A O 1
ATOM 2798 N N . SER A 1 346 ? -17.081 47.688 60.137 1.00 66.19 346 SER A N 1
ATOM 2799 C CA . SER A 1 346 ? -17.445 47.270 61.490 1.00 66.19 346 SER A CA 1
ATOM 2800 C C . SER A 1 346 ? -18.619 46.288 61.449 1.00 66.19 346 SER A C 1
ATOM 2802 O O . SER A 1 346 ? -19.784 46.642 61.625 1.00 66.19 346 SER A O 1
ATOM 2804 N N . LEU A 1 347 ? -18.309 45.018 61.191 1.00 68.81 347 LEU A N 1
ATOM 2805 C CA . LEU A 1 347 ? -19.282 43.935 61.291 1.00 68.81 347 LEU A CA 1
ATOM 2806 C C . LEU A 1 347 ? -19.634 43.678 62.759 1.00 68.81 347 LEU A C 1
ATOM 2808 O O . LEU A 1 347 ? -18.766 43.580 63.629 1.00 68.81 347 LEU A O 1
ATOM 2812 N N . THR A 1 348 ? -20.925 43.512 63.036 1.00 77.50 348 THR A N 1
ATOM 2813 C CA . THR A 1 348 ? -21.360 42.959 64.324 1.00 77.50 348 THR A CA 1
ATOM 2814 C C . THR A 1 348 ? -20.790 41.544 64.502 1.00 77.50 348 THR A C 1
ATOM 2816 O O . THR A 1 348 ? -20.594 40.837 63.508 1.00 77.50 348 THR A O 1
ATOM 2819 N N . PRO A 1 349 ? -20.584 41.061 65.743 1.00 73.88 349 PRO A N 1
ATOM 2820 C CA . PRO A 1 349 ? -20.086 39.703 65.985 1.00 73.88 349 PRO A CA 1
ATOM 2821 C C . PRO A 1 349 ? -20.879 38.624 65.232 1.00 73.88 349 PRO A C 1
ATOM 2823 O O . PRO A 1 349 ? -20.305 37.668 64.716 1.00 73.88 349 PRO A O 1
ATOM 2826 N N . GLN A 1 350 ? -22.195 38.813 65.101 1.00 77.69 350 GLN A N 1
ATOM 2827 C CA . GLN A 1 350 ? -23.078 37.904 64.376 1.00 77.69 350 GLN A CA 1
ATOM 2828 C C . GLN A 1 350 ? -22.830 37.912 62.856 1.00 77.69 350 GLN A C 1
ATOM 2830 O O . GLN A 1 350 ? -22.825 36.852 62.235 1.00 77.69 350 GLN A O 1
ATOM 2835 N N . GLN A 1 351 ? -22.572 39.077 62.254 1.00 76.94 351 GLN A N 1
ATOM 2836 C CA . GLN A 1 351 ? -22.228 39.189 60.830 1.00 76.94 351 GLN A CA 1
ATOM 2837 C C . GLN A 1 351 ? -20.835 38.624 60.525 1.00 76.94 351 GLN A C 1
ATOM 2839 O O . GLN A 1 351 ? -20.649 37.999 59.480 1.00 76.94 351 GLN A O 1
ATOM 2844 N N . THR A 1 352 ? -19.876 38.779 61.440 1.00 72.62 352 THR A N 1
ATOM 2845 C CA . THR A 1 352 ? -18.544 38.167 61.322 1.00 72.62 352 THR A CA 1
ATOM 2846 C C . THR A 1 352 ? -18.642 36.644 61.318 1.00 72.62 352 THR A C 1
ATOM 2848 O O . THR A 1 352 ? -18.072 35.992 60.444 1.00 72.62 352 THR A O 1
ATOM 2851 N N . VAL A 1 353 ? -19.425 36.070 62.241 1.00 76.31 353 VAL A N 1
ATOM 2852 C CA . VAL A 1 353 ? -19.675 34.620 62.288 1.00 76.31 353 VAL A CA 1
ATOM 2853 C C . VAL A 1 353 ? -20.385 34.140 61.020 1.00 76.31 353 VAL A C 1
ATOM 2855 O O . VAL A 1 353 ? -19.970 33.142 60.439 1.00 76.31 353 VAL A O 1
ATOM 2858 N N . LEU A 1 354 ? -21.409 34.856 60.542 1.00 79.75 354 LEU A N 1
ATOM 2859 C CA . LEU A 1 354 ? -22.125 34.487 59.317 1.00 79.75 354 LEU A CA 1
ATOM 2860 C C . LEU A 1 354 ? -21.207 34.506 58.084 1.00 79.75 354 LEU A C 1
ATOM 2862 O O . LEU A 1 354 ? -21.222 33.565 57.295 1.00 79.75 354 LEU A O 1
ATOM 2866 N N . THR A 1 355 ? -20.378 35.543 57.945 1.00 75.56 355 THR A N 1
ATOM 2867 C CA . THR A 1 355 ? -19.408 35.673 56.843 1.00 75.56 355 THR A CA 1
ATOM 2868 C C . THR A 1 355 ? -18.373 34.552 56.889 1.00 75.56 355 THR A C 1
ATOM 2870 O O . THR A 1 355 ? -18.039 33.969 55.857 1.00 75.56 355 THR A O 1
ATOM 2873 N N . PHE A 1 356 ? -17.906 34.197 58.088 1.00 75.38 356 PHE A N 1
ATOM 2874 C CA . PHE A 1 356 ? -16.984 33.084 58.290 1.00 75.38 356 PHE A CA 1
ATOM 2875 C C . PHE A 1 356 ? -17.605 31.749 57.863 1.00 75.38 356 PHE A C 1
ATOM 2877 O O . PHE A 1 356 ? -17.011 31.021 57.070 1.00 75.38 356 PHE A O 1
ATOM 2884 N N . VAL A 1 357 ? -18.826 31.455 58.324 1.00 80.19 357 VAL A N 1
ATOM 2885 C CA . VAL A 1 357 ? -19.553 30.226 57.967 1.00 80.19 357 VAL A CA 1
ATOM 2886 C C . VAL A 1 357 ? -19.829 30.160 56.463 1.00 80.19 357 VAL A C 1
ATOM 2888 O O . VAL A 1 357 ? -19.612 29.114 55.856 1.00 80.19 357 VAL A O 1
ATOM 2891 N N . ALA A 1 358 ? -20.245 31.267 55.841 1.00 79.69 358 ALA A N 1
ATOM 2892 C CA . ALA A 1 358 ? -20.486 31.332 54.399 1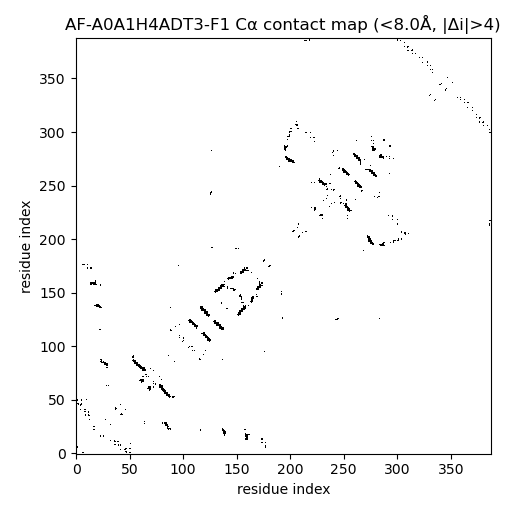.00 79.69 358 ALA A CA 1
ATOM 2893 C C . ALA A 1 358 ? -19.205 31.078 53.587 1.00 79.69 358 ALA A C 1
ATOM 2895 O O . ALA A 1 358 ? -19.221 30.308 52.629 1.00 79.69 358 ALA A O 1
ATOM 2896 N N . THR A 1 359 ? -18.082 31.668 54.006 1.00 77.75 359 THR A N 1
ATOM 2897 C CA . THR A 1 359 ? -16.775 31.482 53.354 1.00 77.75 359 THR A CA 1
ATOM 2898 C C . THR A 1 359 ? -16.287 30.039 53.484 1.00 77.75 359 THR A C 1
ATOM 2900 O O . THR A 1 359 ? -15.796 29.453 52.521 1.00 77.75 359 THR A O 1
ATOM 2903 N N . LEU A 1 360 ? -16.459 29.433 54.661 1.00 79.44 360 LEU A N 1
ATOM 2904 C CA . LEU A 1 360 ? -16.076 28.045 54.916 1.00 79.44 360 LEU A CA 1
ATOM 2905 C C . LEU A 1 360 ? -16.956 27.066 54.121 1.00 79.44 360 LEU A C 1
ATOM 2907 O O . LEU A 1 360 ? -16.439 26.117 53.533 1.00 79.44 360 LEU A O 1
ATOM 2911 N N . GLY A 1 361 ? -18.259 27.347 54.024 1.00 82.50 361 GLY A N 1
ATOM 2912 C CA . GLY A 1 361 ? -19.192 26.605 53.174 1.00 82.50 361 GLY A CA 1
ATOM 2913 C C . GLY A 1 361 ? -18.833 26.684 51.688 1.00 82.50 361 GLY A C 1
ATOM 2914 O O . GLY A 1 361 ? -18.798 25.656 51.015 1.00 82.50 361 GLY A O 1
ATOM 2915 N N . LEU A 1 362 ? -18.495 27.875 51.183 1.00 82.19 362 LEU A N 1
ATOM 2916 C CA . LEU A 1 362 ? -18.059 28.058 49.796 1.00 82.19 362 LEU A CA 1
ATOM 2917 C C . LEU A 1 362 ? -16.752 27.305 49.505 1.00 82.19 362 LEU A C 1
ATOM 2919 O O . LEU A 1 362 ? -16.661 26.610 48.496 1.00 82.19 362 LEU A O 1
ATOM 2923 N N . ASN A 1 363 ? -15.767 27.389 50.405 1.00 78.81 363 ASN A N 1
ATOM 2924 C CA . ASN A 1 363 ? -14.510 26.645 50.287 1.00 78.81 363 ASN A CA 1
ATOM 2925 C C . ASN A 1 363 ? -14.735 25.133 50.237 1.00 78.81 363 ASN A C 1
ATOM 2927 O O . ASN A 1 363 ? -14.129 24.449 49.413 1.00 78.81 363 ASN A O 1
ATOM 2931 N N . LEU A 1 364 ? -15.621 24.606 51.086 1.00 83.06 364 LEU A N 1
ATOM 2932 C CA . LEU A 1 364 ? -15.981 23.192 51.061 1.00 83.06 364 LEU A CA 1
ATOM 2933 C C . LEU A 1 364 ? -16.598 22.794 49.713 1.00 83.06 364 LEU A C 1
ATOM 2935 O O . LEU A 1 364 ? -16.167 21.804 49.130 1.00 83.06 364 LEU A O 1
ATOM 2939 N N . ILE A 1 365 ? -17.552 23.573 49.188 1.00 85.75 365 ILE A N 1
ATOM 2940 C CA . ILE A 1 365 ? -18.186 23.307 47.884 1.00 85.75 365 ILE A CA 1
ATOM 2941 C C . ILE A 1 365 ? -17.146 23.307 46.760 1.00 85.75 365 ILE A C 1
ATOM 2943 O O . ILE A 1 365 ? -17.120 22.382 45.953 1.00 85.75 365 ILE A O 1
ATOM 2947 N N . LEU A 1 366 ? -16.266 24.308 46.723 1.00 82.19 366 LEU A N 1
ATOM 2948 C CA . LEU A 1 366 ? -15.217 24.412 45.705 1.00 82.19 366 LEU A CA 1
ATOM 2949 C C . LEU A 1 366 ? -14.208 23.264 45.798 1.00 82.19 366 LEU A C 1
ATOM 2951 O O . LEU A 1 366 ? -13.778 22.735 44.776 1.00 82.19 366 LEU A O 1
ATOM 2955 N N . THR A 1 367 ? -13.874 22.840 47.017 1.00 80.25 367 THR A N 1
ATOM 2956 C CA . THR A 1 367 ? -12.980 21.701 47.254 1.00 80.25 367 THR A CA 1
ATOM 2957 C C . THR A 1 367 ? -13.631 20.401 46.788 1.00 80.25 367 THR A C 1
ATOM 2959 O O . THR A 1 367 ? -12.997 19.620 46.086 1.00 80.25 367 THR A O 1
ATOM 2962 N N . LEU A 1 368 ? -14.907 20.177 47.118 1.00 85.44 368 LEU A N 1
ATOM 2963 C CA . LEU A 1 368 ? -15.663 19.011 46.655 1.00 85.44 368 LEU A CA 1
ATOM 2964 C C . LEU A 1 368 ? -15.816 18.997 45.132 1.00 85.44 368 LEU A C 1
ATOM 2966 O O . LEU A 1 368 ? -15.660 17.942 44.526 1.00 85.44 368 LEU A O 1
ATOM 2970 N N . ALA A 1 369 ? -16.064 20.152 44.509 1.00 83.06 369 ALA A N 1
ATOM 2971 C CA . ALA A 1 369 ? -16.118 20.279 43.056 1.00 83.06 369 ALA A CA 1
ATOM 2972 C C . ALA A 1 369 ? -14.770 19.930 42.410 1.00 83.06 369 ALA A C 1
ATOM 2974 O O . ALA A 1 369 ? -14.742 19.193 41.429 1.00 83.06 369 ALA A O 1
ATOM 2975 N N . LEU A 1 370 ? -13.652 20.385 42.985 1.00 78.69 370 LEU A N 1
ATOM 2976 C CA . LEU A 1 370 ? -12.317 20.027 42.507 1.00 78.69 370 LEU A CA 1
ATOM 2977 C C . LEU A 1 370 ? -12.036 18.530 42.661 1.00 78.69 370 LEU A C 1
ATOM 2979 O O . LEU A 1 370 ? -11.554 17.904 41.723 1.00 78.69 370 LEU A O 1
ATOM 2983 N N . VAL A 1 371 ? -12.357 17.947 43.817 1.00 81.56 371 VAL A N 1
ATOM 2984 C CA . VAL A 1 371 ? -12.197 16.505 44.050 1.00 81.56 371 VAL A CA 1
ATOM 2985 C C . VAL A 1 371 ? -13.045 15.709 43.061 1.00 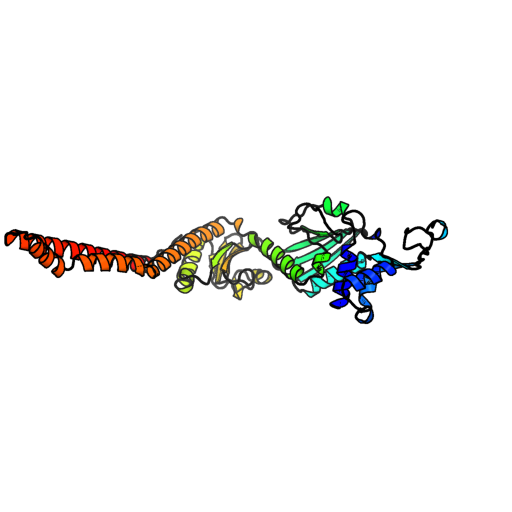81.56 371 VAL A C 1
ATOM 2987 O O . VAL A 1 371 ? -12.545 14.762 42.464 1.00 81.56 371 VAL A O 1
ATOM 2990 N N . TYR A 1 372 ? -14.297 16.113 42.837 1.00 84.44 372 TYR A N 1
ATOM 2991 C CA . TYR A 1 372 ? -15.172 15.485 41.851 1.00 84.44 372 TYR A CA 1
ATOM 2992 C C . TYR A 1 372 ? -14.586 15.579 40.440 1.00 84.44 372 TYR A C 1
ATOM 2994 O O . TYR A 1 372 ? -14.463 14.557 39.777 1.00 84.44 372 TYR A O 1
ATOM 3002 N N . LEU A 1 373 ? -14.158 16.764 39.997 1.00 79.94 373 LEU A N 1
ATOM 3003 C CA . LEU A 1 373 ? -13.577 16.958 38.665 1.00 79.94 373 LEU A CA 1
ATOM 3004 C C . LEU A 1 373 ? -12.254 16.205 38.477 1.00 79.94 373 LEU A C 1
ATOM 3006 O O . LEU A 1 373 ? -12.004 15.699 37.391 1.00 79.94 373 LEU A O 1
ATOM 3010 N N . ALA A 1 374 ? -11.426 16.090 39.517 1.00 75.56 374 ALA A N 1
ATOM 3011 C CA . ALA A 1 374 ? -10.174 15.338 39.463 1.00 75.56 374 ALA A CA 1
ATOM 3012 C C . ALA A 1 374 ? -10.402 13.817 39.456 1.00 75.56 374 ALA A C 1
ATOM 3014 O O . ALA A 1 374 ? -9.694 13.083 38.770 1.00 75.56 374 ALA A O 1
ATOM 3015 N N . LEU A 1 375 ? -11.391 13.332 40.213 1.00 80.81 375 LEU A N 1
ATOM 3016 C CA . LEU A 1 375 ? -11.715 11.907 40.286 1.00 80.81 375 LEU A CA 1
ATOM 3017 C C . LEU A 1 375 ? -12.626 11.442 39.147 1.00 80.81 375 LEU A C 1
ATOM 3019 O O . LEU A 1 375 ? -12.660 10.248 38.866 1.00 80.81 375 LEU A O 1
ATOM 3023 N N . TRP A 1 376 ? -13.349 12.345 38.484 1.00 82.50 376 TRP A N 1
ATOM 3024 C CA . TRP A 1 376 ? -14.310 11.997 37.438 1.00 82.50 376 TRP A CA 1
ATOM 3025 C C . TRP A 1 376 ? -13.673 11.291 36.229 1.00 82.50 376 TRP A C 1
ATOM 3027 O O . TRP A 1 376 ? -14.157 10.209 35.894 1.00 82.50 376 TRP A O 1
ATOM 3037 N N . PRO A 1 377 ? -12.581 11.795 35.614 1.00 80.19 377 PRO A N 1
ATOM 3038 C CA . PRO A 1 377 ? -11.894 11.086 34.534 1.00 80.19 377 PRO A CA 1
ATOM 3039 C C . PRO A 1 377 ? -11.373 9.719 34.983 1.00 80.19 377 PRO A C 1
ATOM 3041 O O . PRO A 1 377 ? -11.533 8.736 34.274 1.00 80.19 377 PRO A O 1
ATOM 3044 N N . VAL A 1 378 ? -10.822 9.629 36.199 1.00 80.88 378 VAL A N 1
ATOM 3045 C CA . VAL A 1 378 ? -10.312 8.367 36.765 1.00 80.88 378 VAL A CA 1
ATOM 3046 C C . VAL A 1 378 ? -11.437 7.350 36.953 1.00 80.88 378 VAL A C 1
ATOM 3048 O O . VAL A 1 378 ? -11.285 6.182 36.602 1.00 80.88 378 VAL A O 1
ATOM 3051 N N . TYR A 1 379 ? -12.579 7.787 37.486 1.00 83.69 379 TYR A N 1
ATOM 3052 C CA . TYR A 1 379 ? -13.765 6.950 37.630 1.00 83.69 379 TYR A CA 1
ATOM 3053 C C . TYR A 1 379 ? -14.289 6.497 36.265 1.00 83.69 379 TYR A C 1
ATOM 3055 O O . TYR A 1 379 ? -14.589 5.317 36.096 1.00 83.69 379 TYR A O 1
ATOM 3063 N N . LYS A 1 380 ? -14.358 7.408 35.287 1.00 85.75 380 LYS A N 1
ATOM 3064 C CA . LYS A 1 380 ? -14.833 7.111 33.933 1.00 85.75 380 LYS A CA 1
ATOM 3065 C C . LYS A 1 380 ? -13.914 6.183 33.149 1.00 85.75 380 LYS A C 1
ATOM 3067 O O . LYS A 1 380 ? -14.441 5.361 32.421 1.00 85.75 380 LYS A O 1
ATOM 3072 N N . LEU A 1 381 ? -12.598 6.268 33.333 1.00 84.75 381 LEU A N 1
ATOM 3073 C CA . LEU A 1 381 ? -11.645 5.315 32.758 1.00 84.75 381 LEU A CA 1
ATOM 3074 C C . LEU A 1 381 ? -11.786 3.932 33.401 1.00 84.75 381 LEU A C 1
ATOM 3076 O O . LEU A 1 381 ? -11.841 2.929 32.709 1.00 84.75 381 LEU A O 1
ATOM 3080 N N . ARG A 1 382 ? -11.916 3.867 34.733 1.00 83.38 382 ARG A N 1
ATOM 3081 C CA . ARG A 1 382 ? -12.054 2.588 35.452 1.00 83.38 382 ARG A CA 1
ATOM 3082 C C . ARG A 1 382 ? -13.381 1.870 35.185 1.00 83.38 382 ARG A C 1
ATOM 3084 O O . ARG A 1 382 ? -13.473 0.666 35.380 1.00 83.38 382 ARG A O 1
ATOM 3091 N N . THR A 1 383 ? -14.419 2.623 34.842 1.00 87.00 383 THR A N 1
ATOM 3092 C CA . THR A 1 383 ? -15.756 2.104 34.513 1.00 87.00 383 THR A CA 1
ATOM 3093 C C . THR A 1 383 ? -16.075 2.322 33.040 1.00 87.00 383 THR A C 1
ATOM 3095 O O . THR A 1 383 ? -17.239 2.516 32.690 1.00 87.00 383 THR A O 1
ATOM 3098 N N . PHE A 1 384 ? -15.035 2.387 32.202 1.00 91.81 384 PHE A N 1
ATOM 3099 C CA . PHE A 1 384 ? -15.221 2.523 30.771 1.00 91.81 384 PHE A CA 1
ATOM 3100 C C . PHE A 1 384 ? -15.921 1.272 30.250 1.00 91.81 384 PHE A C 1
ATOM 3102 O O . PHE A 1 384 ? -15.622 0.161 30.676 1.00 91.81 384 PHE A O 1
ATOM 3109 N N . ASP A 1 385 ? -16.904 1.501 29.397 1.00 90.00 385 ASP A N 1
ATOM 3110 C CA . ASP A 1 385 ? -17.725 0.461 28.805 1.00 90.00 385 ASP A CA 1
ATOM 3111 C C . ASP A 1 385 ? -17.278 0.331 27.357 1.00 90.00 385 ASP A C 1
ATOM 3113 O O . ASP A 1 385 ? -17.333 1.319 26.616 1.00 90.00 385 ASP A O 1
ATOM 3117 N N . TRP A 1 386 ? -16.753 -0.843 27.017 1.00 91.25 386 TRP A N 1
ATOM 3118 C CA . TRP A 1 386 ? -16.230 -1.138 25.689 1.00 91.25 386 TRP A CA 1
ATOM 3119 C C . TRP A 1 386 ? -17.317 -1.568 24.713 1.00 91.25 386 TRP A C 1
ATOM 3121 O O . TRP A 1 386 ? -17.026 -1.582 23.521 1.00 91.25 386 TRP A O 1
ATOM 3131 N N . SER A 1 387 ? -18.549 -1.798 25.189 1.00 90.31 387 SER A N 1
ATOM 3132 C CA . SER A 1 387 ? -19.635 -2.344 24.378 1.00 90.31 387 SER A CA 1
ATOM 3133 C C . SER A 1 387 ? -19.950 -1.559 23.108 1.00 90.31 387 SER A C 1
ATOM 3135 O O . SER A 1 387 ? -19.964 -0.316 23.118 1.00 90.31 387 SER A O 1
ATOM 3137 N N . ILE A 1 388 ? -20.183 -2.300 22.018 1.00 88.25 388 ILE A N 1
ATOM 3138 C CA . ILE A 1 388 ? -20.501 -1.771 20.680 1.00 88.25 388 ILE A CA 1
ATOM 3139 C C . ILE A 1 388 ? -21.880 -2.185 20.179 1.00 88.25 388 ILE A C 1
ATOM 3141 O O . ILE A 1 388 ? -22.300 -3.341 20.410 1.00 88.25 388 ILE A O 1
#

Foldseek 3Di:
DFDLLLLLLVLQVLLPFALAFFQQVDKDFPVNSVVSSVVSVHDPVNGDPVSCLQWDKDFAFAFPVPRHHPVPDPDPDGDTGGIIIGGQPVSLVVVLQVVVVVVVQAPDWDKDDPDRFWIWIWGQGLAQGTAIEIEGSGNVVQQPDEADLLVNYAYEYSGNHDDHHPVVRYHYPSCVSPPVSVVVVVVSVLVSSVLQKAFQFFCPFPCNVPPVVVLVVQLQVLLVVVVWDKDQCCCVLPVLCCSHWVVVQWRIWTADPQRKIKTFGCTPSHNRTTIIGIQHPSGTDRQVVDPSSVVSSVLQSVLRVVLRVLVVLLVPCVVVVVVLVVVLVVLDPVVVVVVCVVVVPDDDPVRVVVVVVVSVVVSVVSVVVSVCSNCVSVVCNVPRDSHD

Mean predicted aligned error: 16.89 Å

Secondary structure (DSSP, 8-state):
---HHHHHHHHHHHTTS-SSSBGGG--EEHHHHHHHHHHHT--GGG--GGGGGGEEEEEEEEETTT--BGGG---SS--EEEEEEEE-HHHHHHHHHHHHHHTT--SEEEEEEEETTEEEEEEEETTTEEEEEEEESBHHHHHTPPPBGGGTEEEEESS--S--TTGGG-EEHHHHTSHHHHHHHHHHHHHTTTTTEEEEEESSSHHHHHHHHHHHHHHHHHHHHTTPEEES-HHHH-GGGGGTS-GGGEEEEEE-TTS-EEEEE--TTSTTEEEEEEEETTEEE-GGG-HHHHHHHHHHHHHHHHHHHHHHHHHTHHHHHHHHHHHHHHT-HHHHHHHHHHTT----HHHHHHHHHHHHHHHHHHHHHHHHHHHHHHHHHHT-----

Solvent-accessible surface area (backbone atoms only — not comparable to full-atom values): 21240 Å² total; per-residue (Å²): 133,78,50,77,50,31,45,42,34,50,45,48,58,52,65,69,39,54,45,62,49,53,47,69,76,46,77,45,44,63,75,55,53,56,50,33,26,58,73,50,72,43,60,78,89,68,46,62,82,66,58,56,61,42,38,45,76,45,84,46,66,22,21,72,85,76,73,31,46,60,93,71,55,82,62,96,79,68,50,73,38,55,53,36,34,25,58,28,61,66,48,50,50,48,57,50,51,53,51,56,58,75,65,65,75,45,84,44,79,48,78,45,79,78,50,92,47,35,36,35,40,41,32,34,22,65,74,74,42,68,33,37,38,41,36,24,33,25,24,60,62,43,42,73,40,71,49,37,73,94,69,35,30,30,44,32,33,59,36,37,78,87,71,51,49,59,55,94,52,47,46,46,52,75,42,71,73,37,81,64,38,60,57,45,56,51,49,50,58,54,58,70,42,50,53,41,43,44,79,41,45,58,55,94,34,70,37,43,74,74,40,47,67,60,53,51,53,42,52,52,49,51,42,42,76,74,64,23,51,75,36,74,53,38,69,80,77,52,52,76,47,49,67,56,43,64,51,90,37,42,65,32,30,36,32,40,95,82,69,30,32,42,32,41,27,45,37,87,93,44,63,63,27,37,27,34,33,26,33,43,89,93,37,86,34,54,24,78,77,38,64,68,60,45,49,53,38,53,42,44,34,51,44,45,52,53,47,36,55,42,52,52,55,54,72,60,44,60,67,59,54,50,54,52,50,50,51,58,59,70,68,35,69,65,64,55,55,52,47,39,61,72,69,67,60,83,63,52,75,68,54,49,51,50,52,50,52,51,52,52,50,50,51,50,52,54,49,51,50,49,52,48,64,65,46,42,43,56,52,48,63,76,63,58,76,67,80,112

Sequence (388 aa):
MLSDEDARFLNRCLSEVPSHGAVTDYQFFEPEMEEFLYQAGVDETDLSSGWHAFFTAEARDVCASCRSSVAECSCTDPNHVDTIYFIDPDYVFQEWAERIDQHEWFSETTTESIDDLNKRLVAESDSVGEVVFRVFFDGQRLENHSADPLKKRFPVGFVNAVHCQDEEYAFFWTELLEHRFWSSLHGDIVQLQNPLSLRLCRLNTDAVSISTEEIEDELQAHFDTQGWDISEHPQLVCPDVDEYINIDQVDFVATAAEEAHALLCKCDSDPDHWHFHYFDDGRLTDVTTSDEVTEARDGMRTNITRYNNLSDSRQDLGPFVRFFAIILGIINLGPLVQFLQVMDVSLTPQQTVLTFVATLGLNLILTLALVYLALWPVYKLRTFDWSI

Radius of gyration: 35.71 Å; Cα contacts (8 Å, |Δi|>4): 579; chains: 1; bounding box: 60×74×117 Å